Protein AF-A0A059LR29-F1 (afdb_monomer_lite)

Radius of gyration: 31.47 Å; chains: 1; bounding box: 86×61×88 Å

Sequence (745 aa):
MPFNAQVELFDKQLLNEALNLTLSLDEKFDLPPKITMSQRDVPGLTSAAIPILKSRGVKGISVGVNGASAPPRVPHNRPFFWKDPGSKEQLIALWHPGGYSGQPVDRGTECVQAHYFDKAMCFAWRQDNQGAHSVDEVKEIFKLVRDDFPGAMVRAGSMDEWMGPFLEVAGPKTRVLEDEIGDTWIYGVASDPLKMREYRELLRVRRRASDEERASKAYKLFTRQLLKLPEHTWGASMAAVVSDYRNWSNADFHPVVESKRADMRNLTLAWLSQRRYIDRAVEALGQSTLGAALAEALGRLRASQRPPRGMRKQGWERLDLSHNVQARSRHWKVVLDRETGAFRQLRSQNRHWQRPECVSNACRTLLNWVSSLGDGWALQRDGDSWYLVEHTNGRPAKPDRRPTHGEAVALISDEGDGLTAGQSRRLLRFGSENRISDDMRKAGLELWKALNPPEDRGRRSQTVVTVNPVLGTRRRSQTREEPRTQPLRGGSDVLQIEMGSPTGQGANPLVPGLSFGSKLEIGTTGRDGLNCLQGVSEEELQRFLDGDQVVRRTPSELPQHDWAMPSAPFGKVQYRTYAEADFDVFWDKYTWVPGGFKVDFGKPNCAAGGAERGVHYPKLVAAWKKPDERGSFSLKLKLKFAQELVQTKGAPEAVWVEISSPKHDLSLHVDVVLERKTLTRLPEATWLRWMPDDRNVQVRSWRLSKLGSPIDPGLIMLNGSRGLHAVDDGGATVLSERGDQRLVI

Structure (mmCIF, N/CA/C/O backbone):
data_AF-A0A059LR29-F1
#
_entry.id   AF-A0A059LR29-F1
#
loop_
_atom_site.group_PDB
_atom_site.id
_atom_site.type_symbol
_atom_site.label_atom_id
_atom_site.label_alt_id
_atom_site.label_comp_id
_atom_site.label_asym_id
_atom_site.label_entity_id
_atom_site.label_seq_id
_atom_site.pdbx_PDB_ins_code
_atom_site.Cartn_x
_atom_site.Cartn_y
_atom_site.Cartn_z
_atom_site.occupancy
_atom_site.B_iso_or_equiv
_atom_site.auth_seq_id
_atom_site.auth_comp_id
_atom_site.auth_asym_id
_atom_site.auth_atom_id
_atom_site.pdbx_PDB_model_num
ATOM 1 N N . MET A 1 1 ? -10.915 7.552 13.672 1.00 90.69 1 MET A N 1
ATOM 2 C CA . MET A 1 1 ? -10.315 7.811 12.344 1.00 90.69 1 MET A CA 1
ATOM 3 C C . MET A 1 1 ? -11.166 8.839 11.623 1.00 90.69 1 MET A C 1
ATOM 5 O O . MET A 1 1 ? -12.377 8.789 11.794 1.00 90.69 1 MET A O 1
ATOM 9 N N . PRO A 1 2 ? -10.567 9.761 10.851 1.00 91.69 2 PRO A N 1
ATOM 10 C CA . PRO A 1 2 ? -11.301 10.860 10.219 1.00 91.69 2 PRO A CA 1
ATOM 11 C C . PRO A 1 2 ? -12.143 10.454 8.993 1.00 91.69 2 PRO A C 1
ATOM 13 O O . PRO A 1 2 ? -13.018 11.215 8.594 1.00 91.69 2 PRO A O 1
ATOM 16 N N . PHE A 1 3 ? -11.862 9.307 8.367 1.00 92.56 3 PHE A N 1
ATOM 17 C CA . PHE A 1 3 ? -12.582 8.727 7.220 1.00 92.56 3 PHE A CA 1
ATOM 18 C C . PHE A 1 3 ? -12.108 7.276 6.996 1.00 92.56 3 PHE A C 1
ATOM 20 O O . PHE A 1 3 ? -11.141 6.846 7.634 1.00 92.56 3 PHE A O 1
ATOM 27 N N . ASN A 1 4 ? -12.755 6.555 6.074 1.00 92.62 4 ASN A N 1
ATOM 28 C CA . ASN A 1 4 ? -12.353 5.211 5.651 1.00 92.62 4 ASN A CA 1
ATOM 29 C C . ASN A 1 4 ? -11.063 5.267 4.823 1.00 92.62 4 ASN A C 1
ATOM 31 O O . ASN A 1 4 ? -11.010 5.894 3.764 1.00 92.62 4 ASN A O 1
ATOM 35 N N . ALA A 1 5 ? -10.004 4.639 5.323 1.00 93.94 5 ALA A N 1
ATOM 36 C CA . ALA A 1 5 ? -8.674 4.711 4.719 1.00 93.94 5 ALA A CA 1
ATOM 37 C C . ALA A 1 5 ? -8.064 3.330 4.481 1.00 93.94 5 ALA A C 1
ATOM 39 O O . ALA A 1 5 ? -8.278 2.417 5.269 1.00 93.94 5 ALA A O 1
ATOM 40 N N . GLN A 1 6 ? -7.213 3.191 3.474 1.00 94.75 6 GLN A N 1
ATOM 41 C CA . GLN A 1 6 ? -6.323 2.036 3.363 1.00 94.75 6 GLN A CA 1
ATOM 42 C C . GLN A 1 6 ? -5.216 2.194 4.412 1.00 94.75 6 GLN A C 1
ATOM 44 O O . GLN A 1 6 ? -4.191 2.829 4.168 1.00 94.75 6 GLN A O 1
ATOM 49 N N . VAL A 1 7 ? -5.448 1.676 5.624 1.00 95.38 7 VAL A N 1
ATOM 50 C CA . VAL A 1 7 ? -4.601 1.945 6.805 1.00 95.38 7 VAL A CA 1
ATOM 51 C C . VAL A 1 7 ? -3.143 1.526 6.586 1.00 95.38 7 VAL A C 1
ATOM 53 O O . VAL A 1 7 ? -2.236 2.170 7.110 1.00 95.38 7 VAL A O 1
ATOM 56 N N . GLU A 1 8 ? -2.909 0.500 5.765 1.00 93.38 8 GLU A N 1
ATOM 57 C CA . GLU A 1 8 ? -1.564 0.038 5.395 1.00 93.38 8 GLU A CA 1
ATOM 58 C C . GLU A 1 8 ? -0.749 1.071 4.592 1.00 93.38 8 GLU A C 1
ATOM 60 O O . GLU A 1 8 ? 0.464 0.927 4.471 1.00 93.38 8 GLU A O 1
ATOM 65 N N . LEU A 1 9 ? -1.383 2.122 4.054 1.00 94.94 9 LEU A N 1
ATOM 66 C CA . LEU A 1 9 ? -0.703 3.211 3.345 1.00 94.94 9 LEU A CA 1
ATOM 67 C C . LEU A 1 9 ? -0.267 4.375 4.224 1.00 94.94 9 LEU A C 1
ATOM 69 O O . LEU A 1 9 ? 0.418 5.285 3.742 1.00 94.94 9 LEU A O 1
ATOM 73 N N . PHE A 1 10 ? -0.669 4.395 5.489 1.00 96.25 10 PHE A N 1
ATOM 74 C CA . PHE A 1 10 ? -0.083 5.337 6.423 1.00 96.25 10 PHE A CA 1
ATOM 75 C C . PHE A 1 10 ? 1.337 4.890 6.775 1.00 96.25 10 PHE A C 1
ATOM 77 O O . PHE A 1 10 ? 1.625 3.701 6.887 1.00 96.25 10 PHE A O 1
ATOM 84 N N . ASP A 1 11 ? 2.224 5.852 7.020 1.00 95.50 11 ASP A N 1
ATOM 85 C CA . ASP A 1 11 ? 3.330 5.587 7.935 1.00 95.50 11 ASP A CA 1
ATOM 86 C C . ASP A 1 11 ? 2.831 5.757 9.389 1.00 95.50 11 ASP A C 1
ATOM 88 O O . ASP A 1 11 ? 1.760 6.325 9.652 1.00 95.50 11 ASP A O 1
ATOM 92 N N . LYS A 1 12 ? 3.622 5.294 10.361 1.00 94.94 12 LYS A N 1
ATOM 93 C CA . LYS A 1 12 ? 3.275 5.388 11.788 1.00 94.94 12 LYS A CA 1
ATOM 94 C C . LYS A 1 12 ? 2.943 6.816 12.235 1.00 94.94 12 LYS A C 1
ATOM 96 O O . LYS A 1 12 ? 2.058 7.013 13.070 1.00 94.94 12 LYS A O 1
ATOM 101 N N . GLN A 1 13 ? 3.653 7.818 11.721 1.00 94.19 13 GLN A N 1
ATOM 102 C CA . GLN A 1 13 ? 3.442 9.211 12.103 1.00 94.19 13 GLN A CA 1
ATOM 103 C C . GLN A 1 13 ? 2.129 9.752 11.517 1.00 94.19 13 GLN A C 1
ATOM 105 O O . GLN A 1 13 ? 1.394 10.431 12.226 1.00 94.19 13 GLN A O 1
ATOM 110 N N . LEU A 1 14 ? 1.792 9.429 10.264 1.00 97.00 14 LEU A N 1
ATOM 111 C CA . LEU A 1 14 ? 0.574 9.912 9.608 1.00 97.00 14 LEU A CA 1
ATOM 112 C C . LEU A 1 14 ? -0.671 9.309 10.259 1.00 97.00 14 LEU A C 1
ATOM 114 O O . LEU A 1 14 ? -1.648 10.022 10.463 1.00 97.00 14 LEU A O 1
ATOM 118 N N . LEU A 1 15 ? -0.621 8.028 10.645 1.00 97.56 15 LEU A N 1
ATOM 119 C CA . LEU A 1 15 ? -1.713 7.401 11.393 1.00 97.56 15 LEU A CA 1
ATOM 120 C C . LEU A 1 15 ? -1.921 8.090 12.751 1.00 97.56 15 LEU A C 1
ATOM 122 O O . LEU A 1 15 ? -3.050 8.407 13.116 1.00 97.56 15 LEU A O 1
ATOM 126 N N . ASN A 1 16 ? -0.839 8.396 13.476 1.00 96.06 16 ASN A N 1
ATOM 127 C CA . ASN A 1 16 ? -0.923 9.178 14.713 1.00 96.06 16 ASN A CA 1
ATOM 128 C C . ASN A 1 16 ? -1.539 10.566 14.482 1.00 96.06 16 ASN A C 1
ATOM 130 O O . ASN A 1 16 ? -2.398 10.996 15.247 1.00 96.06 16 ASN A O 1
ATOM 134 N N . GLU A 1 17 ? -1.127 11.262 13.424 1.00 95.88 17 GLU A N 1
ATOM 135 C CA . GLU A 1 17 ? -1.675 12.570 13.059 1.00 95.88 17 GLU A CA 1
ATOM 136 C C . GLU A 1 17 ? -3.167 12.490 12.678 1.00 95.88 17 GLU A C 1
ATOM 138 O O . GLU A 1 17 ? -3.942 13.366 13.064 1.00 95.88 17 GLU A O 1
ATOM 143 N N . ALA A 1 18 ? -3.600 11.421 12.000 1.00 96.81 18 ALA A N 1
ATOM 144 C CA . ALA A 1 18 ? -5.010 11.167 11.688 1.00 96.81 18 ALA A CA 1
ATOM 145 C C . ALA A 1 18 ? -5.862 10.986 12.956 1.00 96.81 18 ALA A C 1
ATOM 147 O O . ALA A 1 18 ? -6.980 11.503 13.048 1.00 96.81 18 ALA A O 1
ATOM 148 N N . LEU A 1 19 ? -5.332 10.261 13.946 1.00 97.00 19 LEU A N 1
ATOM 149 C CA . LEU A 1 19 ? -5.991 10.055 15.236 1.00 97.00 19 LEU A CA 1
ATOM 150 C C . LEU A 1 19 ? -6.047 11.358 16.036 1.00 97.00 19 LEU A C 1
ATOM 152 O O . LEU A 1 19 ? -7.118 11.732 16.506 1.00 97.00 19 LEU A O 1
ATOM 156 N N . ASN A 1 20 ? -4.942 12.103 16.101 1.00 94.75 20 ASN A N 1
ATOM 157 C CA . ASN A 1 20 ? -4.894 13.404 16.771 1.00 94.75 20 ASN A CA 1
ATOM 158 C C . ASN A 1 20 ? -5.857 14.420 16.144 1.00 94.75 20 ASN A C 1
ATOM 160 O O . ASN A 1 20 ? -6.456 15.220 16.858 1.00 94.75 20 ASN A O 1
ATOM 164 N N . LEU A 1 21 ? -6.062 14.378 14.823 1.00 94.75 21 LEU A N 1
ATOM 165 C CA . LEU A 1 21 ? -7.086 15.194 14.171 1.00 94.75 21 LEU A CA 1
ATOM 166 C C . LEU A 1 21 ? -8.492 14.881 14.704 1.00 94.75 21 LEU A C 1
ATOM 168 O O . LEU A 1 21 ? -9.274 15.801 14.896 1.00 94.75 21 LEU A O 1
ATOM 172 N N . THR A 1 22 ? -8.810 13.610 14.963 1.00 94.62 22 THR A N 1
ATOM 173 C CA . THR A 1 22 ? -10.101 13.229 15.565 1.00 94.62 22 THR A CA 1
ATOM 174 C C . THR A 1 22 ? -10.186 13.709 17.018 1.00 94.62 22 THR A C 1
ATOM 176 O O . THR A 1 22 ? -11.139 14.387 17.380 1.00 94.62 22 THR A O 1
ATOM 179 N N . LEU A 1 23 ? -9.156 13.439 17.823 1.00 95.50 23 LEU A N 1
ATOM 180 C CA . LEU A 1 23 ? -9.130 13.784 19.251 1.00 95.50 23 LEU A CA 1
ATOM 181 C C . LEU A 1 23 ? -9.152 15.299 19.502 1.00 95.50 23 LEU A C 1
ATOM 183 O O . LEU A 1 23 ? -9.819 15.764 20.415 1.00 95.50 23 LEU A O 1
ATOM 187 N N . SER A 1 24 ? -8.476 16.086 18.663 1.00 94.25 24 SER A N 1
ATOM 188 C CA . SER A 1 24 ? -8.543 17.554 18.736 1.00 94.25 24 SER A CA 1
ATOM 189 C C . SER A 1 24 ? -9.916 18.114 18.365 1.00 94.25 24 SER A C 1
ATOM 191 O O . SER A 1 24 ? -10.269 19.200 18.816 1.00 94.25 24 SER A O 1
ATOM 193 N N . LEU A 1 25 ? -10.701 17.406 17.543 1.00 95.25 25 LEU A N 1
ATOM 194 C CA . LEU A 1 25 ? -12.095 17.778 17.302 1.00 95.25 25 LEU A CA 1
ATOM 195 C C . LEU A 1 25 ? -12.964 17.409 18.501 1.00 95.25 25 LEU A C 1
ATOM 197 O O . LEU A 1 25 ? -13.820 18.210 18.856 1.00 95.25 25 LEU A O 1
ATOM 201 N N . ASP A 1 26 ? -12.723 16.256 19.133 1.00 96.31 26 ASP A N 1
ATOM 202 C CA . ASP A 1 26 ? -13.398 15.906 20.386 1.00 96.31 26 ASP A CA 1
ATOM 203 C C . ASP A 1 26 ? -13.170 17.002 21.438 1.00 96.31 26 ASP A C 1
ATOM 205 O O . ASP A 1 26 ? -14.134 17.568 21.939 1.00 96.31 26 ASP A O 1
ATOM 209 N N . GLU A 1 27 ? -11.913 17.390 21.671 1.00 97.06 27 GLU A N 1
ATOM 210 C CA . GLU A 1 27 ? -11.547 18.484 22.580 1.00 97.06 27 GLU A CA 1
ATOM 211 C C . GLU A 1 27 ? -12.202 19.814 22.184 1.00 97.06 27 GLU A C 1
ATOM 213 O O . GLU A 1 27 ? -12.819 20.473 23.011 1.00 97.06 27 GLU A O 1
ATOM 218 N N . LYS A 1 28 ? -12.129 20.199 20.902 1.00 96.94 28 LYS A N 1
ATOM 219 C CA . LYS A 1 28 ? -12.704 21.463 20.415 1.00 96.94 28 LYS A CA 1
ATOM 220 C C . LYS A 1 28 ? -14.216 21.570 20.645 1.00 96.94 28 LYS A C 1
ATOM 222 O O . LYS A 1 28 ? -14.729 22.684 20.736 1.00 96.94 28 LYS A O 1
ATOM 227 N N . PHE A 1 29 ? -14.925 20.447 20.633 1.00 97.62 29 PHE A N 1
ATOM 228 C CA . PHE A 1 29 ? -16.378 20.397 20.787 1.00 97.62 29 PHE A CA 1
ATOM 229 C C . PHE A 1 29 ? -16.813 19.891 22.170 1.00 97.62 29 PHE A C 1
ATOM 231 O O . PHE A 1 29 ? -17.976 19.522 22.322 1.00 97.62 29 PHE A O 1
ATOM 238 N N . ASP A 1 30 ? -15.902 19.856 23.151 1.00 97.38 30 ASP A N 1
ATOM 239 C CA . ASP A 1 30 ? -16.152 19.373 24.516 1.00 97.38 30 ASP A CA 1
ATOM 240 C C . ASP A 1 30 ? -16.769 17.959 24.556 1.00 97.38 30 ASP A C 1
ATOM 242 O O . ASP A 1 30 ? -17.602 17.623 25.401 1.00 97.38 30 ASP A O 1
ATOM 246 N N . LEU A 1 31 ? -16.371 17.106 23.609 1.00 96.31 31 LEU A N 1
ATOM 247 C CA . LEU A 1 31 ? -16.803 15.716 23.524 1.00 96.31 31 LEU A CA 1
ATOM 248 C C . LEU A 1 31 ? -15.796 14.793 24.222 1.00 96.31 31 LEU A C 1
ATOM 250 O O . LEU A 1 31 ? -14.588 15.029 24.167 1.00 96.31 31 LEU A O 1
ATOM 254 N N . PRO A 1 32 ? -16.257 13.674 24.813 1.00 95.75 32 PRO A N 1
ATOM 255 C CA . PRO A 1 32 ? -15.345 12.673 25.340 1.00 95.75 32 PRO A CA 1
ATOM 256 C C . PRO A 1 32 ? -14.468 12.101 24.211 1.00 95.75 32 PRO A C 1
ATOM 258 O O . PRO A 1 32 ? -14.995 11.832 23.116 1.00 95.75 32 PRO A O 1
ATOM 261 N N . PRO A 1 33 ? -13.164 11.870 24.472 1.00 96.12 33 PRO A N 1
ATOM 262 C CA . PRO A 1 33 ? -12.264 11.225 23.524 1.00 96.12 33 PRO A CA 1
ATOM 263 C C . PRO A 1 33 ? -12.826 9.884 23.059 1.00 96.12 33 PRO A C 1
ATOM 265 O O . PRO A 1 33 ? -13.128 9.019 23.887 1.00 96.12 33 PRO A O 1
ATOM 268 N N . LYS A 1 34 ? -12.964 9.697 21.743 1.00 95.94 34 LYS A N 1
ATOM 269 C CA . LYS A 1 34 ? -13.507 8.439 21.214 1.00 95.94 34 LYS A CA 1
ATOM 270 C C . LYS A 1 34 ? -12.581 7.262 21.496 1.00 95.94 34 LYS A C 1
ATOM 272 O O . LYS A 1 34 ? -11.380 7.324 21.231 1.00 95.94 34 LYS A O 1
ATOM 277 N N . ILE A 1 35 ? -13.161 6.159 21.966 1.00 97.62 35 ILE A N 1
ATOM 278 C CA . ILE A 1 35 ? -12.422 4.922 22.266 1.00 97.62 35 ILE A CA 1
ATOM 279 C C . ILE A 1 35 ? -12.608 3.840 21.199 1.00 97.62 35 ILE A C 1
ATOM 281 O O . ILE A 1 35 ? -11.865 2.858 21.198 1.00 97.62 35 ILE A O 1
ATOM 285 N N . THR A 1 36 ? -13.548 4.011 20.269 1.00 97.69 36 THR A N 1
ATOM 286 C CA . THR A 1 36 ? -13.770 3.073 19.163 1.00 97.69 36 THR A CA 1
ATOM 287 C C . THR A 1 36 ? -13.369 3.687 17.826 1.00 97.69 36 THR A C 1
ATOM 289 O O . THR A 1 36 ? -13.869 4.733 17.415 1.00 97.69 36 THR A O 1
ATOM 292 N N . MET A 1 37 ? -12.486 3.008 17.093 1.00 96.88 37 MET A N 1
ATOM 293 C CA . MET A 1 37 ? -12.234 3.314 15.688 1.00 96.88 37 MET A CA 1
ATOM 294 C C . MET A 1 37 ? -13.286 2.626 14.815 1.00 96.88 37 MET A C 1
ATOM 296 O O . MET A 1 37 ? -13.384 1.404 14.810 1.00 96.88 37 MET A O 1
ATOM 300 N N . SER A 1 38 ? -14.025 3.401 14.025 1.00 94.31 38 SER A N 1
ATOM 301 C CA . SER A 1 38 ? -14.866 2.867 12.952 1.00 94.31 38 SER A CA 1
ATOM 302 C C . SER A 1 38 ? -14.122 2.909 11.620 1.00 94.31 38 SER A C 1
ATOM 304 O O . SER A 1 38 ? -13.487 3.916 11.300 1.00 94.31 38 SER A O 1
ATOM 306 N N . GLN A 1 39 ? -14.216 1.818 10.868 1.00 92.69 39 GLN A N 1
ATOM 307 C CA . GLN A 1 39 ? -13.742 1.682 9.498 1.00 92.69 39 GLN A CA 1
ATOM 308 C C . GLN A 1 39 ? -14.804 0.945 8.684 1.00 92.69 39 GLN A C 1
ATOM 310 O O . GLN A 1 39 ? -15.316 -0.085 9.108 1.00 92.69 39 GLN A O 1
ATOM 315 N N . ARG A 1 40 ? -15.177 1.459 7.525 1.00 90.50 40 ARG A N 1
ATOM 316 C CA . ARG A 1 40 ? -16.177 0.854 6.644 1.00 90.50 40 ARG A CA 1
ATOM 317 C C . ARG A 1 40 ? -15.634 0.754 5.233 1.00 90.50 40 ARG A C 1
ATOM 319 O O . ARG A 1 40 ? -14.662 1.429 4.904 1.00 90.50 40 ARG A O 1
ATOM 326 N N . ASP A 1 41 ? -16.251 -0.113 4.443 1.00 90.56 41 ASP A N 1
ATOM 327 C CA . ASP A 1 41 ? -15.875 -0.435 3.065 1.00 90.56 41 ASP A CA 1
ATOM 328 C C . ASP A 1 41 ? -14.582 -1.248 2.939 1.00 90.56 41 ASP A C 1
ATOM 330 O O . ASP A 1 41 ? -14.556 -2.308 2.322 1.00 90.56 41 ASP A O 1
ATOM 334 N N . VAL A 1 42 ? -13.516 -0.829 3.611 1.00 92.56 42 VAL A N 1
ATOM 335 C CA . VAL A 1 42 ? -12.243 -1.550 3.593 1.00 92.56 42 VAL A CA 1
ATOM 336 C C . VAL A 1 42 ? -12.348 -2.832 4.450 1.00 92.56 42 VAL A C 1
ATOM 338 O O . VAL A 1 42 ? -12.563 -2.723 5.662 1.00 92.56 42 VAL A O 1
ATOM 341 N N . PRO A 1 43 ? -12.168 -4.044 3.881 1.00 92.44 43 PRO A N 1
ATOM 342 C CA . PRO A 1 43 ? -12.437 -5.335 4.542 1.00 92.44 43 PRO A CA 1
ATOM 343 C C . PRO A 1 43 ? -11.557 -5.647 5.753 1.00 92.44 43 PRO A C 1
ATOM 345 O O . PRO A 1 43 ? -11.899 -6.486 6.595 1.00 92.44 43 PRO A O 1
ATOM 348 N N . GLY A 1 44 ? -10.402 -4.996 5.837 1.00 94.06 44 GLY A N 1
ATOM 349 C CA . GLY A 1 44 ? -9.433 -5.241 6.885 1.00 94.06 44 GLY A CA 1
ATOM 350 C C . GLY A 1 44 ? -8.334 -4.192 6.935 1.00 94.06 44 GLY A C 1
ATOM 351 O O . GLY A 1 44 ? -8.345 -3.189 6.226 1.00 94.06 44 GLY A O 1
ATOM 352 N N . LEU A 1 45 ? -7.400 -4.418 7.846 1.00 96.06 45 LEU A N 1
ATOM 353 C CA . LEU A 1 45 ? -6.231 -3.588 8.086 1.00 96.06 45 LEU A CA 1
ATOM 354 C C . LEU A 1 45 ? -5.143 -4.445 8.731 1.00 96.06 45 LEU A C 1
ATOM 356 O O . LEU A 1 45 ? -5.397 -5.574 9.156 1.00 96.06 45 LEU A O 1
ATOM 360 N N . THR A 1 46 ? -3.934 -3.902 8.817 1.00 96.75 46 THR A N 1
ATOM 361 C CA . THR A 1 46 ? -2.806 -4.590 9.449 1.00 96.75 46 THR A CA 1
ATOM 362 C C . THR A 1 46 ? -2.851 -4.542 10.980 1.00 96.75 46 THR A C 1
ATOM 364 O O . THR A 1 46 ? -3.216 -3.514 11.561 1.00 96.75 46 THR A O 1
ATOM 367 N N . SER A 1 47 ? -2.428 -5.625 11.644 1.00 97.25 47 SER A N 1
ATOM 368 C CA . SER A 1 47 ? -2.281 -5.711 13.105 1.00 97.25 47 SER A CA 1
ATOM 369 C C . SER A 1 47 ? -1.292 -4.681 13.643 1.00 97.25 47 SER A C 1
ATOM 371 O O . SER A 1 47 ? -1.452 -4.209 14.766 1.00 97.25 47 SER A O 1
ATOM 373 N N . ALA A 1 48 ? -0.339 -4.233 12.818 1.00 97.12 48 ALA A N 1
ATOM 374 C CA . ALA A 1 48 ? 0.617 -3.185 13.171 1.00 97.12 48 ALA A CA 1
ATOM 375 C C . ALA A 1 48 ? -0.051 -1.846 13.554 1.00 97.12 48 ALA A C 1
ATOM 377 O O . ALA A 1 48 ? 0.568 -0.998 14.201 1.00 97.12 48 ALA A O 1
ATOM 378 N N . ALA A 1 49 ? -1.327 -1.642 13.205 1.00 98.06 49 ALA A N 1
ATOM 379 C CA . ALA A 1 49 ? -2.095 -0.482 13.647 1.00 98.06 49 ALA A CA 1
ATOM 380 C C . ALA A 1 49 ? -2.489 -0.550 15.136 1.00 98.06 49 ALA A C 1
ATOM 382 O O . ALA A 1 49 ? -2.638 0.497 15.766 1.00 98.06 49 ALA A O 1
ATOM 383 N N . ILE A 1 50 ? -2.633 -1.749 15.716 1.00 98.50 50 ILE A N 1
ATOM 384 C CA . ILE A 1 50 ? -3.091 -1.975 17.099 1.00 98.50 50 ILE A CA 1
ATOM 385 C C . ILE A 1 50 ? -2.283 -1.173 18.131 1.00 98.50 50 ILE A C 1
ATOM 387 O O . ILE A 1 50 ? -2.901 -0.398 18.868 1.00 98.50 50 ILE A O 1
ATOM 391 N N . PRO A 1 51 ? -0.939 -1.287 18.210 1.00 97.94 51 PRO A N 1
ATOM 392 C CA . PRO A 1 51 ? -0.174 -0.539 19.208 1.00 97.94 51 PRO A CA 1
ATOM 393 C C . PRO A 1 51 ? -0.286 0.980 19.017 1.00 97.94 51 PRO A C 1
ATOM 395 O O . PRO A 1 51 ? -0.313 1.730 19.994 1.00 97.94 51 PRO A O 1
ATOM 398 N N . ILE A 1 52 ? -0.413 1.455 17.773 1.00 98.06 52 ILE A N 1
ATOM 399 C CA . ILE A 1 52 ? -0.565 2.886 17.471 1.00 98.06 52 ILE A CA 1
ATOM 400 C C . ILE A 1 52 ? -1.928 3.385 17.952 1.00 98.06 52 ILE A C 1
ATOM 402 O O . ILE A 1 52 ? -1.999 4.386 18.664 1.00 98.06 52 ILE A O 1
ATOM 406 N N . LEU A 1 53 ? -2.998 2.663 17.621 1.00 98.19 53 LEU A N 1
ATOM 407 C CA . LEU A 1 53 ? -4.358 2.968 18.058 1.00 98.19 53 LEU A CA 1
ATOM 408 C C . LEU A 1 53 ? -4.455 2.977 19.585 1.00 98.19 53 LEU A C 1
ATOM 410 O O . LEU A 1 53 ? -4.934 3.947 20.177 1.00 98.19 53 LEU A O 1
ATOM 414 N N . LYS A 1 54 ? -3.918 1.939 20.234 1.00 97.81 54 LYS A N 1
ATOM 415 C CA . LYS A 1 54 ? -3.934 1.810 21.691 1.00 97.81 54 LYS A CA 1
ATOM 416 C C . LYS A 1 54 ? -3.179 2.938 22.391 1.00 97.81 54 LYS A C 1
ATOM 418 O O . LYS A 1 54 ? -3.661 3.448 23.403 1.00 97.81 54 LYS A O 1
ATOM 423 N N . SER A 1 55 ? -2.051 3.381 21.826 1.00 97.00 55 SER A N 1
ATOM 424 C CA . SER A 1 55 ? -1.273 4.515 22.354 1.00 97.00 55 SER A CA 1
ATOM 425 C C . SER A 1 55 ? -2.047 5.841 22.349 1.00 97.00 55 SER A C 1
ATOM 427 O O . SER A 1 55 ? -1.698 6.763 23.080 1.00 97.00 55 SER A O 1
ATOM 429 N N . ARG A 1 56 ? -3.122 5.927 21.554 1.00 96.19 56 ARG A N 1
ATOM 430 C CA . ARG A 1 56 ? -4.021 7.084 21.449 1.00 96.19 56 ARG A CA 1
ATOM 431 C C . ARG A 1 56 ? -5.356 6.884 22.165 1.00 96.19 56 ARG A C 1
ATOM 433 O O . ARG A 1 56 ? -6.300 7.617 21.905 1.00 96.19 56 ARG A O 1
ATOM 440 N N . GLY A 1 57 ? -5.444 5.900 23.060 1.00 96.88 57 GLY A N 1
ATOM 441 C CA . GLY A 1 57 ? -6.635 5.673 23.880 1.00 96.88 57 GLY A CA 1
ATOM 442 C C . GLY A 1 57 ? -7.732 4.845 23.210 1.00 96.88 57 GLY A C 1
ATOM 443 O O . GLY A 1 57 ? -8.700 4.507 23.886 1.00 96.88 57 GLY A O 1
ATOM 444 N N . VAL A 1 58 ? -7.567 4.438 21.946 1.00 98.19 58 VAL A N 1
ATOM 445 C CA . VAL A 1 58 ? -8.504 3.523 21.279 1.00 98.19 58 VAL A CA 1
ATOM 446 C C . VAL A 1 58 ? -8.480 2.173 22.000 1.00 98.19 58 VAL A C 1
ATOM 448 O O . VAL A 1 58 ? -7.416 1.636 22.311 1.00 98.19 58 VAL A O 1
ATOM 451 N N . LYS A 1 59 ? -9.663 1.632 22.287 1.00 98.31 59 LYS A N 1
ATOM 452 C CA . LYS A 1 59 ? -9.891 0.353 22.976 1.00 98.31 59 LYS A CA 1
ATOM 453 C C . LYS A 1 59 ? -10.574 -0.680 22.089 1.00 98.31 59 LYS A C 1
ATOM 455 O O . LYS A 1 59 ? -10.422 -1.877 22.335 1.00 98.31 59 LYS A O 1
ATOM 460 N N . GLY A 1 60 ? -11.264 -0.232 21.042 1.00 98.12 60 GLY A N 1
ATOM 461 C CA . GLY A 1 60 ? -11.876 -1.132 20.082 1.00 98.12 60 GLY A CA 1
ATOM 462 C C . GLY A 1 60 ? -11.883 -0.625 18.648 1.00 98.12 60 GLY A C 1
ATOM 463 O O . GLY A 1 60 ? -11.683 0.558 18.372 1.00 98.12 60 GLY A O 1
ATOM 464 N N . ILE A 1 61 ? -12.110 -1.553 17.728 1.00 97.69 61 ILE A N 1
ATOM 465 C CA . ILE A 1 61 ? -12.249 -1.313 16.299 1.00 97.69 61 ILE A CA 1
ATOM 466 C C . ILE A 1 61 ? -13.539 -1.975 15.838 1.00 97.69 61 ILE A C 1
ATOM 468 O O . ILE A 1 61 ? -13.823 -3.123 16.176 1.00 97.69 61 ILE A O 1
ATOM 472 N N . SER A 1 62 ? -14.296 -1.257 15.024 1.00 95.75 62 SER A N 1
ATOM 473 C CA . SER A 1 62 ? -15.421 -1.803 14.293 1.00 95.75 62 SER A CA 1
ATOM 474 C C . SER A 1 62 ? -15.141 -1.718 12.800 1.00 95.75 62 SER A C 1
ATOM 476 O O . SER A 1 62 ? -14.842 -0.630 12.306 1.00 95.75 62 SER A O 1
ATOM 478 N N . VAL A 1 63 ? -15.288 -2.833 12.088 1.00 95.56 63 VAL A N 1
ATOM 479 C CA . VAL A 1 63 ? -15.145 -2.936 10.634 1.00 95.56 63 VAL A CA 1
ATOM 480 C C . VAL A 1 63 ? -16.441 -3.435 10.007 1.00 95.56 63 VAL A C 1
ATOM 482 O O . VAL A 1 63 ? -17.058 -4.372 10.515 1.00 95.56 63 VAL A O 1
ATOM 485 N N . GLY A 1 64 ? -16.851 -2.798 8.915 1.00 93.69 64 GLY A N 1
ATOM 486 C CA . GLY A 1 64 ? -17.890 -3.287 8.007 1.00 93.69 64 GLY A CA 1
ATOM 487 C C . GLY A 1 64 ? -17.256 -3.578 6.656 1.00 93.69 64 GLY A C 1
ATOM 488 O O . GLY A 1 64 ? -16.614 -2.700 6.077 1.00 93.69 64 GLY A O 1
ATOM 489 N N . VAL A 1 65 ? -17.379 -4.822 6.213 1.00 93.06 65 VAL A N 1
ATOM 490 C CA . VAL A 1 65 ? -16.698 -5.360 5.036 1.00 93.06 65 VAL A CA 1
ATOM 491 C C . VAL A 1 65 ? -17.520 -5.055 3.789 1.00 93.06 65 VAL A C 1
ATOM 493 O O . VAL A 1 65 ? -18.679 -5.457 3.743 1.00 93.06 65 VAL A O 1
ATOM 496 N N . ASN A 1 66 ? -16.943 -4.405 2.769 1.00 91.00 66 ASN A N 1
ATOM 497 C CA . ASN A 1 66 ? -17.640 -4.173 1.496 1.00 91.00 66 ASN A CA 1
ATOM 498 C C . ASN A 1 66 ? -18.259 -5.478 0.963 1.00 91.00 66 ASN A C 1
ATOM 500 O O . ASN A 1 66 ? -17.600 -6.523 0.928 1.00 91.00 66 ASN A O 1
ATOM 504 N N . GLY A 1 67 ? -19.521 -5.410 0.530 1.00 87.62 67 GLY A N 1
ATOM 505 C CA . GLY A 1 67 ? -20.300 -6.574 0.103 1.00 87.62 67 GLY A CA 1
ATOM 506 C C . GLY A 1 67 ? -19.708 -7.335 -1.088 1.00 87.62 67 GLY A C 1
ATOM 507 O O . GLY A 1 67 ? -19.996 -8.516 -1.252 1.00 87.62 67 GLY A O 1
ATOM 508 N N . ALA A 1 68 ? -18.842 -6.719 -1.893 1.00 85.44 68 ALA A N 1
ATOM 509 C CA . ALA A 1 68 ? -18.137 -7.400 -2.973 1.00 85.44 68 ALA A CA 1
ATOM 510 C C . ALA A 1 68 ? -16.979 -8.272 -2.487 1.00 85.44 68 ALA A C 1
ATOM 512 O O . ALA A 1 68 ? -16.468 -9.052 -3.278 1.00 85.44 68 ALA A O 1
ATOM 513 N N . SER A 1 69 ? -16.516 -8.126 -1.248 1.00 89.12 69 SER A N 1
ATOM 514 C CA . SER A 1 69 ? -15.319 -8.805 -0.747 1.00 89.12 69 SER A CA 1
ATOM 515 C C . SER A 1 69 ? -15.665 -9.915 0.238 1.00 89.12 69 SER A C 1
ATOM 517 O O . SER A 1 69 ? -16.531 -9.761 1.100 1.00 89.12 69 SER A O 1
ATOM 519 N N . ALA A 1 70 ? -14.963 -11.040 0.133 1.00 90.25 70 ALA A N 1
ATOM 520 C CA . ALA A 1 70 ? -15.041 -12.112 1.107 1.00 90.25 70 ALA A CA 1
ATOM 521 C C . ALA A 1 70 ? -14.559 -11.593 2.473 1.00 90.25 70 ALA A C 1
ATOM 523 O O . ALA A 1 70 ? -13.412 -11.147 2.588 1.00 90.25 70 ALA A O 1
ATOM 524 N N . PRO A 1 71 ? -15.390 -11.660 3.527 1.00 93.19 71 PRO A N 1
ATOM 525 C CA . PRO A 1 71 ? -14.994 -11.197 4.843 1.00 93.19 71 PRO A CA 1
ATOM 526 C C . PRO A 1 71 ? -13.902 -12.103 5.425 1.00 93.19 71 PRO A C 1
ATOM 528 O O . PRO A 1 71 ? -13.949 -13.327 5.229 1.00 93.19 71 PRO A O 1
ATOM 531 N N . PRO A 1 72 ? -12.936 -11.538 6.177 1.00 94.94 72 PRO A N 1
ATOM 532 C CA . PRO A 1 72 ? -11.922 -12.327 6.868 1.00 94.94 72 PRO A CA 1
ATOM 533 C C . PRO A 1 72 ? -12.581 -13.314 7.836 1.00 94.94 72 PRO A C 1
ATOM 535 O O . PRO A 1 72 ? -13.652 -13.043 8.389 1.00 94.94 72 PRO A O 1
ATOM 538 N N . ARG A 1 73 ? -11.947 -14.473 8.053 1.00 94.94 73 ARG A N 1
ATOM 539 C CA . ARG A 1 73 ? -12.489 -15.582 8.866 1.00 94.94 73 ARG A CA 1
ATOM 540 C C . ARG A 1 73 ? -12.396 -15.327 10.382 1.00 94.94 73 ARG A C 1
ATOM 542 O O . ARG A 1 73 ? -11.807 -16.108 11.132 1.00 94.94 73 ARG A O 1
ATOM 549 N N . VAL A 1 74 ? -13.016 -14.248 10.838 1.00 96.62 74 VAL A N 1
ATOM 550 C CA . VAL A 1 74 ? -13.152 -13.860 12.248 1.00 96.62 74 VAL A CA 1
ATOM 551 C C . VAL A 1 74 ? -14.556 -14.196 12.778 1.00 96.62 74 VAL A C 1
ATOM 553 O O . VAL A 1 74 ? -15.449 -14.504 11.990 1.00 96.62 74 VAL A O 1
ATOM 556 N N . PRO A 1 75 ? -14.795 -14.161 14.102 1.00 96.31 75 PRO A N 1
ATOM 557 C CA . PRO A 1 75 ? -16.145 -14.136 14.655 1.00 96.31 75 PRO A CA 1
ATOM 558 C C . PRO A 1 75 ? -16.918 -12.913 14.143 1.00 96.31 75 PRO A C 1
ATOM 560 O O . PRO A 1 75 ? -16.697 -11.792 14.591 1.00 96.31 75 PRO A O 1
ATOM 563 N N . HIS A 1 76 ? -17.812 -13.127 13.183 1.00 95.38 76 HIS A N 1
ATOM 564 C CA . HIS A 1 76 ? -18.697 -12.085 12.665 1.00 95.38 76 HIS A CA 1
ATOM 565 C C . HIS A 1 76 ? -19.787 -11.738 13.679 1.00 95.38 76 HIS A C 1
ATOM 567 O O . HIS A 1 76 ? -20.283 -12.628 14.374 1.00 95.38 76 HIS A O 1
ATOM 573 N N . ASN A 1 77 ? -20.131 -10.450 13.774 1.00 94.88 77 ASN A N 1
ATOM 574 C CA . ASN A 1 77 ? -21.161 -9.899 14.673 1.00 94.88 77 ASN A CA 1
ATOM 575 C C . ASN A 1 77 ? -20.965 -10.291 16.153 1.00 94.88 77 ASN A C 1
ATOM 577 O O . ASN A 1 77 ? -21.898 -10.311 16.957 1.00 94.88 77 ASN A O 1
ATOM 581 N N . ARG A 1 78 ? -19.727 -10.630 16.532 1.00 96.50 78 ARG A N 1
ATOM 582 C CA . ARG A 1 78 ? -19.340 -11.021 17.888 1.00 96.50 78 ARG A CA 1
ATOM 583 C C . ARG A 1 78 ? -18.000 -10.382 18.239 1.00 96.50 78 ARG A C 1
ATOM 585 O O . ARG A 1 78 ? -17.097 -10.390 17.404 1.00 96.50 78 ARG A O 1
ATOM 592 N N . PRO A 1 79 ? -17.832 -9.867 19.463 1.00 97.62 79 PRO A N 1
ATOM 593 C CA . PRO A 1 79 ? -16.564 -9.298 19.887 1.00 97.62 79 PRO A CA 1
ATOM 594 C C . PRO A 1 79 ? -15.486 -10.366 20.061 1.00 97.62 79 PRO A C 1
ATOM 596 O O . PRO A 1 79 ? -15.731 -11.461 20.574 1.00 97.62 79 PRO A O 1
ATOM 599 N N . PHE A 1 80 ? -14.261 -10.011 19.693 1.00 98.44 80 PHE A N 1
ATOM 600 C CA . PHE A 1 80 ? -13.057 -10.787 19.976 1.00 98.44 80 PHE A CA 1
ATOM 601 C C . PHE A 1 80 ? -11.892 -9.848 20.306 1.00 98.44 80 PHE A C 1
ATOM 603 O O . PHE A 1 80 ? -11.895 -8.685 19.912 1.00 98.44 80 PHE A O 1
ATOM 610 N N . PHE A 1 81 ? -10.889 -10.334 21.029 1.00 98.56 81 PHE A N 1
ATOM 611 C CA . PHE A 1 81 ? -9.610 -9.645 21.143 1.00 98.56 81 PHE A CA 1
ATOM 612 C C . PHE A 1 81 ? -8.806 -9.894 19.871 1.00 98.56 81 PHE A C 1
ATOM 614 O O . PHE A 1 81 ? -8.500 -11.044 19.546 1.00 98.56 81 PHE A O 1
ATOM 621 N N . TRP A 1 82 ? -8.440 -8.828 19.169 1.00 98.44 82 TRP A N 1
ATOM 622 C CA . TRP A 1 82 ? -7.433 -8.896 18.119 1.00 98.44 82 TRP A CA 1
ATOM 623 C C . TRP A 1 82 ? -6.119 -8.383 18.679 1.00 98.44 82 TRP A C 1
ATOM 625 O O . TRP A 1 82 ? -6.043 -7.252 19.170 1.00 98.44 82 TRP A O 1
ATOM 635 N N . LYS A 1 83 ? -5.114 -9.251 18.668 1.00 98.12 83 LYS A N 1
ATOM 636 C CA . LYS A 1 83 ? -3.836 -9.025 19.322 1.00 98.12 83 LYS A CA 1
ATOM 637 C C . LYS A 1 83 ? -2.727 -8.995 18.290 1.00 98.12 83 LYS A C 1
ATOM 639 O O . LYS A 1 83 ? -2.586 -9.919 17.499 1.00 98.12 83 LYS A O 1
ATOM 644 N N . ASP A 1 84 ? -1.920 -7.949 18.346 1.00 97.31 84 ASP A N 1
ATOM 645 C CA . ASP A 1 84 ? -0.717 -7.845 17.544 1.00 97.31 84 ASP A CA 1
ATOM 646 C C . ASP A 1 84 ? 0.373 -8.755 18.138 1.00 97.31 84 ASP A C 1
ATOM 648 O O . ASP A 1 84 ? 0.783 -8.560 19.290 1.00 97.31 84 ASP A O 1
ATOM 652 N N . PRO A 1 85 ? 0.862 -9.764 17.399 1.00 92.25 85 PRO A N 1
ATOM 653 C CA . PRO A 1 85 ? 1.840 -10.702 17.928 1.00 92.25 85 PRO A CA 1
ATOM 654 C C . PRO A 1 85 ? 3.197 -10.045 18.204 1.00 92.25 85 PRO A C 1
ATOM 656 O O . PRO A 1 85 ? 3.920 -10.551 19.061 1.00 92.25 85 PRO A O 1
ATOM 659 N N . GLY A 1 86 ? 3.547 -8.939 17.540 1.00 90.19 86 GLY A N 1
ATOM 660 C CA . GLY A 1 86 ? 4.805 -8.223 17.768 1.00 90.19 86 GLY A CA 1
ATOM 661 C C . GLY A 1 86 ? 4.817 -7.492 19.110 1.00 90.19 86 GLY A C 1
ATOM 662 O O . GLY A 1 86 ? 5.580 -7.837 20.011 1.00 90.19 86 GLY A O 1
ATOM 663 N N . SER A 1 87 ? 3.927 -6.512 19.269 1.00 94.88 87 SER A N 1
ATOM 664 C CA . SER A 1 87 ? 3.830 -5.680 20.478 1.00 94.88 87 SER A CA 1
ATOM 665 C C . SER A 1 87 ? 3.138 -6.364 21.660 1.00 94.88 87 SER A C 1
ATOM 667 O O . SER A 1 87 ? 3.240 -5.889 22.788 1.00 94.88 87 SER A O 1
ATOM 669 N N . LYS A 1 88 ? 2.420 -7.470 21.415 1.00 95.44 88 LYS A N 1
ATOM 670 C CA . LYS A 1 88 ? 1.507 -8.143 22.359 1.00 95.44 88 LYS A CA 1
ATOM 671 C C . LYS A 1 88 ? 0.311 -7.291 22.790 1.00 95.44 88 LYS A C 1
ATOM 673 O O . LYS A 1 88 ? -0.478 -7.748 23.621 1.00 95.44 88 LYS A O 1
ATOM 678 N N . GLU A 1 89 ? 0.149 -6.103 22.215 1.00 97.88 89 GLU A N 1
ATOM 679 C CA . GLU A 1 89 ? -1.001 -5.245 22.451 1.00 97.88 89 GLU A CA 1
ATOM 680 C C . GLU A 1 89 ? -2.245 -5.788 21.754 1.00 97.88 89 GLU A C 1
ATOM 682 O O . GLU A 1 89 ? -2.164 -6.474 20.739 1.00 97.88 89 GLU A O 1
ATOM 687 N N . GLN A 1 90 ? -3.418 -5.480 22.302 1.00 97.94 90 GLN A N 1
ATOM 688 C CA . GLN A 1 90 ? -4.694 -5.952 21.770 1.00 97.94 90 GLN A CA 1
ATOM 689 C C . GLN A 1 90 ? -5.809 -4.924 21.940 1.00 97.94 90 GLN A C 1
ATOM 691 O O . GLN A 1 90 ? -5.762 -4.096 22.859 1.00 97.94 90 GLN A O 1
ATOM 696 N N . LEU A 1 91 ? -6.817 -5.033 21.076 1.00 98.44 91 LEU A N 1
ATOM 697 C CA . LEU A 1 91 ? -8.057 -4.253 21.078 1.00 98.44 91 LEU A CA 1
ATOM 698 C C . LEU A 1 91 ? -9.263 -5.188 20.955 1.00 98.44 91 LEU A C 1
ATOM 700 O O . LEU A 1 91 ? -9.133 -6.316 20.476 1.00 98.44 91 LEU A O 1
ATOM 704 N N . ILE A 1 92 ? -10.443 -4.712 21.350 1.00 98.62 92 ILE A N 1
ATOM 705 C CA . ILE A 1 92 ? -11.700 -5.378 20.992 1.00 98.62 92 ILE A CA 1
ATOM 706 C C . ILE A 1 92 ? -12.001 -5.121 19.517 1.00 98.62 92 ILE A C 1
ATOM 708 O O . ILE A 1 92 ? -11.991 -3.984 19.062 1.00 98.62 92 ILE A O 1
ATOM 712 N N . ALA A 1 93 ? -12.289 -6.171 18.768 1.00 98.19 93 ALA A N 1
ATOM 713 C CA . ALA A 1 93 ? -12.592 -6.119 17.350 1.00 98.19 93 ALA A CA 1
ATOM 714 C C . ALA A 1 93 ? -14.032 -6.579 17.091 1.00 98.19 93 ALA A C 1
ATOM 716 O O . ALA A 1 93 ? -14.486 -7.577 17.653 1.00 98.19 93 ALA A O 1
ATOM 717 N N . LEU A 1 94 ? -14.737 -5.839 16.231 1.00 96.88 94 LEU A N 1
ATOM 718 C CA . LEU A 1 94 ? -16.109 -6.107 15.792 1.00 96.88 94 LEU A CA 1
ATOM 719 C C . LEU A 1 94 ? -16.142 -6.100 14.262 1.00 96.88 94 LEU A C 1
ATOM 721 O O . LEU A 1 94 ? -15.949 -5.045 13.662 1.00 96.88 94 LEU A O 1
ATOM 725 N N . TRP A 1 95 ? -16.365 -7.250 13.628 1.00 96.00 95 TRP A N 1
ATOM 726 C CA . TRP A 1 95 ? -16.387 -7.373 12.164 1.00 96.00 95 TRP A CA 1
ATOM 727 C C . TRP A 1 95 ? -17.779 -7.741 11.663 1.00 96.00 95 TRP A C 1
ATOM 729 O O . TRP A 1 95 ? -18.349 -8.740 12.108 1.00 96.00 95 TRP A O 1
ATOM 739 N N . HIS A 1 96 ? -18.272 -6.964 10.702 1.00 93.94 96 HIS A N 1
ATOM 740 C CA . HIS A 1 96 ? -19.575 -7.146 10.068 1.00 93.94 96 HIS A CA 1
ATOM 741 C C . HIS A 1 96 ? -19.364 -7.588 8.618 1.00 93.94 96 HIS A C 1
ATOM 743 O O . HIS A 1 96 ? -18.713 -6.864 7.856 1.00 93.94 96 HIS A O 1
ATOM 749 N N . PRO A 1 97 ? -19.839 -8.782 8.235 1.00 91.88 97 PRO A N 1
ATOM 750 C CA . PRO A 1 97 ? -19.720 -9.285 6.876 1.00 91.88 97 PRO A CA 1
ATOM 751 C C . PRO A 1 97 ? -20.822 -8.713 5.973 1.00 91.88 97 PRO A C 1
ATOM 753 O O . PRO A 1 97 ? -21.895 -8.352 6.443 1.00 91.88 97 PRO A O 1
ATOM 756 N N . GLY A 1 98 ? -20.588 -8.717 4.659 1.00 80.38 98 GLY A N 1
ATOM 757 C CA . GLY A 1 98 ? -21.655 -8.533 3.667 1.00 80.38 98 GLY A CA 1
ATOM 758 C C . GLY A 1 98 ? -22.124 -7.097 3.418 1.00 80.38 98 GLY A C 1
ATOM 759 O O . GLY A 1 98 ? -23.117 -6.911 2.723 1.00 80.38 98 GLY A O 1
ATOM 760 N N . GLY A 1 99 ? -21.416 -6.088 3.921 1.00 83.81 99 GLY A N 1
ATOM 761 C CA . GLY A 1 99 ? -21.671 -4.680 3.632 1.00 83.81 99 GLY A CA 1
ATOM 762 C C . GLY A 1 99 ? -21.278 -3.762 4.784 1.00 83.81 99 GLY A C 1
ATOM 763 O O . GLY A 1 99 ? -20.582 -4.146 5.728 1.00 83.81 99 GLY A O 1
ATOM 764 N N . TYR A 1 100 ? -21.780 -2.529 4.733 1.00 79.44 100 TYR A N 1
ATOM 765 C CA . TYR A 1 100 ? -21.579 -1.552 5.804 1.00 79.44 100 TYR A CA 1
ATOM 766 C C . TYR A 1 100 ? -22.229 -1.954 7.122 1.00 79.44 100 TYR A C 1
ATOM 768 O O . TYR A 1 100 ? -21.816 -1.400 8.134 1.00 79.44 100 TYR A O 1
ATOM 776 N N . SER A 1 101 ? -23.134 -2.945 7.081 1.00 78.69 101 SER A N 1
ATOM 777 C CA . SER A 1 101 ? -24.185 -3.242 8.056 1.00 78.69 101 SER A CA 1
ATOM 778 C C . SER A 1 101 ? -25.284 -2.164 8.060 1.00 78.69 101 SER A C 1
ATOM 780 O O . SER A 1 101 ? -25.074 -1.040 7.595 1.00 78.69 101 SER A O 1
ATOM 782 N N . GLY A 1 102 ? -26.494 -2.513 8.489 1.00 80.69 102 GLY A N 1
ATOM 783 C CA . GLY A 1 102 ? -27.691 -1.679 8.352 1.00 80.69 102 GLY A CA 1
ATOM 784 C C . GLY A 1 102 ? -28.456 -1.811 7.023 1.00 80.69 102 GLY A C 1
ATOM 785 O O . GLY A 1 102 ? -28.215 -2.700 6.216 1.00 80.69 102 GLY A O 1
ATOM 786 N N . GLN A 1 103 ? -29.394 -0.881 6.818 1.00 80.81 103 GLN A N 1
ATOM 787 C CA . GLN A 1 103 ? -30.458 -0.804 5.798 1.00 80.81 103 GLN A CA 1
ATOM 788 C C . GLN A 1 103 ? -31.644 -1.794 5.909 1.00 80.81 103 GLN A C 1
ATOM 790 O O . GLN A 1 103 ? -31.617 -2.862 5.309 1.00 80.81 103 GLN A O 1
ATOM 795 N N . PRO A 1 104 ? -32.756 -1.403 6.572 1.00 89.38 104 PRO A N 1
ATOM 796 C CA . PRO A 1 104 ? -32.875 -0.205 7.406 1.00 89.38 104 PRO A CA 1
ATOM 797 C C . PRO A 1 104 ? -32.025 -0.320 8.685 1.00 89.38 104 PRO A C 1
ATOM 799 O O . PRO A 1 104 ? -31.461 0.676 9.132 1.00 89.38 104 PRO A O 1
ATOM 802 N N . VAL A 1 105 ? -31.853 -1.528 9.234 1.00 94.12 105 VAL A N 1
ATOM 803 C CA . VAL A 1 105 ? -31.080 -1.822 10.454 1.00 94.12 105 VAL A CA 1
ATOM 804 C C . VAL A 1 105 ? -30.679 -3.298 10.494 1.00 94.12 105 VAL A C 1
ATOM 806 O O . VAL A 1 105 ? -31.419 -4.127 9.967 1.00 94.12 105 VAL A O 1
ATOM 809 N N . ASP A 1 106 ? -29.551 -3.617 11.133 1.00 94.62 106 ASP A N 1
ATOM 810 C CA . ASP A 1 106 ? -29.159 -4.996 11.452 1.00 94.62 106 ASP A CA 1
ATOM 811 C C . ASP A 1 106 ? -30.301 -5.727 12.179 1.00 94.62 106 ASP A C 1
ATOM 813 O O . ASP A 1 106 ? -30.894 -5.192 13.124 1.00 94.62 106 ASP A O 1
ATOM 817 N N . ARG A 1 107 ? -30.602 -6.955 11.751 1.00 93.12 107 ARG A N 1
ATOM 818 C CA . ARG A 1 107 ? -31.686 -7.783 12.296 1.00 93.12 107 ARG A CA 1
ATOM 819 C C . ARG A 1 107 ? -31.149 -8.878 13.207 1.00 93.12 107 ARG A C 1
ATOM 821 O O . ARG A 1 107 ? -30.245 -9.615 12.824 1.00 93.12 107 ARG A O 1
ATOM 828 N N . GLY A 1 108 ? -31.736 -9.050 14.391 1.00 92.81 108 GLY A N 1
ATOM 829 C CA . GLY A 1 108 ? -31.483 -10.176 15.299 1.00 92.81 108 GLY A CA 1
ATOM 830 C C . GLY A 1 108 ? -30.000 -10.549 15.438 1.00 92.81 108 GLY A C 1
ATOM 831 O O . GLY A 1 108 ? -29.230 -9.864 16.107 1.00 92.81 108 GLY A O 1
ATOM 832 N N . THR A 1 109 ? -29.579 -11.650 14.807 1.00 91.50 109 THR A N 1
ATOM 833 C CA . THR A 1 109 ? -28.196 -12.170 14.847 1.00 91.50 109 THR A CA 1
ATOM 834 C C . THR A 1 109 ? -27.158 -11.341 14.080 1.00 91.50 109 THR A C 1
ATOM 836 O O . THR A 1 109 ? -25.962 -11.611 14.190 1.00 91.50 109 THR A O 1
ATOM 839 N N . GLU A 1 110 ? -27.588 -10.365 13.284 1.00 93.69 110 GLU A N 1
ATOM 840 C CA . GLU A 1 110 ? -26.712 -9.412 12.591 1.00 93.69 110 GLU A CA 1
ATOM 841 C C . GLU A 1 110 ? -26.183 -8.334 13.542 1.00 93.69 110 GLU A C 1
ATOM 843 O O . GLU A 1 110 ? -25.082 -7.826 13.345 1.00 93.69 110 GLU A O 1
ATOM 848 N N . CYS A 1 111 ? -26.912 -8.046 14.625 1.00 95.81 111 CYS A N 1
ATOM 849 C CA . CYS A 1 111 ? -26.446 -7.144 15.670 1.00 95.81 111 CYS A CA 1
ATOM 850 C C . CYS A 1 111 ? -25.257 -7.744 16.431 1.00 95.81 111 CYS A C 1
ATOM 852 O O . CYS A 1 111 ? -25.240 -8.939 16.749 1.00 95.81 111 CYS A O 1
ATOM 854 N N . VAL A 1 112 ? -24.303 -6.895 16.822 1.00 96.44 112 VAL A N 1
ATOM 855 C CA . VAL A 1 112 ? -23.158 -7.279 17.654 1.00 96.44 112 VAL A CA 1
ATOM 856 C C . VAL A 1 112 ? -23.632 -7.756 19.017 1.00 96.44 112 VAL A C 1
ATOM 858 O O . VAL A 1 112 ? -24.238 -6.992 19.773 1.00 96.44 112 VAL A O 1
ATOM 861 N N . GLN A 1 113 ? -23.316 -9.006 19.349 1.00 95.88 113 GLN A N 1
ATOM 862 C CA . GLN A 1 113 ? -23.768 -9.660 20.577 1.00 95.88 113 GLN A CA 1
ATOM 863 C C . GLN A 1 113 ? -22.675 -10.528 21.209 1.00 95.88 113 GLN A C 1
ATOM 865 O O . GLN A 1 113 ? -21.820 -11.095 20.525 1.00 95.88 113 GLN A O 1
ATOM 870 N N . ALA A 1 114 ? -22.740 -10.691 22.532 1.00 95.75 114 ALA A N 1
ATOM 871 C CA . ALA A 1 114 ? -21.958 -11.672 23.279 1.00 95.75 114 ALA A CA 1
ATOM 872 C C . ALA A 1 114 ? -22.848 -12.347 24.329 1.00 95.75 114 ALA A C 1
ATOM 874 O O . ALA A 1 114 ? -23.545 -11.674 25.073 1.00 95.75 114 ALA A O 1
ATOM 875 N N . HIS A 1 115 ? -22.792 -13.677 24.431 1.00 92.94 115 HIS A N 1
ATOM 876 C CA . HIS A 1 115 ? -23.676 -14.464 25.310 1.00 92.94 115 HIS A CA 1
ATOM 877 C C . HIS A 1 115 ? -23.524 -14.166 26.817 1.00 92.94 115 HIS A C 1
ATOM 879 O O . HIS A 1 115 ? -24.342 -14.605 27.616 1.00 92.94 115 HIS A O 1
ATOM 885 N N . TYR A 1 116 ? -22.462 -13.463 27.213 1.00 94.94 116 TYR A N 1
ATOM 886 C CA . TYR A 1 116 ? -22.169 -13.045 28.589 1.00 94.94 116 TYR A CA 1
ATOM 887 C C . TYR A 1 116 ? -22.308 -11.529 28.785 1.00 94.94 116 TYR A C 1
ATOM 889 O O . TYR A 1 116 ? -21.763 -10.986 29.743 1.00 94.94 116 TYR A O 1
ATOM 897 N N . PHE A 1 117 ? -22.991 -10.844 27.870 1.00 96.69 117 PHE A N 1
ATOM 898 C CA . PHE A 1 117 ? -23.208 -9.407 27.919 1.00 96.69 117 PHE A CA 1
ATOM 899 C C . PHE A 1 117 ? -24.670 -9.094 27.610 1.00 96.69 117 PHE A C 1
ATOM 901 O O . PHE A 1 117 ? -25.252 -9.648 26.683 1.00 96.69 117 PHE A O 1
ATOM 908 N N . ASP A 1 118 ? -25.266 -8.203 28.391 1.00 95.06 118 ASP A N 1
ATOM 909 C CA . ASP A 1 118 ? -26.697 -7.892 28.365 1.00 95.06 118 ASP A CA 1
ATOM 910 C C . ASP A 1 118 ? -27.073 -6.814 27.331 1.00 95.06 118 ASP A C 1
ATOM 912 O O . ASP A 1 118 ? -28.213 -6.351 27.304 1.00 95.06 118 ASP A O 1
ATOM 916 N N . LYS A 1 119 ? -26.131 -6.397 26.471 1.00 96.69 119 LYS A N 1
ATOM 917 C CA . LYS A 1 119 ? -26.357 -5.383 25.430 1.00 96.69 119 LYS A CA 1
ATOM 918 C C . LYS A 1 119 ? -26.032 -5.915 24.039 1.00 96.69 119 LYS A C 1
ATOM 920 O O . LYS A 1 119 ? -24.915 -6.362 23.772 1.00 96.69 119 LYS A O 1
ATOM 925 N N . ALA A 1 120 ? -26.981 -5.744 23.126 1.00 96.88 120 ALA A N 1
ATOM 926 C CA . ALA A 1 120 ? -26.767 -5.862 21.689 1.00 96.88 120 ALA A CA 1
ATOM 927 C C . ALA A 1 120 ? -26.527 -4.474 21.070 1.00 96.88 120 ALA A C 1
ATOM 929 O O . ALA A 1 120 ? -27.077 -3.479 21.546 1.00 96.88 120 ALA A O 1
ATOM 930 N N . MET A 1 121 ? -25.723 -4.399 20.007 1.00 96.88 121 MET A N 1
ATOM 931 C CA . MET A 1 121 ? -25.570 -3.190 19.187 1.00 96.88 121 MET A CA 1
ATOM 932 C C . MET A 1 121 ? -25.943 -3.502 17.740 1.00 96.88 121 MET A C 1
ATOM 934 O O . MET A 1 121 ? -25.268 -4.291 17.087 1.00 96.88 121 MET A O 1
ATOM 938 N N . CYS A 1 122 ? -27.009 -2.871 17.254 1.00 96.31 122 CYS A N 1
ATOM 939 C CA . CYS A 1 122 ? -27.498 -2.993 15.883 1.00 96.31 122 CYS A CA 1
ATOM 940 C C . CYS A 1 122 ? -27.167 -1.710 15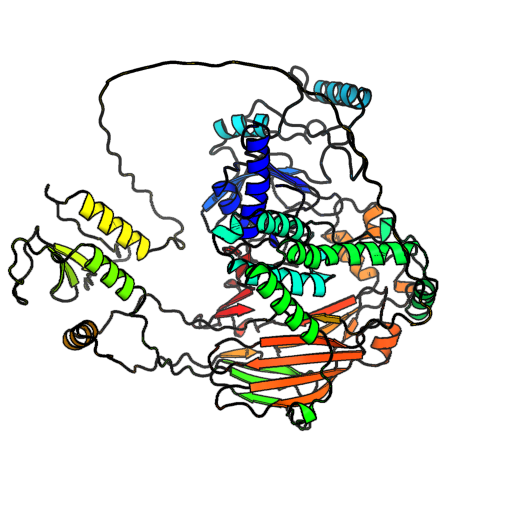.114 1.00 96.31 122 CYS A C 1
ATOM 942 O O . CYS A 1 122 ? -27.499 -0.615 15.577 1.00 96.31 122 CYS A O 1
ATOM 944 N N . PHE A 1 123 ? -26.527 -1.816 13.952 1.00 94.50 123 PHE A N 1
ATOM 945 C CA . PHE A 1 123 ? -26.251 -0.661 13.104 1.00 94.50 123 PHE A CA 1
ATOM 946 C C . PHE A 1 123 ? -27.415 -0.368 12.166 1.00 94.50 123 PHE A C 1
ATOM 948 O O . PHE A 1 123 ? -28.008 -1.262 11.578 1.00 94.50 123 PHE A O 1
ATOM 955 N N . ALA A 1 124 ? -27.713 0.916 11.995 1.00 93.38 124 ALA A N 1
ATOM 956 C CA . ALA A 1 124 ? -28.722 1.417 11.069 1.00 93.38 124 ALA A CA 1
ATOM 957 C C . ALA A 1 124 ? -28.089 2.445 10.128 1.00 93.38 124 ALA A C 1
ATOM 959 O O . ALA A 1 124 ? -28.431 3.631 10.151 1.00 93.38 124 ALA A O 1
ATOM 960 N N . TRP A 1 125 ? -27.097 2.020 9.345 1.00 89.19 125 TRP A N 1
ATOM 961 C CA . TRP A 1 125 ? -26.508 2.869 8.313 1.00 89.19 125 TRP A CA 1
ATOM 962 C C . TRP A 1 125 ? -27.245 2.758 6.994 1.00 89.19 125 TRP A C 1
ATOM 964 O O . TRP A 1 125 ? -27.806 1.718 6.658 1.00 89.19 125 TRP A O 1
ATOM 974 N N . ARG A 1 126 ? -27.225 3.861 6.243 1.00 87.62 126 ARG A N 1
ATOM 975 C CA . ARG A 1 126 ? -27.582 3.851 4.829 1.00 87.62 126 ARG A CA 1
ATOM 976 C C . ARG A 1 126 ? -26.358 3.494 3.990 1.00 87.62 126 ARG A C 1
ATOM 978 O O . ARG A 1 126 ? -25.228 3.640 4.448 1.00 87.62 126 ARG A O 1
ATOM 985 N N . GLN A 1 127 ? -26.604 3.031 2.769 1.00 84.56 127 GLN A N 1
ATOM 986 C CA . GLN A 1 127 ? -25.544 2.733 1.805 1.00 84.56 127 GLN A CA 1
ATOM 987 C C . GLN A 1 127 ? -24.883 4.024 1.306 1.00 84.56 127 GLN A C 1
ATOM 989 O O . GLN A 1 127 ? -25.302 5.140 1.637 1.00 84.56 127 GLN A O 1
ATOM 994 N N . ASP A 1 128 ? -23.866 3.844 0.470 1.00 85.94 128 ASP A N 1
ATOM 995 C CA . ASP A 1 128 ? -23.044 4.895 -0.114 1.00 85.94 128 ASP A CA 1
ATOM 996 C C . ASP A 1 128 ? -23.819 6.138 -0.539 1.00 85.94 128 ASP A C 1
ATOM 998 O O . ASP A 1 128 ? -24.746 6.091 -1.349 1.00 85.94 128 ASP A O 1
ATOM 1002 N N . ASN A 1 129 ? -23.381 7.279 -0.004 1.00 87.31 129 ASN A N 1
ATOM 1003 C CA . ASN A 1 129 ? -23.839 8.615 -0.382 1.00 87.31 129 ASN A CA 1
ATOM 1004 C C . ASN A 1 129 ? -25.356 8.858 -0.241 1.00 87.31 129 ASN A C 1
ATOM 1006 O O . ASN A 1 129 ? -25.861 9.846 -0.770 1.00 87.31 129 ASN A O 1
ATOM 1010 N N . GLN A 1 130 ? -26.092 8.014 0.494 1.00 88.75 130 GLN A N 1
ATOM 1011 C CA . GLN A 1 130 ? -27.547 8.155 0.645 1.00 88.75 130 GLN A CA 1
ATOM 1012 C C . GLN A 1 130 ? -27.985 9.130 1.755 1.00 88.75 130 GLN A C 1
ATOM 1014 O O . GLN A 1 130 ? -29.173 9.424 1.885 1.00 88.75 130 GLN A O 1
ATOM 1019 N N . GLY A 1 131 ? -27.049 9.644 2.556 1.00 89.12 131 GLY A N 1
ATOM 1020 C CA . GLY A 1 131 ? -27.347 10.559 3.660 1.00 89.12 131 GLY A CA 1
ATOM 1021 C C . GLY A 1 131 ? -27.964 9.864 4.878 1.00 89.12 131 GLY A C 1
ATOM 1022 O O . GLY A 1 131 ? -27.782 8.667 5.090 1.00 89.12 131 GLY A O 1
ATOM 1023 N N . ALA A 1 132 ? -28.656 10.632 5.720 1.00 90.31 132 ALA A N 1
ATOM 1024 C CA . ALA A 1 132 ? -29.308 10.114 6.922 1.00 90.31 132 ALA A CA 1
ATOM 1025 C C . ALA A 1 132 ? -30.667 9.458 6.612 1.00 90.31 132 ALA A C 1
ATOM 1027 O O . ALA A 1 132 ? -31.248 9.658 5.541 1.00 90.31 132 ALA A O 1
ATOM 1028 N N . HIS A 1 133 ? -31.175 8.677 7.566 1.00 92.94 133 HIS A N 1
ATOM 1029 C CA . HIS A 1 133 ? -32.554 8.191 7.551 1.00 92.94 133 HIS A CA 1
ATOM 1030 C C . HIS A 1 133 ? -33.540 9.340 7.803 1.00 92.94 133 HIS A C 1
ATOM 1032 O O . HIS A 1 133 ? -33.267 10.255 8.584 1.00 92.94 133 HIS A O 1
ATOM 1038 N N . SER A 1 134 ? -34.697 9.273 7.154 1.00 94.88 134 SER A N 1
ATOM 1039 C CA . SER A 1 134 ? -35.861 10.104 7.455 1.00 94.88 134 SER A CA 1
ATOM 1040 C C . SER A 1 134 ? -36.459 9.750 8.820 1.00 94.88 134 SER A C 1
ATOM 1042 O O . SER A 1 134 ? -36.208 8.684 9.381 1.00 94.88 134 SER A O 1
ATOM 1044 N N . VAL A 1 135 ? -37.291 10.642 9.363 1.00 96.50 135 VAL A N 1
ATOM 1045 C CA . VAL A 1 135 ? -37.951 10.427 10.662 1.00 96.50 135 VAL A CA 1
ATOM 1046 C C . VAL A 1 135 ? -38.797 9.151 10.667 1.00 96.50 135 VAL A C 1
ATOM 1048 O O . VAL A 1 135 ? -38.790 8.423 11.659 1.00 96.50 135 VAL A O 1
ATOM 1051 N N . ASP A 1 136 ? -39.507 8.859 9.578 1.00 97.19 136 ASP A N 1
ATOM 1052 C CA . ASP A 1 136 ? -40.367 7.676 9.508 1.00 97.19 136 ASP A CA 1
ATOM 1053 C C . ASP A 1 136 ? -39.558 6.385 9.353 1.00 97.19 136 ASP A C 1
ATOM 1055 O O . ASP A 1 136 ? -39.862 5.401 10.026 1.00 97.19 136 ASP A O 1
ATOM 1059 N N . GLU A 1 137 ? -38.456 6.407 8.594 1.00 95.69 137 GLU A N 1
ATOM 1060 C CA . GLU A 1 137 ? -37.500 5.291 8.569 1.00 95.69 137 GLU A CA 1
ATOM 1061 C C . GLU A 1 137 ? -36.896 5.044 9.956 1.00 95.69 137 GLU A C 1
ATOM 1063 O O . GLU A 1 137 ? -36.774 3.897 10.371 1.00 95.69 137 GLU A O 1
ATOM 1068 N N . VAL A 1 138 ? -36.575 6.096 10.720 1.00 96.00 138 VAL A N 1
ATOM 1069 C CA . VAL A 1 138 ? -36.088 5.947 12.101 1.00 96.00 138 VAL A CA 1
ATOM 1070 C C . VAL A 1 138 ? -37.151 5.306 12.997 1.00 96.00 138 VAL A C 1
ATOM 1072 O O . VAL A 1 138 ? -36.825 4.407 13.770 1.00 96.00 138 VAL A O 1
ATOM 1075 N N . LYS A 1 139 ? -38.425 5.708 12.903 1.00 96.88 139 LYS A N 1
ATOM 1076 C CA . LYS A 1 139 ? -39.503 5.054 13.668 1.00 96.88 139 LYS A CA 1
ATOM 1077 C C . LYS A 1 139 ? -39.613 3.569 13.318 1.00 96.88 139 LYS A C 1
ATOM 1079 O O . LYS A 1 139 ? -39.749 2.752 14.231 1.00 96.88 139 LYS A O 1
ATOM 1084 N N . GLU A 1 140 ? -39.514 3.231 12.034 1.00 97.00 140 GLU A N 1
ATOM 1085 C CA . GLU A 1 140 ? -39.542 1.840 11.580 1.00 97.00 140 GLU A CA 1
ATOM 1086 C C . GLU A 1 140 ? -38.324 1.063 12.087 1.00 97.00 140 GLU A C 1
ATOM 1088 O O . GLU A 1 140 ? -38.493 -0.024 12.623 1.00 97.00 140 GLU A O 1
ATOM 1093 N N . ILE A 1 141 ? -37.119 1.640 12.048 1.00 96.75 141 ILE A N 1
ATOM 1094 C CA . ILE A 1 141 ? -35.905 1.045 12.633 1.00 96.75 141 ILE A CA 1
ATOM 1095 C C . ILE A 1 141 ? -36.125 0.686 14.107 1.00 96.75 141 ILE A C 1
ATOM 1097 O O . ILE A 1 141 ? -35.821 -0.427 14.530 1.00 96.75 141 ILE A O 1
ATOM 1101 N N . PHE A 1 142 ? -36.680 1.601 14.906 1.00 97.12 142 PHE A N 1
ATOM 1102 C CA . PHE A 1 142 ? -36.941 1.331 16.323 1.00 97.12 142 PHE A CA 1
ATOM 1103 C C . PHE A 1 142 ? -37.972 0.222 16.533 1.00 97.12 142 PHE A C 1
ATOM 1105 O O . PHE A 1 142 ? -37.817 -0.580 17.452 1.00 97.12 142 PHE A O 1
ATOM 1112 N N . LYS A 1 143 ? -39.028 0.183 15.717 1.00 97.06 143 LYS A N 1
ATOM 1113 C CA . LYS A 1 143 ? -40.027 -0.891 15.750 1.00 97.06 143 LYS A CA 1
ATOM 1114 C C . LYS A 1 143 ? -39.379 -2.233 15.409 1.00 97.06 143 LYS A C 1
ATOM 1116 O O . LYS A 1 143 ? -39.437 -3.151 16.216 1.00 97.06 143 LYS A O 1
ATOM 1121 N N . LEU A 1 144 ? -38.659 -2.283 14.295 1.00 97.44 144 LEU A N 1
ATOM 1122 C CA . LEU A 1 144 ? -37.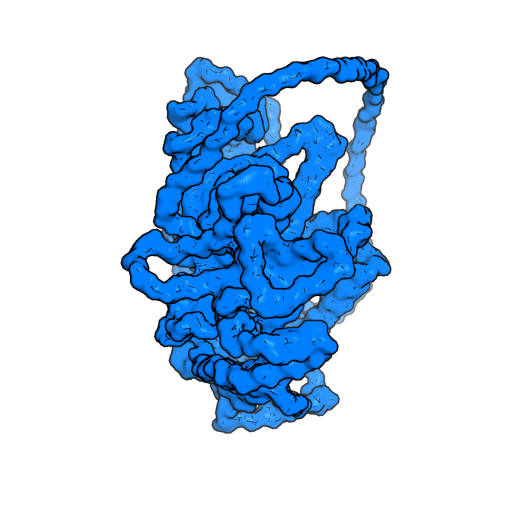907 -3.437 13.827 1.00 97.44 144 LEU A CA 1
ATOM 1123 C C . LEU A 1 144 ? -36.990 -4.004 14.925 1.00 97.44 144 LEU A C 1
ATOM 1125 O O . LEU A 1 144 ? -37.042 -5.202 15.207 1.00 97.44 144 LEU A O 1
ATOM 1129 N N . VAL A 1 145 ? -36.177 -3.176 15.586 1.00 97.06 145 VAL A N 1
ATOM 1130 C CA . VAL A 1 145 ? -35.276 -3.656 16.652 1.00 97.06 145 VAL A CA 1
ATOM 1131 C C . VAL A 1 145 ? -36.047 -4.142 17.887 1.00 97.06 145 VAL A C 1
ATOM 1133 O O . VAL A 1 145 ? -35.631 -5.116 18.511 1.00 97.06 145 VAL A O 1
ATOM 1136 N N . ARG A 1 146 ? -37.177 -3.516 18.248 1.00 97.25 146 ARG A N 1
ATOM 1137 C CA . ARG A 1 146 ? -38.029 -3.999 19.356 1.00 97.25 146 ARG A CA 1
ATOM 1138 C C . ARG A 1 146 ? -38.641 -5.363 19.057 1.00 97.25 146 ARG A C 1
ATOM 1140 O O . ARG A 1 146 ? -38.746 -6.173 19.973 1.00 97.25 146 ARG A O 1
ATOM 1147 N N . ASP A 1 147 ? -39.006 -5.605 17.803 1.00 97.12 147 ASP A N 1
ATOM 1148 C CA . ASP A 1 147 ? -39.572 -6.881 17.369 1.00 97.12 147 ASP A CA 1
ATOM 1149 C C . ASP A 1 147 ? -38.533 -8.014 17.461 1.00 97.12 147 ASP A C 1
ATOM 1151 O O . ASP A 1 147 ? -38.868 -9.120 17.880 1.00 97.12 147 ASP A O 1
ATOM 1155 N N . ASP A 1 148 ? -37.261 -7.736 17.146 1.00 96.69 148 ASP A N 1
ATOM 1156 C CA . ASP A 1 148 ? -36.174 -8.727 17.253 1.00 96.69 148 ASP A CA 1
ATOM 1157 C C . ASP A 1 148 ? -35.727 -8.991 18.701 1.00 96.69 148 ASP A C 1
ATOM 1159 O O . ASP A 1 148 ? -35.222 -10.072 19.008 1.00 96.69 148 ASP A O 1
ATOM 1163 N N . PHE A 1 149 ? -35.894 -8.009 19.592 1.00 96.12 149 PHE A N 1
ATOM 1164 C CA . PHE A 1 149 ? -35.467 -8.079 20.992 1.00 96.12 149 PHE A CA 1
ATOM 1165 C C . PHE A 1 149 ? -36.627 -7.753 21.949 1.00 96.12 149 PHE A C 1
ATOM 1167 O O . PHE A 1 149 ? -36.605 -6.716 22.628 1.00 96.12 149 PHE A O 1
ATOM 1174 N N . PRO A 1 150 ? -37.645 -8.630 22.047 1.00 95.31 150 PRO A N 1
ATOM 1175 C CA . PRO A 1 150 ? -38.781 -8.408 22.932 1.00 95.31 150 PRO A CA 1
ATOM 1176 C C . PRO A 1 150 ? -38.317 -8.315 24.392 1.00 95.31 150 PRO A C 1
ATOM 1178 O O . PRO A 1 150 ? -37.565 -9.153 24.885 1.00 95.31 150 PRO A O 1
ATOM 1181 N N . GLY A 1 151 ? -38.763 -7.270 25.092 1.00 93.12 151 GLY A N 1
ATOM 1182 C CA . GLY A 1 151 ? -38.377 -6.994 26.480 1.00 93.12 151 GLY A CA 1
ATOM 1183 C C . GLY A 1 151 ? -37.067 -6.212 26.649 1.00 93.12 151 GLY A C 1
ATOM 1184 O O . GLY A 1 151 ? -36.760 -5.798 27.766 1.00 93.12 151 GLY A O 1
ATOM 1185 N N . ALA A 1 152 ? -36.317 -5.948 25.573 1.00 96.06 152 ALA A N 1
ATOM 1186 C CA . ALA A 1 152 ? -35.141 -5.085 25.635 1.00 96.06 152 ALA A CA 1
ATOM 1187 C C . ALA A 1 152 ? -35.517 -3.593 25.610 1.00 96.06 152 ALA A C 1
ATOM 1189 O O . ALA A 1 152 ? -36.446 -3.158 24.925 1.00 96.06 152 ALA A O 1
ATOM 1190 N N . MET A 1 153 ? -34.733 -2.772 26.312 1.00 96.75 153 MET A N 1
ATOM 1191 C CA . MET A 1 153 ? -34.818 -1.316 26.197 1.00 96.75 153 MET A CA 1
ATOM 1192 C C . MET A 1 153 ? -34.066 -0.845 24.946 1.00 96.75 153 MET A C 1
ATOM 1194 O O . MET A 1 153 ? -32.842 -0.711 24.955 1.00 96.75 153 MET A O 1
ATOM 1198 N N . VAL A 1 154 ? -34.809 -0.558 23.877 1.00 96.69 154 VAL A N 1
ATOM 1199 C CA . VAL A 1 154 ? -34.249 -0.052 22.615 1.00 96.69 154 VAL A CA 1
ATOM 1200 C C . VAL A 1 154 ? -34.059 1.464 22.679 1.00 96.69 154 VAL A C 1
ATOM 1202 O O . VAL A 1 154 ? -35.022 2.214 22.851 1.00 96.69 154 VAL A O 1
ATOM 1205 N N . ARG A 1 155 ? -32.815 1.918 22.499 1.00 95.69 155 ARG A N 1
ATOM 1206 C CA . ARG A 1 155 ? -32.429 3.336 22.457 1.00 95.69 155 ARG A CA 1
ATOM 1207 C C . ARG A 1 155 ? -31.350 3.577 21.403 1.00 95.69 155 ARG A C 1
ATOM 1209 O O . ARG A 1 155 ? -30.548 2.689 21.133 1.00 95.69 155 ARG A O 1
ATOM 1216 N N . ALA A 1 156 ? -31.303 4.789 20.856 1.00 95.12 156 ALA A N 1
ATOM 1217 C CA . ALA A 1 156 ? -30.146 5.236 20.085 1.00 95.12 156 ALA A CA 1
ATOM 1218 C C . ALA A 1 156 ? -28.946 5.450 21.025 1.00 95.12 156 ALA A C 1
ATOM 1220 O O . ALA A 1 156 ? -29.123 5.826 22.187 1.00 95.12 156 ALA A O 1
ATOM 1221 N N . GLY A 1 157 ? -27.738 5.216 20.519 1.00 94.12 157 GLY A N 1
ATOM 1222 C CA . GLY A 1 157 ? -26.498 5.376 21.274 1.00 94.12 157 GLY A CA 1
ATOM 1223 C C . GLY A 1 157 ? -25.274 5.366 20.365 1.00 94.12 157 GLY A C 1
ATOM 1224 O O . GLY A 1 157 ? -25.384 5.222 19.145 1.00 94.12 157 GLY A O 1
ATOM 1225 N N . SER A 1 158 ? -24.102 5.533 20.967 1.00 94.75 158 SER A N 1
ATOM 1226 C CA . SER A 1 158 ? -22.812 5.474 20.272 1.00 94.75 158 SER A CA 1
ATOM 1227 C C . SER A 1 158 ? -22.141 4.098 20.388 1.00 94.75 158 SER A C 1
ATOM 1229 O O . SER A 1 158 ? -22.457 3.308 21.277 1.00 94.75 158 SER A O 1
ATOM 1231 N N . MET A 1 159 ? -21.150 3.824 19.527 1.00 95.56 159 MET A N 1
ATOM 1232 C CA . MET A 1 159 ? -20.295 2.635 19.678 1.00 95.56 159 MET A CA 1
ATOM 1233 C C . MET A 1 159 ? -19.589 2.608 21.038 1.00 95.56 159 MET A C 1
ATOM 1235 O O . MET A 1 159 ? -19.416 1.540 21.616 1.00 95.56 159 MET A O 1
ATOM 1239 N N . ASP A 1 160 ? -19.206 3.772 21.565 1.00 97.56 160 ASP A N 1
ATOM 1240 C CA . ASP A 1 160 ? -18.476 3.881 22.829 1.00 97.56 160 ASP A CA 1
ATOM 1241 C C . ASP A 1 160 ? -19.364 3.555 24.039 1.00 97.56 160 ASP A C 1
ATOM 1243 O O . ASP A 1 160 ? -18.887 2.958 25.003 1.00 97.56 160 ASP A O 1
ATOM 1247 N N . GLU A 1 161 ? -20.670 3.835 23.965 1.00 96.94 161 GLU A N 1
ATOM 1248 C CA . GLU A 1 161 ? -21.647 3.410 24.980 1.00 96.94 161 GLU A CA 1
ATOM 1249 C C . GLU A 1 161 ? -21.863 1.892 25.027 1.00 96.94 161 GLU A C 1
ATOM 1251 O O . GLU A 1 161 ? -22.323 1.372 26.045 1.00 96.94 161 GLU A O 1
ATOM 1256 N N . TRP A 1 162 ? -21.544 1.176 23.946 1.00 97.44 162 TRP A N 1
ATOM 1257 C CA . TRP A 1 162 ? -21.508 -0.286 23.939 1.00 97.44 162 TRP A CA 1
ATOM 1258 C C . TRP A 1 162 ? -20.121 -0.806 24.346 1.00 97.44 162 TRP A C 1
ATOM 1260 O O . TRP A 1 162 ? -20.014 -1.690 25.195 1.00 97.44 162 TRP A O 1
ATOM 1270 N N . MET A 1 163 ? -19.056 -0.219 23.788 1.00 98.06 163 MET A N 1
ATOM 1271 C CA . MET A 1 163 ? -17.665 -0.635 23.988 1.00 98.06 163 MET A CA 1
ATOM 1272 C C . MET A 1 163 ? -17.215 -0.474 25.440 1.00 98.06 163 MET A C 1
ATOM 1274 O O . MET A 1 163 ? -16.616 -1.395 25.984 1.00 98.06 163 MET A O 1
ATOM 1278 N N . GLY A 1 164 ? -17.515 0.661 26.078 1.00 97.50 164 GLY A N 1
ATOM 1279 C CA . GLY A 1 164 ? -17.128 0.937 27.464 1.00 97.50 164 GLY A CA 1
ATOM 1280 C C . GLY A 1 164 ? -17.596 -0.159 28.429 1.00 97.50 164 GLY A C 1
ATOM 1281 O O . GLY A 1 164 ? -16.753 -0.838 29.009 1.00 97.50 164 GLY A O 1
ATOM 1282 N N . PRO A 1 165 ? -18.912 -0.416 28.551 1.00 97.69 165 PRO A N 1
ATOM 1283 C CA . PRO A 1 165 ? -19.413 -1.484 29.413 1.00 97.69 165 PRO A CA 1
ATOM 1284 C C . PRO A 1 165 ? -18.959 -2.886 28.982 1.00 97.69 165 PRO A C 1
ATOM 1286 O O . PRO A 1 165 ? -18.771 -3.750 29.835 1.00 97.69 165 PRO A O 1
ATOM 1289 N N . PHE A 1 166 ? -18.750 -3.129 27.680 1.00 98.12 166 PHE A N 1
ATOM 1290 C CA . PHE A 1 166 ? -18.227 -4.417 27.224 1.00 98.12 166 PHE A CA 1
ATOM 1291 C C . PHE A 1 166 ? -16.796 -4.671 27.724 1.00 98.12 166 PHE A C 1
ATOM 1293 O O . PHE A 1 166 ? -16.469 -5.804 28.071 1.00 98.12 166 PHE A O 1
ATOM 1300 N N . LEU A 1 167 ? -15.947 -3.639 27.803 1.00 97.25 167 LEU A N 1
ATOM 1301 C CA . LEU A 1 167 ? -14.576 -3.770 28.311 1.00 97.25 167 LEU A CA 1
ATOM 1302 C C . LEU A 1 167 ? -14.527 -4.256 29.768 1.00 97.25 167 LEU A C 1
ATOM 1304 O O . LEU A 1 167 ? -13.599 -4.982 30.110 1.00 97.25 167 LEU A O 1
ATOM 1308 N N . GLU A 1 168 ? -15.530 -3.926 30.588 1.00 96.56 168 GLU A N 1
ATOM 1309 C CA . GLU A 1 168 ? -15.618 -4.351 31.997 1.00 96.56 168 GLU A CA 1
ATOM 1310 C C . GLU A 1 168 ? -15.932 -5.847 32.156 1.00 96.56 168 GLU A C 1
ATOM 1312 O O . GLU A 1 168 ? -15.562 -6.471 33.149 1.00 96.56 168 GLU A O 1
ATOM 1317 N N . VAL A 1 169 ? -16.612 -6.442 31.170 1.00 96.56 169 VAL A N 1
ATOM 1318 C CA . VAL A 1 169 ? -16.960 -7.875 31.167 1.00 96.56 169 VAL A CA 1
ATOM 1319 C C . VAL A 1 169 ? -16.078 -8.701 30.230 1.00 96.56 169 VAL A C 1
ATOM 1321 O O . VAL A 1 169 ? -16.109 -9.936 30.264 1.00 96.56 169 VAL A O 1
ATOM 1324 N N . ALA A 1 170 ? -15.296 -8.041 29.372 1.00 95.06 170 ALA A N 1
ATOM 1325 C CA . ALA A 1 170 ? -14.352 -8.692 28.485 1.00 95.06 170 ALA A CA 1
ATOM 1326 C C . ALA A 1 170 ? -13.263 -9.391 29.310 1.00 95.06 170 ALA A C 1
ATOM 1328 O O . ALA A 1 170 ? -12.665 -8.827 30.220 1.00 95.06 170 ALA A O 1
ATOM 1329 N N . GLY A 1 171 ? -12.980 -10.647 28.981 1.00 91.56 171 GLY A N 1
ATOM 1330 C CA . GLY A 1 171 ? -12.064 -11.456 29.776 1.00 91.56 171 GLY A CA 1
ATOM 1331 C C . GLY A 1 171 ? -11.784 -12.802 29.120 1.00 91.56 171 GLY A C 1
ATOM 1332 O O . GLY A 1 171 ? -11.882 -12.906 27.898 1.00 91.56 171 GLY A O 1
ATOM 1333 N N . PRO A 1 172 ? -11.489 -13.861 29.897 1.00 90.94 172 PRO A N 1
ATOM 1334 C CA . PRO A 1 172 ? -11.151 -15.183 29.357 1.00 90.94 172 PRO A CA 1
ATOM 1335 C C . PRO A 1 172 ? -12.223 -15.811 28.448 1.00 90.94 172 PRO A C 1
ATOM 1337 O O . PRO A 1 172 ? -11.914 -16.707 27.669 1.00 90.94 172 PRO A O 1
ATOM 1340 N N . LYS A 1 173 ? -13.479 -15.347 28.536 1.00 90.31 173 LYS A N 1
ATOM 1341 C CA . LYS A 1 173 ? -14.595 -15.776 27.674 1.00 90.31 173 LYS A CA 1
ATOM 1342 C C . LYS A 1 173 ? -14.558 -15.143 26.273 1.00 90.31 173 LYS A C 1
ATOM 1344 O O . LYS A 1 173 ? -15.189 -15.666 25.357 1.00 90.31 173 LYS A O 1
ATOM 1349 N N . THR A 1 174 ? -13.831 -14.038 26.096 1.00 96.38 174 THR A N 1
ATOM 1350 C CA . THR A 1 174 ? -13.654 -13.363 24.805 1.00 96.38 174 THR A CA 1
ATOM 1351 C C . THR A 1 174 ? -12.535 -14.053 24.024 1.00 96.38 174 THR A C 1
ATOM 1353 O O . THR A 1 174 ? -11.401 -14.140 24.491 1.00 96.38 174 THR A O 1
ATOM 1356 N N . ARG A 1 175 ? -12.829 -14.531 22.809 1.00 96.88 175 ARG A N 1
ATOM 1357 C CA . ARG A 1 175 ? -11.838 -15.200 21.948 1.00 96.88 175 ARG A CA 1
ATOM 1358 C C . ARG A 1 175 ? -10.688 -14.252 21.595 1.00 96.88 175 ARG A C 1
ATOM 1360 O O . ARG A 1 175 ? -10.944 -13.098 21.276 1.00 96.88 175 ARG A O 1
ATOM 1367 N N . VAL A 1 176 ? -9.451 -14.751 21.583 1.00 98.06 176 VAL A N 1
ATOM 1368 C CA . VAL A 1 176 ? -8.258 -14.014 21.123 1.00 98.06 176 VAL A CA 1
ATOM 1369 C C . VAL A 1 176 ? -7.830 -14.536 19.752 1.00 98.06 176 VAL A C 1
ATOM 1371 O O . VAL A 1 176 ? -7.767 -15.751 19.555 1.00 98.06 176 VAL A O 1
ATOM 1374 N N . LEU A 1 177 ? -7.539 -13.631 18.819 1.00 98.25 177 LEU A N 1
ATOM 1375 C CA . LEU A 1 177 ? -6.959 -13.918 17.506 1.00 98.25 177 LEU A CA 1
ATOM 1376 C C . LEU A 1 177 ? -5.662 -13.124 17.330 1.00 98.25 177 LEU A C 1
ATOM 1378 O O . LEU A 1 177 ? -5.617 -11.947 17.688 1.00 98.25 177 LEU A O 1
ATOM 1382 N N . GLU A 1 178 ? -4.638 -13.764 16.764 1.00 97.44 178 GLU A N 1
ATOM 1383 C CA . GLU A 1 178 ? -3.313 -13.163 16.524 1.00 97.44 178 GLU A CA 1
ATOM 1384 C C . GLU A 1 178 ? -2.936 -13.107 15.033 1.00 97.44 178 GLU A C 1
ATOM 1386 O O . GLU A 1 178 ? -1.995 -12.405 14.674 1.00 97.44 178 GLU A O 1
ATOM 1391 N N . ASP A 1 179 ? -3.665 -13.820 14.165 1.00 97.06 179 ASP A N 1
ATOM 1392 C CA . ASP A 1 179 ? -3.400 -13.815 12.724 1.00 97.06 179 ASP A CA 1
ATOM 1393 C C . ASP A 1 179 ? -3.615 -12.412 12.130 1.00 97.06 179 ASP A C 1
ATOM 1395 O O . ASP A 1 179 ? -4.550 -11.685 12.497 1.00 97.06 179 ASP A O 1
ATOM 1399 N N . GLU A 1 180 ? -2.773 -12.055 11.162 1.00 97.00 180 GLU A N 1
ATOM 1400 C CA . GLU A 1 180 ? -2.923 -10.846 10.359 1.00 97.00 180 GLU A CA 1
ATOM 1401 C C . GLU A 1 180 ? -4.209 -10.941 9.528 1.00 97.00 180 GLU A C 1
ATOM 1403 O O . GLU A 1 180 ? -4.497 -11.956 8.887 1.00 97.00 180 GLU A O 1
ATOM 1408 N N . ILE A 1 181 ? -4.983 -9.857 9.523 1.00 96.69 181 ILE A N 1
ATOM 1409 C CA . ILE A 1 181 ? -6.150 -9.711 8.647 1.00 96.69 181 ILE A CA 1
ATOM 1410 C C . ILE A 1 181 ? -5.681 -9.096 7.324 1.00 96.69 181 ILE A C 1
ATOM 1412 O O . ILE A 1 181 ? -5.866 -9.682 6.254 1.00 96.69 181 ILE A O 1
ATOM 1416 N N . GLY A 1 182 ? -5.004 -7.948 7.412 1.00 94.56 182 GLY A N 1
ATOM 1417 C CA . GLY A 1 182 ? -4.538 -7.177 6.267 1.00 94.56 182 GLY A CA 1
ATOM 1418 C C . GLY A 1 182 ? -5.680 -6.570 5.447 1.00 94.56 182 GLY A C 1
ATOM 1419 O O . GLY A 1 182 ? -6.855 -6.862 5.660 1.00 94.56 182 GLY A O 1
ATOM 1420 N N . ASP A 1 183 ? -5.334 -5.714 4.494 1.00 92.44 183 ASP A N 1
ATOM 1421 C CA . ASP A 1 183 ? -6.299 -5.084 3.590 1.00 92.44 183 ASP A CA 1
ATOM 1422 C C . ASP A 1 183 ? -6.352 -5.806 2.235 1.00 92.44 183 ASP A C 1
ATOM 1424 O O . ASP A 1 183 ? -5.379 -5.810 1.474 1.00 92.44 183 ASP A O 1
ATOM 1428 N N . THR A 1 184 ? -7.484 -6.444 1.927 1.00 90.75 184 THR A N 1
ATOM 1429 C CA . THR A 1 184 ? -7.696 -7.113 0.635 1.00 90.75 184 THR A CA 1
ATOM 1430 C C . THR A 1 184 ? -8.203 -6.174 -0.461 1.00 90.75 184 THR A C 1
ATOM 1432 O O . THR A 1 184 ? -8.272 -6.586 -1.615 1.00 90.75 184 THR A O 1
ATOM 1435 N N . TRP A 1 185 ? -8.536 -4.924 -0.131 1.00 89.25 185 TRP A N 1
ATOM 1436 C CA . TRP A 1 185 ? -9.157 -3.923 -1.006 1.00 89.25 185 TRP A CA 1
ATOM 1437 C C . TRP A 1 185 ? -8.162 -2.841 -1.448 1.00 89.25 185 TRP A C 1
ATOM 1439 O O . TRP A 1 185 ? -8.497 -1.681 -1.696 1.00 89.25 185 TRP A O 1
ATOM 1449 N N . ILE A 1 186 ? -6.890 -3.228 -1.563 1.00 88.38 186 ILE A N 1
ATOM 1450 C CA . ILE A 1 186 ? -5.767 -2.315 -1.804 1.00 88.38 186 ILE A CA 1
ATOM 1451 C C . ILE A 1 186 ? -5.370 -2.196 -3.291 1.00 88.38 186 ILE A C 1
ATOM 1453 O O . ILE A 1 186 ? -4.346 -1.608 -3.635 1.00 88.38 186 ILE A O 1
ATOM 1457 N N . TYR A 1 187 ? -6.196 -2.710 -4.211 1.00 85.38 187 TYR A N 1
ATOM 1458 C CA . TYR A 1 187 ? -5.924 -2.709 -5.659 1.00 85.38 187 TYR A CA 1
ATOM 1459 C C . TYR A 1 187 ? -5.750 -1.302 -6.255 1.00 85.38 187 TYR A C 1
ATOM 1461 O O . TYR A 1 187 ? -4.941 -1.115 -7.167 1.00 85.38 187 TYR A O 1
ATOM 1469 N N . GLY A 1 188 ? -6.453 -0.301 -5.709 1.00 85.25 188 GLY A N 1
ATOM 1470 C CA . GLY A 1 188 ? -6.322 1.099 -6.127 1.00 85.25 188 GLY A CA 1
ATOM 1471 C C . GLY A 1 188 ? -4.884 1.619 -6.023 1.00 85.25 188 GLY A C 1
ATOM 1472 O O . GLY A 1 188 ? -4.424 2.342 -6.904 1.00 85.25 188 GLY A O 1
ATOM 1473 N N . VAL A 1 189 ? -4.118 1.159 -5.034 1.00 89.69 189 VAL A N 1
ATOM 1474 C CA . VAL A 1 189 ? -2.734 1.598 -4.796 1.00 89.69 189 VAL A CA 1
ATOM 1475 C C . VAL A 1 189 ? -1.819 1.294 -5.978 1.00 89.69 189 VAL A C 1
ATOM 1477 O O . VAL A 1 189 ? -1.028 2.142 -6.391 1.00 89.69 189 VAL A O 1
ATOM 1480 N N . ALA A 1 190 ? -1.938 0.095 -6.550 1.00 88.44 190 ALA A N 1
ATOM 1481 C CA . ALA A 1 190 ? -1.119 -0.328 -7.685 1.00 88.44 190 ALA A CA 1
ATOM 1482 C C . ALA A 1 190 ? -1.553 0.323 -9.011 1.00 88.44 190 ALA A C 1
ATOM 1484 O O . ALA A 1 190 ? -0.776 0.344 -9.965 1.00 88.44 190 ALA A O 1
ATOM 1485 N N . SER A 1 191 ? -2.776 0.859 -9.078 1.00 88.56 191 SER A N 1
ATOM 1486 C CA . SER A 1 191 ? -3.342 1.442 -10.301 1.00 88.56 191 SER A CA 1
ATOM 1487 C C . SER A 1 191 ? -2.819 2.847 -10.626 1.00 88.56 191 SER A C 1
ATOM 1489 O O . SER A 1 191 ? -2.811 3.237 -11.793 1.00 88.56 191 SER A O 1
ATOM 1491 N N . ASP A 1 192 ? -2.310 3.586 -9.630 1.00 91.44 192 ASP A N 1
ATOM 1492 C CA . ASP A 1 192 ? -1.691 4.901 -9.833 1.00 91.44 192 ASP A CA 1
ATOM 1493 C C . ASP A 1 192 ? -0.293 5.002 -9.194 1.00 91.44 192 ASP A C 1
ATOM 1495 O O . ASP A 1 192 ? -0.097 5.659 -8.161 1.00 91.44 192 ASP A O 1
ATOM 1499 N N . PRO A 1 193 ? 0.730 4.382 -9.811 1.00 89.44 193 PRO A N 1
ATOM 1500 C CA . PRO A 1 193 ? 2.054 4.366 -9.213 1.00 89.44 193 PRO A CA 1
ATOM 1501 C C . PRO A 1 193 ? 2.779 5.723 -9.294 1.00 89.44 193 PRO A C 1
ATOM 1503 O O . PRO A 1 193 ? 3.752 5.932 -8.571 1.00 89.44 193 PRO A O 1
ATOM 1506 N N . LEU A 1 194 ? 2.291 6.681 -10.099 1.00 87.94 194 LEU A N 1
ATOM 1507 C CA . LEU A 1 194 ? 2.784 8.067 -10.096 1.00 87.94 194 LEU A CA 1
ATOM 1508 C C . LEU A 1 194 ? 2.346 8.788 -8.821 1.00 87.94 194 LEU A C 1
ATOM 1510 O O . LEU A 1 194 ? 3.195 9.334 -8.111 1.00 87.94 194 LEU A O 1
ATOM 1514 N N . LYS A 1 195 ? 1.045 8.721 -8.497 1.00 93.75 195 LYS A N 1
ATOM 1515 C CA . LYS A 1 195 ? 0.506 9.225 -7.225 1.00 93.75 195 LYS A CA 1
ATOM 1516 C C . LYS A 1 195 ? 1.261 8.610 -6.051 1.00 93.75 195 LYS A C 1
ATOM 1518 O O . LYS A 1 195 ? 1.691 9.333 -5.156 1.00 93.75 195 LYS A O 1
ATOM 1523 N N . MET A 1 196 ? 1.478 7.292 -6.076 1.00 94.50 196 MET A N 1
ATOM 1524 C CA . MET A 1 196 ? 2.178 6.598 -4.993 1.00 94.50 196 MET A CA 1
ATOM 1525 C C . MET A 1 196 ? 3.640 6.996 -4.847 1.00 94.50 196 MET A C 1
ATOM 1527 O O . MET A 1 196 ? 4.109 7.176 -3.724 1.00 94.50 196 MET A O 1
ATOM 1531 N N . ARG A 1 197 ? 4.366 7.164 -5.955 1.00 91.94 197 ARG A N 1
ATOM 1532 C CA . ARG A 1 197 ? 5.763 7.608 -5.926 1.00 91.94 197 ARG A CA 1
ATOM 1533 C C . ARG A 1 197 ? 5.902 8.968 -5.245 1.00 91.94 197 ARG A C 1
ATOM 1535 O O . ARG A 1 197 ? 6.735 9.124 -4.357 1.00 91.94 197 ARG A O 1
ATOM 1542 N N . GLU A 1 198 ? 5.083 9.930 -5.657 1.00 95.94 198 GLU A N 1
ATOM 1543 C CA . GLU A 1 198 ? 5.099 11.287 -5.109 1.00 95.94 198 GLU A CA 1
ATOM 1544 C C . GLU A 1 198 ? 4.620 11.309 -3.650 1.00 95.94 198 GLU A C 1
ATOM 1546 O O . GLU A 1 198 ? 5.298 11.881 -2.799 1.00 95.94 198 GLU A O 1
ATOM 1551 N N . TYR A 1 199 ? 3.525 10.610 -3.330 1.00 97.50 199 TYR A N 1
ATOM 1552 C CA . TYR A 1 199 ? 3.016 10.476 -1.960 1.00 97.50 199 TYR A CA 1
ATOM 1553 C C . TYR A 1 199 ? 4.075 9.931 -0.995 1.00 97.50 199 TYR A C 1
ATOM 1555 O O . TYR A 1 199 ? 4.314 10.520 0.060 1.00 97.50 199 TYR A O 1
ATOM 1563 N N . ARG A 1 200 ? 4.756 8.840 -1.367 1.00 95.81 200 ARG A N 1
ATOM 1564 C CA . ARG A 1 200 ? 5.809 8.248 -0.532 1.00 95.81 200 ARG A CA 1
ATOM 1565 C C . ARG A 1 200 ? 6.977 9.196 -0.311 1.00 95.81 200 ARG A C 1
ATOM 1567 O O . ARG A 1 200 ? 7.534 9.212 0.780 1.00 95.81 200 ARG A O 1
ATOM 1574 N N . GLU A 1 201 ? 7.343 10.002 -1.301 1.00 95.94 201 GLU A N 1
ATOM 1575 C CA . GLU A 1 201 ? 8.398 10.995 -1.105 1.00 95.94 201 GLU A CA 1
ATOM 1576 C C . GLU A 1 201 ? 7.984 12.087 -0.123 1.00 95.94 201 GLU A C 1
ATOM 1578 O O . GLU A 1 201 ? 8.780 12.456 0.743 1.00 95.94 201 GLU A O 1
ATOM 1583 N N . LEU A 1 202 ? 6.726 12.541 -0.178 1.00 97.56 202 LEU A N 1
ATOM 1584 C CA . LEU A 1 202 ? 6.216 13.466 0.834 1.00 97.56 202 LEU A CA 1
ATOM 1585 C C . LEU A 1 202 ? 6.283 12.841 2.233 1.00 97.56 202 LEU A C 1
ATOM 1587 O O . LEU A 1 202 ? 6.718 13.512 3.169 1.00 97.56 202 LEU A O 1
ATOM 1591 N N . LEU A 1 203 ? 5.937 11.552 2.377 1.00 96.81 203 LEU A N 1
ATOM 1592 C CA . LEU A 1 203 ? 6.091 10.823 3.643 1.00 96.81 203 LEU A CA 1
ATOM 1593 C C . LEU A 1 203 ? 7.541 10.777 4.136 1.00 96.81 203 LEU A C 1
ATOM 1595 O O . LEU A 1 203 ? 7.772 10.848 5.340 1.00 96.81 203 LEU A O 1
ATOM 1599 N N . ARG A 1 204 ? 8.529 10.682 3.242 1.00 95.19 204 ARG A N 1
ATOM 1600 C CA . ARG A 1 204 ? 9.950 10.661 3.623 1.00 95.19 204 ARG A CA 1
ATOM 1601 C C . ARG A 1 204 ? 10.456 12.025 4.043 1.00 95.19 204 ARG A C 1
ATOM 1603 O O . ARG A 1 204 ? 11.074 12.155 5.098 1.00 95.19 204 ARG A O 1
ATOM 1610 N N . VAL A 1 205 ? 10.209 13.038 3.217 1.00 96.38 205 VAL A N 1
ATOM 1611 C CA . VAL A 1 205 ? 10.750 14.384 3.423 1.00 96.38 205 VAL A CA 1
ATOM 1612 C C . VAL A 1 205 ? 10.087 15.057 4.622 1.00 96.38 205 VAL A C 1
ATOM 1614 O O . VAL A 1 205 ? 10.788 15.693 5.406 1.00 96.38 205 VAL A O 1
ATOM 1617 N N . ARG A 1 206 ? 8.784 14.838 4.860 1.00 96.12 206 ARG A N 1
ATOM 1618 C CA . ARG A 1 206 ? 8.082 15.403 6.029 1.00 96.12 206 ARG A CA 1
ATOM 1619 C C . ARG A 1 206 ? 8.655 14.960 7.374 1.00 96.12 206 ARG A C 1
ATOM 1621 O O . ARG A 1 206 ? 8.478 15.666 8.359 1.00 96.12 206 ARG A O 1
ATOM 1628 N N . ARG A 1 207 ? 9.370 13.826 7.437 1.00 93.25 207 ARG A N 1
ATOM 1629 C CA . ARG A 1 207 ? 10.032 13.380 8.677 1.00 93.25 207 ARG A CA 1
ATOM 1630 C C . ARG A 1 207 ? 11.071 14.389 9.171 1.00 93.25 207 ARG A C 1
ATOM 1632 O O . ARG A 1 207 ? 11.357 14.399 10.360 1.00 93.25 207 ARG A O 1
ATOM 1639 N N . ARG A 1 208 ? 11.582 15.249 8.281 1.00 93.06 208 ARG A N 1
ATOM 1640 C CA . ARG A 1 208 ? 12.539 16.323 8.586 1.00 93.06 208 ARG A CA 1
ATOM 1641 C C . ARG A 1 208 ? 11.907 17.550 9.248 1.00 93.06 208 ARG A C 1
ATOM 1643 O O . ARG A 1 208 ? 12.655 18.424 9.662 1.00 93.06 208 ARG A O 1
ATOM 1650 N N . ALA A 1 209 ? 10.575 17.628 9.314 1.00 94.56 209 ALA A N 1
ATOM 1651 C CA . ALA A 1 209 ? 9.879 18.765 9.906 1.00 94.56 209 ALA A CA 1
ATOM 1652 C C . ALA A 1 209 ? 10.255 18.934 11.383 1.00 94.56 209 ALA A C 1
ATOM 1654 O O . ALA A 1 209 ? 10.165 17.950 12.132 1.00 94.56 209 ALA A O 1
ATOM 1655 N N . SER A 1 210 ? 10.616 20.155 11.790 1.00 94.44 210 SER A N 1
ATOM 1656 C CA . SER A 1 210 ? 10.876 20.486 13.199 1.00 94.44 210 SER A CA 1
ATOM 1657 C C . SER A 1 210 ? 9.595 20.440 14.038 1.00 94.44 210 SER A C 1
ATOM 1659 O O . SER A 1 210 ? 8.482 20.407 13.500 1.00 94.44 210 SER A O 1
ATOM 1661 N N . ASP A 1 211 ? 9.725 20.451 15.364 1.00 94.19 211 ASP A N 1
ATOM 1662 C CA . ASP A 1 211 ? 8.562 20.489 16.255 1.00 94.19 211 ASP A CA 1
ATOM 1663 C C . ASP A 1 211 ? 7.769 21.797 16.100 1.00 94.19 211 ASP A C 1
ATOM 1665 O O . ASP A 1 211 ? 6.535 21.771 16.075 1.00 94.19 211 ASP A O 1
ATOM 1669 N N . GLU A 1 212 ? 8.449 22.928 15.882 1.00 94.38 212 GLU A N 1
ATOM 1670 C CA . GLU A 1 212 ? 7.799 24.208 15.578 1.00 94.38 212 GLU A CA 1
ATOM 1671 C C . GLU A 1 212 ? 7.044 24.153 14.244 1.00 94.38 212 GLU A C 1
ATOM 1673 O O . GLU A 1 212 ? 5.890 24.590 14.161 1.00 94.38 212 GLU A O 1
ATOM 1678 N N . GLU A 1 213 ? 7.652 23.574 13.200 1.00 94.94 213 GLU A N 1
ATOM 1679 C CA . GLU A 1 213 ? 6.980 23.380 11.913 1.00 94.94 213 GLU A CA 1
ATOM 1680 C C . GLU A 1 213 ? 5.739 22.500 12.082 1.00 94.94 213 GLU A C 1
ATOM 1682 O O . GLU A 1 213 ? 4.665 22.878 11.612 1.00 94.94 213 GLU A O 1
ATOM 1687 N N . ARG A 1 214 ? 5.841 21.379 12.807 1.00 94.88 214 ARG A N 1
ATOM 1688 C CA . ARG A 1 214 ? 4.722 20.456 13.079 1.00 94.88 214 ARG A CA 1
ATOM 1689 C C . ARG A 1 214 ? 3.586 21.116 13.862 1.00 94.88 214 ARG A C 1
ATOM 1691 O O . ARG A 1 214 ? 2.415 20.812 13.621 1.00 94.88 214 ARG A O 1
ATOM 1698 N N . ALA A 1 215 ? 3.906 22.029 14.776 1.00 93.56 215 ALA A N 1
ATOM 1699 C CA . ALA A 1 215 ? 2.917 22.780 15.545 1.00 93.56 215 ALA A CA 1
ATOM 1700 C C . ALA A 1 215 ? 2.169 23.832 14.700 1.00 93.56 215 ALA A C 1
ATOM 1702 O O . ALA A 1 215 ? 1.040 24.217 15.043 1.00 93.56 215 ALA A O 1
ATOM 1703 N N . SER A 1 216 ? 2.761 24.272 13.584 1.00 96.06 216 SER A N 1
ATOM 1704 C CA . SER A 1 216 ? 2.234 25.346 12.741 1.00 96.06 216 SER A CA 1
ATOM 1705 C C . SER A 1 216 ? 0.878 25.019 12.093 1.00 96.06 216 SER A C 1
ATOM 1707 O O . SER A 1 216 ? 0.536 23.875 11.778 1.00 96.06 216 SER A O 1
ATOM 1709 N N . LYS A 1 217 ? 0.089 26.067 11.818 1.00 96.12 217 LYS A N 1
ATOM 1710 C CA . LYS A 1 217 ? -1.171 25.951 11.061 1.00 96.12 217 LYS A CA 1
ATOM 1711 C C . LYS A 1 217 ? -0.938 25.409 9.645 1.00 96.12 217 LYS A C 1
ATOM 1713 O O . LYS A 1 217 ? -1.753 24.630 9.156 1.00 96.12 217 LYS A O 1
ATOM 1718 N N . ALA A 1 218 ? 0.168 25.803 9.015 1.00 97.62 218 ALA A N 1
ATOM 1719 C CA . ALA A 1 218 ? 0.548 25.372 7.674 1.00 97.62 218 ALA A CA 1
ATOM 1720 C C . ALA A 1 218 ? 0.779 23.854 7.618 1.00 97.62 218 ALA A C 1
ATOM 1722 O O . ALA A 1 218 ? 0.192 23.174 6.779 1.00 97.62 218 ALA A O 1
ATOM 1723 N N . TYR A 1 219 ? 1.524 23.294 8.578 1.00 97.31 219 TYR A N 1
ATOM 1724 C CA . TYR A 1 219 ? 1.735 21.846 8.659 1.00 97.31 219 TYR A CA 1
ATOM 1725 C C . TYR A 1 219 ? 0.434 21.085 8.929 1.00 97.31 219 TYR A C 1
ATOM 1727 O O . TYR A 1 219 ? 0.155 20.082 8.279 1.00 97.31 219 TYR A O 1
ATOM 1735 N N . LYS A 1 220 ? -0.438 21.594 9.810 1.00 95.75 220 LYS A N 1
ATOM 1736 C CA . LYS A 1 220 ? -1.766 20.992 10.034 1.00 95.75 220 LYS A CA 1
ATOM 1737 C C . LYS A 1 220 ? -2.613 20.967 8.753 1.00 95.75 220 LYS A C 1
ATOM 1739 O O . LYS A 1 220 ? -3.320 19.989 8.510 1.00 95.75 220 LYS A O 1
ATOM 1744 N N . LEU A 1 221 ? -2.547 22.009 7.918 1.00 97.19 221 LEU A N 1
ATOM 1745 C CA . LEU A 1 221 ? -3.213 22.036 6.608 1.00 97.19 221 LEU A CA 1
ATOM 1746 C C . LEU A 1 221 ? -2.565 21.063 5.613 1.00 97.19 221 LEU A C 1
ATOM 1748 O O . LEU A 1 221 ? -3.295 20.319 4.957 1.00 97.19 221 LEU A O 1
ATOM 1752 N N . PHE A 1 222 ? -1.231 21.006 5.555 1.00 98.19 222 PHE A N 1
ATOM 1753 C CA . PHE A 1 222 ? -0.475 20.012 4.784 1.00 98.19 222 PHE A CA 1
ATOM 1754 C C . PHE A 1 222 ? -0.904 18.588 5.138 1.00 98.19 222 PHE A C 1
ATOM 1756 O O . PHE A 1 222 ? -1.326 17.840 4.258 1.00 98.19 222 PHE A O 1
ATOM 1763 N N . THR A 1 223 ? -0.899 18.235 6.426 1.00 97.44 223 THR A N 1
ATOM 1764 C CA . THR A 1 223 ? -1.308 16.914 6.910 1.00 97.44 223 THR A CA 1
ATOM 1765 C C . THR A 1 223 ? -2.748 16.601 6.511 1.00 97.44 223 THR A C 1
ATOM 1767 O O . THR A 1 223 ? -3.018 15.498 6.049 1.00 97.44 223 THR A O 1
ATOM 1770 N N . ARG A 1 224 ? -3.683 17.560 6.598 1.00 95.94 224 ARG A N 1
ATOM 1771 C CA . ARG A 1 224 ? -5.080 17.350 6.164 1.00 95.94 224 ARG A CA 1
ATOM 1772 C C . ARG A 1 224 ? -5.205 17.013 4.676 1.00 95.94 224 ARG A C 1
ATOM 1774 O O . ARG A 1 224 ? -6.060 16.202 4.332 1.00 95.94 224 ARG A O 1
ATOM 1781 N N . GLN A 1 225 ? -4.394 17.625 3.810 1.00 97.44 225 GLN A N 1
ATOM 1782 C CA . GLN A 1 225 ? -4.372 17.300 2.378 1.00 97.44 225 GLN A CA 1
ATOM 1783 C C . GLN A 1 225 ? -3.683 15.953 2.131 1.00 97.44 225 GLN A C 1
ATOM 1785 O O . GLN A 1 225 ? -4.213 15.116 1.408 1.00 97.44 225 GLN A O 1
ATOM 1790 N N . LEU A 1 226 ? -2.546 15.709 2.789 1.00 97.56 226 LEU A N 1
ATOM 1791 C CA . LEU A 1 226 ? -1.783 14.467 2.677 1.00 97.56 226 LEU A CA 1
ATOM 1792 C C . LEU A 1 226 ? -2.608 13.243 3.104 1.00 97.56 226 LEU A C 1
ATOM 1794 O O . LEU A 1 226 ? -2.562 12.207 2.446 1.00 97.56 226 LEU A O 1
ATOM 1798 N N . LEU A 1 227 ? -3.416 13.386 4.160 1.00 97.00 227 LEU A N 1
ATOM 1799 C CA . LEU A 1 227 ? -4.336 12.363 4.661 1.00 97.00 227 LEU A CA 1
ATOM 1800 C C . LEU A 1 227 ? -5.359 11.899 3.610 1.00 97.00 227 LEU A C 1
ATOM 1802 O O . LEU A 1 227 ? -5.846 10.780 3.712 1.00 97.00 227 LEU A O 1
ATOM 1806 N N . LYS A 1 228 ? -5.668 12.700 2.584 1.00 95.69 228 LYS A N 1
ATOM 1807 C CA . LYS A 1 228 ? -6.615 12.306 1.528 1.00 95.69 228 LYS A CA 1
ATOM 1808 C C . LYS A 1 228 ? -6.057 11.279 0.548 1.00 95.69 228 LYS A C 1
ATOM 1810 O O . LYS A 1 228 ? -6.830 10.576 -0.082 1.00 95.69 228 LYS A O 1
ATOM 1815 N N . LEU A 1 229 ? -4.738 11.157 0.427 1.00 95.25 229 LEU A N 1
ATOM 1816 C CA . LEU A 1 229 ? -4.110 10.231 -0.518 1.00 95.25 229 LEU A CA 1
ATOM 1817 C C . LEU A 1 229 ? -4.305 8.739 -0.177 1.00 95.25 229 LEU A C 1
ATOM 1819 O O . LEU A 1 229 ? -4.521 7.979 -1.126 1.00 95.25 229 LEU A O 1
ATOM 1823 N N . PRO A 1 230 ? -4.251 8.316 1.107 1.00 94.69 230 PRO A N 1
ATOM 1824 C CA . PRO A 1 230 ? -4.587 6.954 1.539 1.00 94.69 230 PRO A CA 1
ATOM 1825 C C . PRO A 1 230 ? -6.081 6.730 1.838 1.00 94.69 230 PRO A C 1
ATOM 1827 O O . PRO A 1 230 ? -6.445 5.693 2.390 1.00 94.69 230 PRO A O 1
ATOM 1830 N N . GLU A 1 231 ? -6.960 7.683 1.519 1.00 93.31 231 GLU A N 1
ATOM 1831 C CA . GLU A 1 231 ? -8.404 7.427 1.499 1.00 93.31 231 GLU A CA 1
ATOM 1832 C C . GLU A 1 231 ? -8.713 6.317 0.470 1.00 93.31 231 GLU A C 1
ATOM 1834 O O . GLU A 1 231 ? -8.015 6.180 -0.538 1.00 93.31 231 GLU A O 1
ATOM 1839 N N . HIS A 1 232 ? -9.693 5.456 0.764 1.00 91.31 232 HIS A N 1
ATOM 1840 C CA . HIS A 1 232 ? -9.900 4.219 0.001 1.00 91.31 232 HIS A CA 1
ATOM 1841 C C . HIS A 1 232 ? -10.470 4.417 -1.420 1.00 91.31 232 HIS A C 1
ATOM 1843 O O . HIS A 1 232 ? -10.378 3.493 -2.230 1.00 91.31 232 HIS A O 1
ATOM 1849 N N . THR A 1 233 ? -10.985 5.603 -1.768 1.00 89.12 233 THR A N 1
ATOM 1850 C CA . THR A 1 233 ? -11.517 5.930 -3.099 1.00 89.12 233 THR A CA 1
ATOM 1851 C C . THR A 1 233 ? -10.455 6.605 -3.970 1.00 89.12 233 THR A C 1
ATOM 1853 O O . THR A 1 233 ? -10.124 7.781 -3.827 1.00 89.12 233 THR A O 1
ATOM 1856 N N . TRP A 1 234 ? -9.933 5.871 -4.953 1.00 89.31 234 TRP A N 1
ATOM 1857 C CA . TRP A 1 234 ? -8.799 6.311 -5.786 1.00 89.31 234 TRP A CA 1
ATOM 1858 C C . TRP A 1 234 ? -9.168 7.163 -7.001 1.00 89.31 234 TRP A C 1
ATOM 1860 O O . TRP A 1 234 ? -8.293 7.745 -7.641 1.00 89.31 234 TRP A O 1
ATOM 1870 N N . GLY A 1 235 ? -10.458 7.253 -7.301 1.00 88.62 235 GLY A N 1
ATOM 1871 C CA . GLY A 1 235 ? -11.026 7.912 -8.466 1.00 88.62 235 GLY A CA 1
ATOM 1872 C C . GLY A 1 235 ? -12.464 7.441 -8.662 1.00 88.62 235 GLY A C 1
ATOM 1873 O O . GLY A 1 235 ? -12.997 6.703 -7.836 1.00 88.62 235 GLY A O 1
ATOM 1874 N N . ALA A 1 236 ? -13.104 7.866 -9.747 1.00 87.94 236 ALA A N 1
ATOM 1875 C CA . ALA A 1 236 ? -14.445 7.386 -10.058 1.00 87.94 236 ALA A CA 1
ATOM 1876 C C . ALA A 1 236 ? -14.423 5.916 -10.521 1.00 87.94 236 ALA A C 1
ATOM 1878 O O . ALA A 1 236 ? -13.518 5.512 -11.258 1.00 87.94 236 ALA A O 1
ATOM 1879 N N . SER A 1 237 ? -15.438 5.147 -10.109 1.00 82.44 237 SER A N 1
ATOM 1880 C CA . SER A 1 237 ? -15.680 3.782 -10.592 1.00 82.44 237 SER A CA 1
ATOM 1881 C C . SER A 1 237 ? -16.122 3.800 -12.058 1.00 82.44 237 SER A C 1
ATOM 1883 O O . SER A 1 237 ? -16.924 4.639 -12.482 1.00 82.44 237 SER A O 1
ATOM 1885 N N . MET A 1 238 ? -15.617 2.831 -12.828 1.00 79.25 238 MET A N 1
ATOM 1886 C CA . MET A 1 238 ? -16.033 2.616 -14.212 1.00 79.25 238 MET A CA 1
ATOM 1887 C C . MET A 1 238 ? -17.516 2.264 -14.299 1.00 79.25 238 MET A C 1
ATOM 1889 O O . MET A 1 238 ? -18.197 2.826 -15.144 1.00 79.25 238 MET A O 1
ATOM 1893 N N . ALA A 1 239 ? -18.035 1.388 -13.433 1.00 78.50 239 ALA A N 1
ATOM 1894 C CA . ALA A 1 239 ? -19.449 1.013 -13.475 1.00 78.50 239 ALA A CA 1
ATOM 1895 C C . ALA A 1 239 ? -20.382 2.182 -13.137 1.00 78.50 239 ALA A C 1
ATOM 1897 O O . ALA A 1 239 ? -21.477 2.261 -13.689 1.00 78.50 239 ALA A O 1
ATOM 1898 N N . ALA A 1 240 ? -19.942 3.100 -12.274 1.00 78.75 240 ALA A N 1
ATOM 1899 C CA . ALA A 1 240 ? -20.734 4.265 -11.893 1.00 78.75 240 ALA A CA 1
ATOM 1900 C C . ALA A 1 240 ? -20.745 5.372 -12.961 1.00 78.75 240 ALA A C 1
ATOM 1902 O O . ALA A 1 240 ? -21.730 6.099 -13.075 1.00 78.75 240 ALA A O 1
ATOM 1903 N N . VAL A 1 241 ? -19.652 5.535 -13.716 1.00 82.38 241 VAL A N 1
ATOM 1904 C CA . VAL A 1 241 ? -19.481 6.680 -14.631 1.00 82.38 241 VAL A CA 1
ATOM 1905 C C . VAL A 1 241 ? -19.536 6.289 -16.105 1.00 82.38 241 VAL A C 1
ATOM 1907 O O . VAL A 1 241 ? -20.020 7.076 -16.910 1.00 82.38 241 VAL A O 1
ATOM 1910 N N . VAL A 1 242 ? -19.065 5.096 -16.475 1.00 82.56 242 VAL A N 1
ATOM 1911 C CA . VAL A 1 242 ? -18.876 4.656 -17.865 1.00 82.56 242 VAL A CA 1
ATOM 1912 C C . VAL A 1 242 ? -19.640 3.355 -18.138 1.00 82.56 242 VAL A C 1
ATOM 1914 O O . VAL A 1 242 ? -19.145 2.254 -17.904 1.00 82.56 242 VAL A O 1
ATOM 1917 N N . SER A 1 243 ? -20.822 3.466 -18.743 1.00 82.19 243 SER A N 1
ATOM 1918 C CA . SER A 1 243 ? -21.671 2.321 -19.127 1.00 82.19 243 SER A CA 1
ATOM 1919 C C . SER A 1 243 ? -21.388 1.794 -20.543 1.00 82.19 243 SER A C 1
ATOM 1921 O O . SER A 1 243 ? -22.296 1.500 -21.317 1.00 82.19 243 SER A O 1
ATOM 1923 N N . ASP A 1 244 ? -20.114 1.702 -20.918 1.00 86.69 244 ASP A N 1
ATOM 1924 C CA . ASP A 1 244 ? -19.682 1.173 -22.215 1.00 86.69 244 ASP A CA 1
ATOM 1925 C C . ASP A 1 244 ? -19.126 -0.236 -22.022 1.00 86.69 244 ASP A C 1
ATOM 1927 O O . ASP A 1 244 ? -18.124 -0.381 -21.347 1.00 86.69 244 ASP A O 1
ATOM 1931 N N . TYR A 1 245 ? -19.704 -1.282 -22.604 1.00 88.25 245 TYR A N 1
ATOM 1932 C CA . TYR A 1 245 ? -19.177 -2.656 -22.469 1.00 88.25 245 TYR A CA 1
ATOM 1933 C C . TYR A 1 245 ? -18.852 -3.285 -23.823 1.00 88.25 245 TYR A C 1
ATOM 1935 O O . TYR A 1 245 ? -18.916 -4.503 -23.969 1.00 88.25 245 TYR A O 1
ATOM 1943 N N . ARG A 1 246 ? -18.577 -2.449 -24.833 1.00 89.94 246 ARG A N 1
ATOM 1944 C CA . ARG A 1 246 ? -18.406 -2.882 -26.228 1.00 89.94 246 ARG A CA 1
ATOM 1945 C C . ARG A 1 246 ? -17.070 -2.440 -26.809 1.00 89.94 246 ARG A C 1
ATOM 1947 O O . ARG A 1 246 ? -16.385 -3.252 -27.419 1.00 89.94 246 ARG A O 1
ATOM 1954 N N . ASN A 1 247 ? -16.680 -1.185 -26.582 1.00 92.94 247 ASN A N 1
ATOM 1955 C CA . ASN A 1 247 ? -15.473 -0.604 -27.170 1.00 92.94 247 ASN A CA 1
ATOM 1956 C C . ASN A 1 247 ? -14.235 -1.016 -26.355 1.00 92.94 247 ASN A C 1
ATOM 1958 O O . ASN A 1 247 ? -13.733 -0.255 -25.522 1.00 92.94 247 ASN A O 1
ATOM 1962 N N . TRP A 1 248 ? -13.820 -2.274 -26.524 1.00 93.94 248 TRP A N 1
ATOM 1963 C CA . TRP A 1 248 ? -12.728 -2.905 -25.775 1.00 93.94 248 TRP A CA 1
ATOM 1964 C C . TRP A 1 248 ? -11.396 -2.889 -26.516 1.00 93.94 248 TRP A C 1
ATOM 1966 O O . TRP A 1 248 ? -10.366 -2.654 -25.882 1.00 93.94 248 TRP A O 1
ATOM 1976 N N . SER A 1 249 ? -11.407 -3.145 -27.828 1.00 96.00 249 SER A N 1
ATOM 1977 C CA . SER A 1 249 ? -10.187 -3.105 -28.632 1.00 96.00 249 SER A CA 1
ATOM 1978 C C . SER A 1 249 ? -9.635 -1.677 -28.661 1.00 96.00 249 SER A C 1
ATOM 1980 O O . SER A 1 249 ? -10.390 -0.708 -28.564 1.00 96.00 249 SER A O 1
ATOM 1982 N N . ASN A 1 250 ? -8.320 -1.513 -28.821 1.00 95.50 250 ASN A N 1
ATOM 1983 C CA . ASN A 1 250 ? -7.739 -0.172 -28.939 1.00 95.50 250 ASN A CA 1
ATOM 1984 C C . ASN A 1 250 ? -8.305 0.599 -30.143 1.00 95.50 250 ASN A C 1
ATOM 1986 O O . ASN A 1 250 ? -8.516 1.805 -30.040 1.00 95.50 250 ASN A O 1
ATOM 1990 N N . ALA A 1 251 ? -8.604 -0.100 -31.243 1.00 95.44 251 ALA A N 1
ATOM 1991 C CA . ALA A 1 251 ? -9.192 0.493 -32.441 1.00 95.44 251 ALA A CA 1
ATOM 1992 C C . ALA A 1 251 ? -10.592 1.074 -32.180 1.00 95.44 251 ALA A C 1
ATOM 1994 O O . ALA A 1 251 ? -10.901 2.146 -32.691 1.00 95.44 251 ALA A O 1
ATOM 1995 N N . ASP A 1 252 ? -11.401 0.419 -31.343 1.00 95.19 252 ASP A N 1
ATOM 1996 C CA . ASP A 1 252 ? -12.739 0.906 -30.979 1.00 95.19 252 ASP A CA 1
ATOM 1997 C C . ASP A 1 252 ? -12.688 1.930 -29.838 1.00 95.19 252 ASP A C 1
ATOM 1999 O O . ASP A 1 252 ? -13.490 2.861 -29.771 1.00 95.19 252 ASP A O 1
ATOM 2003 N N . PHE A 1 253 ? -11.738 1.773 -28.913 1.00 94.00 253 PHE A N 1
ATOM 2004 C CA . PHE A 1 253 ? -11.635 2.603 -27.718 1.00 94.00 253 PHE A CA 1
ATOM 2005 C C . PHE A 1 253 ? -11.060 3.995 -27.998 1.00 94.00 253 PHE A C 1
ATOM 2007 O O . PHE A 1 253 ? -11.538 4.978 -27.428 1.00 94.00 253 PHE A O 1
ATOM 2014 N N . HIS A 1 254 ? -10.045 4.117 -28.860 1.00 94.94 254 HIS A N 1
ATOM 2015 C CA . HIS A 1 254 ? -9.402 5.412 -29.129 1.00 94.94 254 HIS A CA 1
ATOM 2016 C C . HIS A 1 254 ? -10.378 6.456 -29.698 1.00 94.94 254 HIS A C 1
ATOM 2018 O O . HIS A 1 254 ? -10.426 7.545 -29.122 1.00 94.94 254 HIS A O 1
ATOM 2024 N N . PRO A 1 255 ? -11.249 6.143 -30.682 1.00 95.38 255 PRO A N 1
ATOM 2025 C CA . PRO A 1 255 ? -12.282 7.074 -31.144 1.00 95.38 255 PRO A CA 1
ATOM 2026 C C . PRO A 1 255 ? -13.224 7.552 -30.029 1.00 95.38 255 PRO A C 1
ATOM 2028 O O . PRO A 1 255 ? -13.610 8.721 -29.994 1.00 95.38 255 PRO A O 1
ATOM 2031 N N . VAL A 1 256 ? -13.569 6.679 -29.072 1.00 92.50 256 VAL A N 1
ATOM 2032 C CA . VAL A 1 256 ? -14.408 7.053 -27.919 1.00 92.50 256 VAL A CA 1
ATOM 2033 C C . VAL A 1 256 ? -13.704 8.099 -27.055 1.00 92.50 256 VAL A C 1
ATOM 2035 O O . VAL A 1 256 ? -14.320 9.095 -26.671 1.00 92.50 256 VAL A O 1
ATOM 2038 N N . VAL A 1 257 ? -12.412 7.920 -26.780 1.00 90.31 257 VAL A N 1
ATOM 2039 C CA . VAL A 1 257 ? -11.618 8.882 -25.998 1.00 90.31 257 VAL A CA 1
ATOM 2040 C C . VAL A 1 257 ? -11.420 10.193 -26.766 1.00 90.31 257 VAL A C 1
ATOM 2042 O O . VAL A 1 257 ? -11.592 11.272 -26.196 1.00 90.31 257 VAL A O 1
ATOM 2045 N N . GLU A 1 258 ? -11.116 10.119 -28.062 1.00 93.25 258 GLU A N 1
ATOM 2046 C CA . GLU A 1 258 ? -10.906 11.276 -28.942 1.00 93.25 258 GLU A CA 1
ATOM 2047 C C . GLU A 1 258 ? -12.167 12.125 -29.117 1.00 93.25 258 GLU A C 1
ATOM 2049 O O . GLU A 1 258 ? -12.077 13.354 -29.158 1.00 93.25 258 GLU A O 1
ATOM 2054 N N . SER A 1 259 ? -13.347 11.495 -29.113 1.00 92.94 259 SER A N 1
ATOM 2055 C CA . SER A 1 259 ? -14.640 12.192 -29.126 1.00 92.94 259 SER A CA 1
ATOM 2056 C C . SER A 1 259 ? -14.889 13.044 -27.873 1.00 92.94 259 SER A C 1
ATOM 2058 O O . SER A 1 259 ? -15.821 13.847 -27.847 1.00 92.94 259 SER A O 1
ATOM 2060 N N . LYS A 1 260 ? -14.062 12.883 -26.825 1.00 87.50 260 LYS A N 1
ATOM 2061 C CA . LYS A 1 260 ? -14.189 13.558 -25.524 1.00 87.50 260 LYS A CA 1
ATOM 2062 C C . LYS A 1 260 ? -15.570 13.363 -24.898 1.00 87.50 260 LYS A C 1
ATOM 2064 O O . LYS A 1 260 ? -16.107 14.285 -24.276 1.00 87.50 260 LYS A O 1
ATOM 2069 N N . ARG A 1 261 ? -16.127 12.155 -25.041 1.00 91.62 261 ARG A N 1
ATOM 2070 C CA . ARG A 1 261 ? -17.388 11.757 -24.407 1.00 91.62 261 ARG A CA 1
ATOM 2071 C C . ARG A 1 261 ? -17.356 12.117 -22.915 1.00 91.62 261 ARG A C 1
ATOM 2073 O O . ARG A 1 261 ? -16.339 11.936 -22.237 1.00 91.62 261 ARG A O 1
ATOM 2080 N N . ALA A 1 262 ? -18.446 12.709 -22.428 1.00 91.44 262 ALA A N 1
ATOM 2081 C CA . ALA A 1 262 ? -18.473 13.363 -21.120 1.00 91.44 262 ALA A CA 1
ATOM 2082 C C . ALA A 1 262 ? -18.137 12.404 -19.966 1.00 91.44 262 ALA A C 1
ATOM 2084 O O . ALA A 1 262 ? -17.421 12.785 -19.045 1.00 91.44 262 ALA A O 1
ATOM 2085 N N . ASP A 1 263 ? -18.586 11.155 -20.046 1.00 90.50 263 ASP A N 1
ATOM 2086 C CA . ASP A 1 263 ? -18.282 10.091 -19.088 1.00 90.50 263 ASP A CA 1
ATOM 2087 C C . ASP A 1 263 ? -16.776 9.781 -18.993 1.00 90.50 263 ASP A C 1
ATOM 2089 O O . ASP A 1 263 ? -16.211 9.791 -17.901 1.00 90.50 263 ASP A O 1
ATOM 2093 N N . MET A 1 264 ? -16.091 9.599 -20.126 1.00 89.31 264 MET A N 1
ATOM 2094 C CA . MET A 1 264 ? -14.647 9.337 -20.180 1.00 89.31 264 MET A CA 1
ATOM 2095 C C . MET A 1 264 ? -13.835 10.530 -19.671 1.00 89.31 264 MET A C 1
ATOM 2097 O O . MET A 1 264 ? -12.837 10.372 -18.955 1.00 89.31 264 MET A O 1
ATOM 2101 N N . ARG A 1 265 ? -14.282 11.748 -20.000 1.00 90.75 265 ARG A N 1
ATOM 2102 C CA . ARG A 1 265 ? -13.689 12.979 -19.473 1.00 90.75 265 ARG A CA 1
ATOM 2103 C C . ARG A 1 265 ? -13.863 13.066 -17.956 1.00 90.75 265 ARG A C 1
ATOM 2105 O O . ARG A 1 265 ? -12.886 13.337 -17.262 1.00 90.75 265 ARG A O 1
ATOM 2112 N N . ASN A 1 266 ? -15.068 12.827 -17.443 1.00 91.19 266 ASN A N 1
ATOM 2113 C CA . ASN A 1 266 ? -15.372 12.898 -16.013 1.00 91.19 266 ASN A CA 1
ATOM 2114 C C . ASN A 1 266 ? -14.596 11.847 -15.217 1.00 91.19 266 ASN A C 1
ATOM 2116 O O . ASN A 1 266 ? -14.015 12.177 -14.184 1.00 91.19 266 ASN A O 1
ATOM 2120 N N . LEU A 1 267 ? -14.504 10.620 -15.738 1.00 90.00 267 LEU A N 1
ATOM 2121 C CA . LEU A 1 267 ? -13.648 9.576 -15.185 1.00 90.00 267 LEU A CA 1
ATOM 2122 C C . LEU A 1 267 ? -12.197 10.065 -15.079 1.00 90.00 267 LEU A C 1
ATOM 2124 O O . LEU A 1 267 ? -11.613 10.040 -13.999 1.00 90.00 267 LEU A O 1
ATOM 2128 N N . THR A 1 268 ? -11.626 10.576 -16.172 1.00 90.19 268 THR A N 1
ATOM 2129 C CA . THR A 1 268 ? -10.239 11.070 -16.187 1.00 90.19 268 THR A CA 1
ATOM 2130 C C . THR A 1 268 ? -10.027 12.202 -15.175 1.00 90.19 268 THR A C 1
ATOM 2132 O O . THR A 1 268 ? -9.051 12.199 -14.424 1.00 90.19 268 THR A O 1
ATOM 2135 N N . LEU A 1 269 ? -10.954 13.163 -15.114 1.00 92.44 269 LEU A N 1
ATOM 2136 C CA . LEU A 1 269 ? -10.887 14.290 -14.181 1.00 92.44 269 LEU A CA 1
ATOM 2137 C C . LEU A 1 269 ? -10.975 13.846 -12.717 1.00 92.44 269 LEU A C 1
ATOM 2139 O O . LEU A 1 269 ? -10.274 14.414 -11.881 1.00 92.44 269 LEU A O 1
ATOM 2143 N N . ALA A 1 270 ? -11.775 12.825 -12.399 1.00 92.44 270 ALA A N 1
ATOM 2144 C CA . ALA A 1 270 ? -11.868 12.289 -11.043 1.00 92.44 270 ALA A CA 1
ATOM 2145 C C . ALA A 1 270 ? -10.516 11.737 -10.553 1.00 92.44 270 ALA A C 1
ATOM 2147 O O . ALA A 1 270 ? -10.096 12.033 -9.435 1.00 92.44 270 ALA A O 1
ATOM 2148 N N . TRP A 1 271 ? -9.791 11.010 -11.407 1.00 91.88 271 TRP A N 1
ATOM 2149 C CA . TRP A 1 271 ? -8.454 10.493 -11.088 1.00 91.88 271 TRP A CA 1
ATOM 2150 C C . TRP A 1 271 ? -7.391 11.603 -11.030 1.00 91.88 271 TRP A C 1
ATOM 2152 O O . TRP A 1 271 ? -6.543 11.615 -10.137 1.00 91.88 271 TRP A O 1
ATOM 2162 N N . LEU A 1 272 ? -7.452 12.597 -11.924 1.00 93.12 272 LEU A N 1
ATOM 2163 C CA . LEU A 1 272 ? -6.568 13.770 -11.853 1.00 93.12 272 LEU A CA 1
ATOM 2164 C C . LEU A 1 272 ? -6.798 14.594 -10.575 1.00 93.12 272 LEU A C 1
ATOM 2166 O O . LEU A 1 272 ? -5.836 15.068 -9.969 1.00 93.12 272 LEU A O 1
ATOM 2170 N N . SER A 1 273 ? -8.051 14.723 -10.131 1.00 93.19 273 SER A N 1
ATOM 2171 C CA . SER A 1 273 ? -8.407 15.388 -8.871 1.00 93.19 273 SER A CA 1
ATOM 2172 C C . SER A 1 273 ? -7.741 14.710 -7.669 1.00 93.19 273 SER A C 1
ATOM 2174 O O . SER A 1 273 ? -7.199 15.387 -6.796 1.00 93.19 273 SER A O 1
ATOM 2176 N N . GLN A 1 274 ? -7.675 13.376 -7.666 1.00 93.69 274 GLN A N 1
ATOM 2177 C CA . GLN A 1 274 ? -7.015 12.607 -6.607 1.00 93.69 274 GLN A CA 1
ATOM 2178 C C . GLN A 1 274 ? -5.507 12.881 -6.528 1.00 93.69 274 GLN A C 1
ATOM 2180 O O . GLN A 1 274 ? -4.954 13.009 -5.434 1.00 93.69 274 GLN A O 1
ATOM 2185 N N . ARG A 1 275 ? -4.832 13.076 -7.668 1.00 93.69 275 ARG A N 1
ATOM 2186 C CA . ARG A 1 275 ? -3.412 13.481 -7.695 1.00 93.69 275 ARG A CA 1
ATOM 2187 C C . ARG A 1 275 ? -3.187 14.899 -7.174 1.00 93.69 275 ARG A C 1
ATOM 2189 O O . ARG A 1 275 ? -2.151 15.168 -6.570 1.00 93.69 275 ARG A O 1
ATOM 2196 N N . ARG A 1 276 ? -4.160 15.802 -7.346 1.00 95.81 276 ARG A N 1
ATOM 2197 C CA . ARG A 1 276 ? -4.045 17.213 -6.934 1.00 95.81 276 ARG A CA 1
ATOM 2198 C C . ARG A 1 276 ? -3.850 17.387 -5.423 1.00 95.81 276 ARG A C 1
ATOM 2200 O O . ARG A 1 276 ? -3.324 18.416 -5.005 1.00 95.81 276 ARG A O 1
ATOM 2207 N N . TYR A 1 277 ? -4.217 16.399 -4.602 1.00 97.25 277 TYR A N 1
ATOM 2208 C CA . TYR A 1 277 ? -3.930 16.420 -3.163 1.00 97.25 277 TYR A CA 1
ATOM 2209 C C . TYR A 1 277 ? -2.431 16.486 -2.838 1.00 97.25 277 TYR A C 1
ATOM 2211 O O . TYR A 1 277 ? -2.073 17.079 -1.825 1.00 97.25 277 TYR A O 1
ATOM 2219 N N . ILE A 1 278 ? -1.559 15.954 -3.704 1.00 97.69 278 ILE A N 1
ATOM 2220 C CA . ILE A 1 278 ? -0.098 16.043 -3.548 1.00 97.69 278 ILE A CA 1
ATOM 2221 C C . ILE A 1 278 ? 0.343 17.504 -3.610 1.00 97.69 278 ILE A C 1
ATOM 2223 O O . ILE A 1 278 ? 0.982 18.001 -2.684 1.00 97.69 278 ILE A O 1
ATOM 2227 N N . ASP A 1 279 ? -0.042 18.207 -4.677 1.00 97.25 279 ASP A N 1
ATOM 2228 C CA . ASP A 1 279 ? 0.330 19.610 -4.846 1.00 97.25 279 ASP A CA 1
ATOM 2229 C C . ASP A 1 279 ? -0.303 20.481 -3.759 1.00 97.25 279 ASP A C 1
ATOM 2231 O O . ASP A 1 279 ? 0.388 21.291 -3.154 1.00 97.25 279 ASP A O 1
ATOM 2235 N N . ARG A 1 280 ? -1.592 20.272 -3.446 1.00 98.00 280 ARG A N 1
ATOM 2236 C CA . ARG A 1 280 ? -2.294 21.018 -2.387 1.00 98.00 280 ARG A CA 1
ATOM 2237 C C . ARG A 1 280 ? -1.634 20.853 -1.024 1.00 98.00 280 ARG A C 1
ATOM 2239 O O . ARG A 1 280 ? -1.639 21.794 -0.236 1.00 98.00 280 ARG A O 1
ATOM 2246 N N . ALA A 1 281 ? -1.098 19.667 -0.728 1.00 98.12 281 ALA A N 1
ATOM 2247 C CA . ALA A 1 281 ? -0.350 19.451 0.500 1.00 98.12 281 ALA A CA 1
ATOM 2248 C C . ALA A 1 281 ? 0.886 20.358 0.526 1.00 98.12 281 ALA A C 1
ATOM 2250 O O . ALA A 1 281 ? 1.042 21.132 1.466 1.00 98.12 281 ALA A O 1
ATOM 2251 N N . VAL A 1 282 ? 1.721 20.323 -0.516 1.00 98.00 282 VAL A N 1
ATOM 2252 C CA . VAL A 1 282 ? 2.940 21.148 -0.583 1.00 98.00 282 VAL A CA 1
ATOM 2253 C C . VAL A 1 282 ? 2.615 22.646 -0.600 1.00 98.00 282 VAL A C 1
ATOM 2255 O O . VAL A 1 282 ? 3.225 23.404 0.147 1.00 98.00 282 VAL A O 1
ATOM 2258 N N . GLU A 1 283 ? 1.607 23.068 -1.367 1.00 97.88 283 GLU A N 1
ATOM 2259 C CA . GLU A 1 283 ? 1.117 24.454 -1.416 1.00 97.88 283 GLU A CA 1
ATOM 2260 C C . GLU A 1 283 ? 0.694 24.965 -0.026 1.00 97.88 283 GLU A C 1
ATOM 2262 O O . GLU A 1 283 ? 0.962 26.116 0.316 1.00 97.88 283 GLU A O 1
ATOM 2267 N N . ALA A 1 284 ? 0.096 24.111 0.816 1.00 98.00 284 ALA A N 1
ATOM 2268 C CA . ALA A 1 284 ? -0.343 24.484 2.162 1.00 98.00 284 ALA A CA 1
ATOM 2269 C C . ALA A 1 284 ? 0.805 24.867 3.115 1.00 98.00 284 ALA A C 1
ATOM 2271 O O . ALA A 1 284 ? 0.556 25.523 4.129 1.00 98.00 284 ALA A O 1
ATOM 2272 N N . LEU A 1 285 ? 2.045 24.479 2.803 1.00 97.62 285 LEU A N 1
ATOM 2273 C CA . LEU A 1 285 ? 3.233 24.849 3.576 1.00 97.62 285 LEU A CA 1
ATOM 2274 C C . LEU A 1 285 ? 3.778 26.239 3.218 1.00 97.62 285 LEU A C 1
ATOM 2276 O O . LEU A 1 285 ? 4.575 26.789 3.979 1.00 97.62 285 LEU A O 1
ATOM 2280 N N . GLY A 1 286 ? 3.342 26.825 2.098 1.00 94.12 286 GLY A N 1
ATOM 2281 C CA . GLY A 1 286 ? 3.838 28.113 1.624 1.00 94.12 286 GLY A CA 1
ATOM 2282 C C . GLY A 1 286 ? 5.359 28.116 1.434 1.00 94.12 286 GLY A C 1
ATOM 2283 O O . GLY A 1 286 ? 5.928 27.175 0.889 1.00 94.12 286 GLY A O 1
ATOM 2284 N N . GLN A 1 287 ? 6.018 29.181 1.897 1.00 92.25 287 GLN A N 1
ATOM 2285 C CA . GLN A 1 287 ? 7.472 29.382 1.779 1.00 92.25 287 GLN A CA 1
ATOM 2286 C C . GLN A 1 287 ? 8.266 28.829 2.980 1.00 92.25 287 GLN A C 1
ATOM 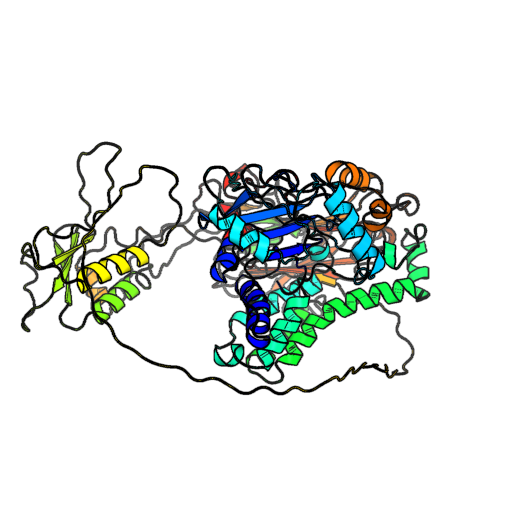2288 O O . GLN A 1 287 ? 9.359 29.308 3.269 1.00 92.25 287 GLN A O 1
ATOM 2293 N N . SER A 1 288 ? 7.717 27.866 3.729 1.00 94.44 288 SER A N 1
ATOM 2294 C CA . SER A 1 288 ? 8.452 27.255 4.843 1.00 94.44 288 SER A CA 1
ATOM 2295 C C . SER A 1 288 ? 9.652 26.435 4.357 1.00 94.44 288 SER A C 1
ATOM 2297 O O . SER A 1 288 ? 9.695 25.987 3.207 1.00 94.44 288 SER A O 1
ATOM 2299 N N . THR A 1 289 ? 10.608 26.183 5.254 1.00 95.25 289 THR A N 1
ATOM 2300 C CA . THR A 1 289 ? 11.775 25.330 4.982 1.00 95.25 289 THR A CA 1
ATOM 2301 C C . THR A 1 289 ? 11.345 23.946 4.502 1.00 95.25 289 THR A C 1
ATOM 2303 O O . THR A 1 289 ? 11.827 23.463 3.473 1.00 95.25 289 THR A O 1
ATOM 2306 N N . LEU A 1 290 ? 10.379 23.327 5.189 1.00 96.31 290 LEU A N 1
ATOM 2307 C CA . LEU A 1 290 ? 9.807 22.060 4.752 1.00 96.31 290 LEU A CA 1
ATOM 2308 C C . LEU A 1 290 ? 9.102 22.160 3.389 1.00 96.31 290 LEU A C 1
ATOM 2310 O O . LEU A 1 290 ? 9.251 21.258 2.563 1.00 96.31 290 LEU A O 1
ATOM 2314 N N . GLY A 1 291 ? 8.350 23.238 3.138 1.00 96.75 291 GLY A N 1
ATOM 2315 C CA . GLY A 1 291 ? 7.667 23.476 1.863 1.00 96.75 291 GLY A CA 1
ATOM 2316 C C . GLY A 1 291 ? 8.645 23.517 0.688 1.00 96.75 291 GLY A C 1
ATOM 2317 O O . GLY A 1 291 ? 8.457 22.802 -0.299 1.00 96.75 291 GLY A O 1
ATOM 2318 N N . ALA A 1 292 ? 9.744 24.262 0.836 1.00 96.38 292 ALA A N 1
ATOM 2319 C CA . ALA A 1 292 ? 10.819 24.322 -0.151 1.00 96.38 292 ALA A CA 1
ATOM 2320 C C . ALA A 1 292 ? 11.471 22.946 -0.380 1.00 96.38 292 ALA A C 1
ATOM 2322 O O . ALA A 1 292 ? 11.644 22.528 -1.527 1.00 96.38 292 ALA A O 1
ATOM 2323 N N . ALA A 1 293 ? 11.768 22.203 0.692 1.00 96.88 293 ALA A N 1
ATOM 2324 C CA . ALA A 1 293 ? 12.368 20.872 0.596 1.00 96.88 293 ALA A CA 1
ATOM 2325 C C . ALA A 1 293 ? 11.459 19.857 -0.126 1.00 96.88 293 ALA A C 1
ATOM 2327 O O . ALA A 1 293 ? 11.938 19.053 -0.930 1.00 96.88 293 ALA A O 1
ATOM 2328 N N . LEU A 1 294 ? 10.147 19.891 0.136 1.00 97.38 294 LEU A N 1
ATOM 2329 C CA . LEU A 1 294 ? 9.167 19.031 -0.536 1.00 97.38 294 LEU A CA 1
ATOM 2330 C C . LEU A 1 294 ? 9.003 19.409 -2.011 1.00 97.38 294 LEU A C 1
ATOM 2332 O O . LEU A 1 294 ? 8.995 18.521 -2.864 1.00 97.38 294 LEU A O 1
ATOM 2336 N N . ALA A 1 295 ? 8.914 20.705 -2.326 1.00 97.00 295 ALA A N 1
ATOM 2337 C CA . ALA A 1 295 ? 8.818 21.185 -3.703 1.00 97.00 295 ALA A CA 1
ATOM 2338 C C . ALA A 1 295 ? 10.052 20.787 -4.528 1.00 97.00 295 ALA A C 1
ATOM 2340 O O . ALA A 1 295 ? 9.922 20.304 -5.655 1.00 97.00 295 ALA A O 1
ATOM 2341 N N . GLU A 1 296 ? 11.248 20.913 -3.950 1.00 96.69 296 GLU A N 1
ATOM 2342 C CA . GLU A 1 296 ? 12.498 20.496 -4.581 1.00 96.69 296 GLU A CA 1
ATOM 2343 C C . GLU A 1 296 ? 12.544 18.972 -4.804 1.00 96.69 296 GLU A C 1
ATOM 2345 O O . GLU A 1 296 ? 12.882 18.505 -5.897 1.00 96.69 296 GLU A O 1
ATOM 2350 N N . ALA A 1 297 ? 12.159 18.177 -3.797 1.00 95.81 297 ALA A N 1
ATOM 2351 C CA . ALA A 1 297 ? 12.102 16.720 -3.907 1.00 95.81 297 ALA A CA 1
ATOM 2352 C C . ALA A 1 297 ? 11.117 16.259 -4.994 1.00 95.81 297 ALA A C 1
ATOM 2354 O O . ALA A 1 297 ? 11.482 15.445 -5.848 1.00 95.81 297 ALA A O 1
ATOM 2355 N N . LEU A 1 298 ? 9.910 16.833 -5.031 1.00 95.56 298 LEU A N 1
ATOM 2356 C CA . LEU A 1 298 ? 8.936 16.571 -6.092 1.00 95.56 298 LEU A CA 1
ATOM 2357 C C . LEU A 1 298 ? 9.451 17.003 -7.465 1.00 95.56 298 LEU A C 1
ATOM 2359 O O . LEU A 1 298 ? 9.288 16.263 -8.434 1.00 95.56 298 LEU A O 1
ATOM 2363 N N . GLY A 1 299 ? 10.098 18.167 -7.563 1.00 95.06 299 GLY A N 1
ATOM 2364 C CA . GLY A 1 299 ? 10.693 18.657 -8.806 1.00 95.06 299 GLY A CA 1
ATOM 2365 C C . GLY A 1 299 ? 11.714 17.672 -9.380 1.00 95.06 299 GLY A C 1
ATOM 2366 O O . GLY A 1 299 ? 11.632 17.310 -10.557 1.00 95.06 299 GLY A O 1
ATOM 2367 N N . ARG A 1 300 ? 12.619 17.156 -8.535 1.00 92.38 300 ARG A N 1
ATOM 2368 C CA . ARG A 1 300 ? 13.582 16.109 -8.921 1.00 92.38 300 ARG A CA 1
ATOM 2369 C C . ARG A 1 300 ? 12.889 14.823 -9.369 1.00 92.38 300 ARG A C 1
ATOM 2371 O O . ARG A 1 300 ? 13.238 14.277 -10.418 1.00 92.38 300 ARG A O 1
ATOM 2378 N N . LEU A 1 301 ? 11.889 14.354 -8.620 1.00 91.75 301 LEU A N 1
ATOM 2379 C CA . LEU A 1 301 ? 11.141 13.149 -8.986 1.00 91.75 301 LEU A CA 1
ATOM 2380 C C . LEU A 1 301 ? 10.429 13.309 -10.327 1.00 91.75 301 LEU A C 1
ATOM 2382 O O . LEU A 1 301 ? 10.605 12.466 -11.203 1.00 91.75 301 LEU A O 1
ATOM 2386 N N . ARG A 1 302 ? 9.695 14.404 -10.534 1.00 91.88 302 ARG A N 1
ATOM 2387 C CA . ARG A 1 302 ? 8.985 14.701 -11.788 1.00 91.88 302 ARG A CA 1
ATOM 2388 C C . ARG A 1 302 ? 9.935 14.847 -12.975 1.00 91.88 302 ARG A C 1
ATOM 2390 O O . ARG A 1 302 ? 9.617 14.398 -14.074 1.00 91.88 302 ARG A O 1
ATOM 2397 N N . ALA A 1 303 ? 11.131 15.396 -12.770 1.00 88.19 303 ALA A N 1
ATOM 2398 C CA . ALA A 1 303 ? 12.159 15.433 -13.809 1.00 88.19 303 ALA A CA 1
ATOM 2399 C C . ALA A 1 303 ? 12.631 14.020 -14.205 1.00 88.19 303 ALA A C 1
ATOM 2401 O O . ALA A 1 303 ? 12.773 13.730 -15.394 1.00 88.19 303 ALA A O 1
ATOM 2402 N N . SER A 1 304 ? 12.795 13.122 -13.227 1.00 84.19 304 SER A N 1
ATOM 2403 C CA . SER A 1 304 ? 13.162 11.717 -13.467 1.00 84.19 304 SER A CA 1
ATOM 2404 C C . SER A 1 304 ? 12.038 10.876 -14.088 1.00 84.19 304 SER A C 1
ATOM 2406 O O . SER A 1 304 ? 12.280 9.750 -14.514 1.00 84.19 304 SER A O 1
ATOM 2408 N N . GLN A 1 305 ? 10.808 11.403 -14.172 1.00 82.38 305 GLN A N 1
ATOM 2409 C CA . GLN A 1 305 ? 9.685 10.684 -14.780 1.00 82.38 305 GLN A CA 1
ATOM 2410 C C . GLN A 1 305 ? 9.755 10.621 -16.316 1.00 82.38 305 GLN A C 1
ATOM 2412 O O . GLN A 1 305 ? 8.940 9.960 -16.959 1.00 82.38 305 GLN A O 1
ATOM 2417 N N . ARG A 1 306 ? 10.713 11.316 -16.934 1.00 83.06 306 ARG A N 1
ATOM 2418 C CA . ARG A 1 306 ? 10.825 11.419 -18.390 1.00 83.06 306 ARG A CA 1
ATOM 2419 C C . ARG A 1 306 ? 11.898 10.469 -18.928 1.00 83.06 306 ARG A C 1
ATOM 2421 O O . ARG A 1 306 ? 12.946 10.326 -18.301 1.00 83.06 306 ARG A O 1
ATOM 2428 N N . PRO A 1 307 ? 11.698 9.884 -20.126 1.00 85.06 307 PRO A N 1
ATOM 2429 C CA . PRO A 1 307 ? 12.758 9.157 -20.813 1.00 85.06 307 PRO A CA 1
ATOM 2430 C C . PRO A 1 307 ? 14.022 10.021 -20.956 1.00 85.06 307 PRO A C 1
ATOM 2432 O O . PRO A 1 307 ? 13.912 11.206 -21.302 1.00 85.06 307 PRO A O 1
ATOM 2435 N N . PRO A 1 308 ? 15.222 9.458 -20.732 1.00 83.19 308 PRO A N 1
ATOM 2436 C CA . PRO A 1 308 ? 16.461 10.213 -20.841 1.00 83.19 308 PRO A CA 1
ATOM 2437 C C . PRO A 1 308 ? 16.692 10.684 -22.286 1.00 83.19 308 PRO A C 1
ATOM 2439 O O . PRO A 1 308 ? 16.458 9.957 -23.252 1.00 83.19 308 PRO A O 1
ATOM 2442 N N . ARG A 1 309 ? 17.178 11.921 -22.443 1.00 82.88 309 ARG A N 1
ATOM 2443 C CA . ARG A 1 309 ? 17.510 12.539 -23.740 1.00 82.88 309 ARG A CA 1
ATOM 2444 C C . ARG A 1 309 ? 18.981 12.926 -23.778 1.00 82.88 309 ARG A C 1
ATOM 2446 O O . ARG A 1 309 ? 19.538 13.317 -22.765 1.00 82.88 309 ARG A O 1
ATOM 2453 N N . GLY A 1 310 ? 19.612 12.869 -24.952 1.00 82.44 310 GLY A N 1
ATOM 2454 C CA . GLY A 1 310 ? 20.988 13.355 -25.111 1.00 82.44 310 GLY A CA 1
ATOM 2455 C C . GLY A 1 310 ? 22.039 12.558 -24.328 1.00 82.44 310 GLY A C 1
ATOM 2456 O O . GLY A 1 310 ? 23.013 13.147 -23.875 1.00 82.44 310 GLY A O 1
ATOM 2457 N N . MET A 1 311 ? 21.861 11.235 -24.201 1.00 84.75 311 MET A N 1
ATOM 2458 C CA . MET A 1 311 ? 22.728 10.313 -23.441 1.00 84.75 311 MET A CA 1
ATOM 2459 C C . MET A 1 311 ? 24.232 10.596 -23.613 1.00 84.75 311 MET A C 1
ATOM 2461 O O . MET A 1 311 ? 24.937 10.782 -22.627 1.00 84.75 311 MET A O 1
ATOM 2465 N N . ARG A 1 312 ? 24.718 10.736 -24.857 1.00 79.62 312 ARG A N 1
ATOM 2466 C CA . ARG A 1 312 ? 26.137 11.031 -25.141 1.00 79.62 312 ARG A CA 1
ATOM 2467 C C . ARG A 1 312 ? 26.603 12.367 -24.548 1.00 79.62 312 ARG A C 1
ATOM 2469 O O . ARG A 1 312 ? 27.684 12.430 -23.980 1.00 79.62 312 ARG A O 1
ATOM 2476 N N . LYS A 1 313 ? 25.787 13.425 -24.645 1.00 81.94 313 LYS A N 1
ATOM 2477 C CA . LYS A 1 313 ? 26.097 14.743 -24.054 1.00 81.94 313 LYS A CA 1
ATOM 2478 C C . LYS A 1 313 ? 26.106 14.700 -22.521 1.00 81.94 313 LYS A C 1
ATOM 2480 O O . LYS A 1 313 ? 26.737 15.537 -21.897 1.00 81.94 313 LYS A O 1
ATOM 2485 N N . GLN A 1 314 ? 25.425 13.720 -21.930 1.00 84.00 314 GLN A N 1
ATOM 2486 C CA . GLN A 1 314 ? 25.387 13.474 -20.487 1.00 84.00 314 GLN A CA 1
ATOM 2487 C C . GLN A 1 314 ? 26.485 12.502 -20.006 1.00 84.00 314 GLN A C 1
ATOM 2489 O O . GLN A 1 314 ? 26.450 12.066 -18.856 1.00 84.00 314 GLN A O 1
ATOM 2494 N N . GLY A 1 315 ? 27.442 12.140 -20.871 1.00 88.69 315 GLY A N 1
ATOM 2495 C CA . GLY A 1 315 ? 28.563 11.265 -20.517 1.00 88.69 315 GLY A CA 1
ATOM 2496 C C . GLY A 1 315 ? 28.221 9.774 -20.453 1.00 88.69 315 GLY A C 1
ATOM 2497 O O . GLY A 1 315 ? 28.966 9.014 -19.848 1.00 88.69 315 GLY A O 1
ATOM 2498 N N . TRP A 1 316 ? 27.105 9.339 -21.048 1.00 92.94 316 TRP A N 1
ATOM 2499 C CA . TRP A 1 316 ? 26.773 7.916 -21.147 1.00 92.94 316 TRP A CA 1
ATOM 2500 C C . TRP A 1 316 ? 27.463 7.266 -22.346 1.00 92.94 316 TRP A C 1
ATOM 2502 O O . TRP A 1 316 ? 27.291 7.696 -23.491 1.00 92.94 316 TRP A O 1
ATOM 2512 N N . GLU A 1 317 ? 28.170 6.173 -22.086 1.00 93.62 317 GLU A N 1
ATOM 2513 C CA . GLU A 1 317 ? 28.825 5.334 -23.083 1.00 93.62 317 GLU A CA 1
ATOM 2514 C C . GLU A 1 317 ? 27.929 4.153 -23.440 1.00 93.62 317 GLU A C 1
ATOM 2516 O O . GLU A 1 317 ? 27.418 3.457 -22.561 1.00 93.62 317 GLU A O 1
ATOM 2521 N N . ARG A 1 318 ? 27.720 3.918 -24.738 1.00 95.00 318 ARG A N 1
ATOM 2522 C CA . ARG A 1 318 ? 26.912 2.790 -25.209 1.00 95.00 318 ARG A CA 1
ATOM 2523 C C . ARG A 1 318 ? 27.692 1.488 -25.045 1.00 95.00 318 ARG A C 1
ATOM 2525 O O . ARG A 1 318 ? 28.865 1.426 -25.394 1.00 95.00 318 ARG A O 1
ATOM 2532 N N . LEU A 1 319 ? 27.019 0.461 -24.540 1.00 94.69 319 LEU A N 1
ATOM 2533 C CA . LEU A 1 319 ? 27.574 -0.876 -24.368 1.00 94.69 319 LEU A CA 1
ATOM 2534 C C . LEU A 1 319 ? 27.270 -1.763 -25.578 1.00 94.69 319 LEU A C 1
ATOM 2536 O O . LEU A 1 319 ? 26.228 -1.611 -26.221 1.00 94.69 319 LEU A O 1
ATOM 2540 N N . ASP A 1 320 ? 28.173 -2.704 -25.845 1.00 92.81 320 ASP A N 1
ATOM 2541 C CA . ASP A 1 320 ? 27.932 -3.810 -26.768 1.00 92.81 320 ASP A CA 1
ATOM 2542 C C . ASP A 1 320 ? 27.051 -4.875 -26.092 1.00 92.81 320 ASP A C 1
ATOM 2544 O O . ASP A 1 320 ? 27.294 -5.261 -24.948 1.00 92.81 320 ASP A O 1
ATOM 2548 N N . LEU A 1 321 ? 26.013 -5.321 -26.802 1.00 94.94 321 LEU A N 1
ATOM 2549 C CA . LEU A 1 321 ? 25.038 -6.316 -26.346 1.00 94.94 321 LEU A CA 1
ATOM 2550 C C . LEU A 1 321 ? 25.267 -7.705 -26.961 1.00 94.94 321 LEU A C 1
ATOM 2552 O O . LEU A 1 321 ? 24.449 -8.605 -26.768 1.00 94.94 321 LEU A O 1
ATOM 2556 N N . SER A 1 322 ? 26.381 -7.916 -27.671 1.00 92.69 322 SER A N 1
ATOM 2557 C CA . SER A 1 322 ? 26.819 -9.256 -28.088 1.00 92.69 322 SER A CA 1
ATOM 2558 C C . SER A 1 322 ? 27.031 -10.192 -26.882 1.00 92.69 322 SER A C 1
ATOM 2560 O O . SER A 1 322 ? 26.802 -11.403 -26.967 1.00 92.69 322 SER A O 1
ATOM 2562 N N . HIS A 1 323 ? 27.359 -9.617 -25.721 1.00 92.81 323 HIS A N 1
ATOM 2563 C CA . HIS A 1 323 ? 27.565 -10.302 -24.448 1.00 92.81 323 HIS A CA 1
ATOM 2564 C C . HIS A 1 323 ? 26.672 -9.719 -23.342 1.00 92.81 323 HIS A C 1
ATOM 2566 O O . HIS A 1 323 ? 26.099 -8.638 -23.472 1.00 92.81 323 HIS A O 1
ATOM 2572 N N . ASN A 1 324 ? 26.562 -10.443 -22.225 1.00 94.75 324 ASN A N 1
ATOM 2573 C CA . ASN A 1 324 ? 25.864 -9.951 -21.036 1.00 94.75 324 ASN A CA 1
ATOM 2574 C C . ASN A 1 324 ? 26.533 -8.686 -20.484 1.00 94.75 324 ASN A C 1
ATOM 2576 O O . ASN A 1 324 ? 27.762 -8.611 -20.395 1.00 94.75 324 ASN A O 1
ATOM 2580 N N . VAL A 1 325 ? 25.715 -7.727 -20.046 1.00 94.19 325 VAL A N 1
ATOM 2581 C CA . VAL A 1 325 ? 26.200 -6.490 -19.423 1.00 94.19 325 VAL A CA 1
ATOM 2582 C C . VAL A 1 325 ? 26.639 -6.794 -17.998 1.00 94.19 325 VAL A C 1
ATOM 2584 O O . VAL A 1 325 ? 25.889 -7.376 -17.218 1.00 94.19 325 VAL A O 1
ATOM 2587 N N . GLN A 1 326 ? 27.855 -6.390 -17.648 1.00 94.56 326 GLN A N 1
ATOM 2588 C CA . GLN A 1 326 ? 28.425 -6.621 -16.325 1.00 94.56 326 GLN A CA 1
ATOM 2589 C C . GLN A 1 326 ? 28.843 -5.300 -15.697 1.00 94.56 326 GLN A C 1
ATOM 2591 O O . GLN A 1 326 ? 29.425 -4.444 -16.363 1.00 94.56 326 GLN A O 1
ATOM 2596 N N . ALA A 1 327 ? 28.579 -5.155 -14.403 1.00 92.69 327 ALA A N 1
ATOM 2597 C CA . ALA A 1 327 ? 29.102 -4.057 -13.607 1.00 92.69 327 ALA A CA 1
ATOM 2598 C C . ALA A 1 327 ? 29.445 -4.533 -12.195 1.00 92.69 327 ALA A C 1
ATOM 2600 O O . ALA A 1 327 ? 28.937 -5.546 -11.703 1.00 92.69 327 ALA A O 1
ATOM 2601 N N . ARG A 1 328 ? 30.352 -3.805 -11.549 1.00 91.25 328 ARG A N 1
ATOM 2602 C CA . ARG A 1 328 ? 30.826 -4.120 -10.206 1.00 91.25 328 ARG A CA 1
ATOM 2603 C C . ARG A 1 328 ? 31.031 -2.834 -9.421 1.00 91.25 328 ARG A C 1
ATOM 2605 O O . ARG A 1 328 ? 31.686 -1.919 -9.904 1.00 91.25 328 ARG A O 1
ATOM 2612 N N . SER A 1 329 ? 30.500 -2.799 -8.209 1.00 88.81 329 SER A N 1
ATOM 2613 C CA . SER A 1 329 ? 30.778 -1.783 -7.197 1.00 88.81 329 SER A CA 1
ATOM 2614 C C . SER A 1 329 ? 31.544 -2.416 -6.035 1.00 88.81 329 SER A C 1
ATOM 2616 O O . SER A 1 329 ? 31.937 -3.586 -6.083 1.00 88.81 329 SER A O 1
ATOM 2618 N N . ARG A 1 330 ? 31.760 -1.650 -4.963 1.00 84.56 330 ARG A N 1
ATOM 2619 C CA . ARG A 1 330 ? 32.316 -2.181 -3.712 1.00 84.56 330 ARG A CA 1
ATOM 2620 C C . ARG A 1 330 ? 31.432 -3.274 -3.100 1.00 84.56 330 ARG A C 1
ATOM 2622 O O . ARG A 1 330 ? 31.953 -4.189 -2.471 1.00 84.56 330 ARG A O 1
ATOM 2629 N N . HIS A 1 331 ? 30.118 -3.167 -3.278 1.00 84.25 331 HIS A N 1
ATOM 2630 C CA . HIS A 1 331 ? 29.133 -3.983 -2.566 1.00 84.25 331 HIS A CA 1
ATOM 2631 C C . HIS A 1 331 ? 28.427 -4.997 -3.462 1.00 84.25 331 HIS A C 1
ATOM 2633 O O . HIS A 1 331 ? 27.971 -6.026 -2.970 1.00 84.25 331 HIS A O 1
ATOM 2639 N N . TRP A 1 332 ? 28.395 -4.753 -4.772 1.00 90.06 332 TRP A N 1
ATOM 2640 C CA . TRP A 1 332 ? 27.601 -5.537 -5.708 1.00 90.06 332 TRP A CA 1
ATOM 2641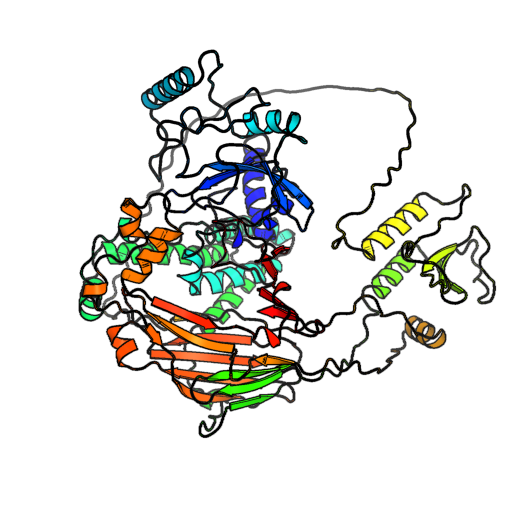 C C . TRP A 1 332 ? 28.410 -5.965 -6.924 1.00 90.06 332 TRP A C 1
ATOM 2643 O O . TRP A 1 332 ? 29.195 -5.199 -7.480 1.00 90.06 332 TRP A O 1
ATOM 2653 N N . LYS A 1 333 ? 28.176 -7.194 -7.378 1.00 92.88 333 LYS A N 1
ATOM 2654 C CA . LYS A 1 333 ? 28.472 -7.623 -8.746 1.00 92.88 333 LYS A CA 1
ATOM 2655 C C . LYS A 1 333 ? 27.148 -7.933 -9.422 1.00 92.88 333 LYS A C 1
ATOM 2657 O O . LYS A 1 333 ? 26.364 -8.729 -8.906 1.00 92.88 333 LYS A O 1
ATOM 2662 N N . VAL A 1 334 ? 26.926 -7.315 -10.576 1.00 95.12 334 VAL A N 1
ATOM 2663 C CA . VAL A 1 334 ? 25.720 -7.511 -11.377 1.00 95.12 334 VAL A CA 1
ATOM 2664 C C . VAL A 1 334 ? 26.085 -8.068 -12.744 1.00 95.12 334 VAL A C 1
ATOM 2666 O O . VAL A 1 334 ? 27.035 -7.611 -13.383 1.00 95.12 334 VAL A O 1
ATOM 2669 N N . VAL A 1 335 ? 25.315 -9.056 -13.188 1.00 97.19 335 VAL A N 1
ATOM 2670 C CA . VAL A 1 335 ? 25.310 -9.548 -14.566 1.00 97.19 335 VAL A CA 1
ATOM 2671 C C . VAL A 1 335 ? 23.878 -9.466 -15.063 1.00 97.19 335 VAL A C 1
ATOM 2673 O O . VAL A 1 335 ? 22.989 -10.141 -14.537 1.00 97.19 335 VAL A O 1
ATOM 2676 N N . LEU A 1 336 ? 23.660 -8.623 -16.064 1.00 97.44 336 LEU A N 1
ATOM 2677 C CA . LEU A 1 336 ? 22.370 -8.447 -16.705 1.00 97.44 336 LEU A CA 1
ATOM 2678 C C . LEU A 1 336 ? 22.281 -9.342 -17.935 1.00 97.44 336 LEU A C 1
ATOM 2680 O O . LEU A 1 336 ? 23.221 -9.430 -18.728 1.00 97.44 336 LEU A O 1
ATOM 2684 N N . ASP A 1 337 ? 21.134 -9.986 -18.093 1.00 96.31 337 ASP A N 1
ATOM 2685 C CA . ASP A 1 337 ? 20.826 -10.785 -19.267 1.00 96.31 337 ASP A CA 1
ATOM 2686 C C . ASP A 1 337 ? 20.759 -9.895 -20.519 1.00 96.31 337 ASP A C 1
ATOM 2688 O O . ASP A 1 337 ? 20.047 -8.886 -20.533 1.00 96.31 337 ASP A O 1
ATOM 2692 N N . ARG A 1 338 ? 21.506 -10.254 -21.569 1.00 94.88 338 ARG A N 1
ATOM 2693 C CA . ARG A 1 338 ? 21.575 -9.464 -22.809 1.00 94.88 338 ARG A CA 1
ATOM 2694 C C . ARG A 1 338 ? 20.247 -9.376 -23.564 1.00 94.88 338 ARG A C 1
ATOM 2696 O O . ARG A 1 338 ? 20.090 -8.475 -24.380 1.00 94.88 338 ARG A O 1
ATOM 2703 N N . GLU A 1 339 ? 19.307 -10.290 -23.320 1.00 94.69 339 GLU A N 1
ATOM 2704 C CA . GLU A 1 339 ? 18.013 -10.303 -24.002 1.00 94.69 339 GLU A CA 1
ATOM 2705 C C . GLU A 1 339 ? 16.942 -9.591 -23.190 1.00 94.69 339 GLU A C 1
ATOM 2707 O O . GLU A 1 339 ? 16.128 -8.876 -23.767 1.00 94.69 339 GLU A O 1
ATOM 2712 N N . THR A 1 340 ? 16.927 -9.753 -21.864 1.00 95.44 340 THR A N 1
ATOM 2713 C CA . THR A 1 340 ? 15.833 -9.226 -21.030 1.00 95.44 340 THR A CA 1
ATOM 2714 C C . THR A 1 340 ? 16.229 -8.067 -20.124 1.00 95.44 340 THR A C 1
ATOM 2716 O O . THR A 1 340 ? 15.356 -7.506 -19.469 1.00 95.44 340 THR A O 1
ATOM 2719 N N . GLY A 1 341 ? 17.520 -7.745 -19.994 1.00 95.94 341 GLY A N 1
ATOM 2720 C CA . GLY A 1 341 ? 18.029 -6.736 -19.054 1.00 95.94 341 GLY A CA 1
ATOM 2721 C C . GLY A 1 341 ? 17.838 -7.081 -17.571 1.00 95.94 341 GLY A C 1
ATOM 2722 O O . GLY A 1 341 ? 18.090 -6.240 -16.714 1.00 95.94 341 GLY A O 1
ATOM 2723 N N . ALA A 1 342 ? 17.388 -8.299 -17.257 1.00 97.00 342 ALA A N 1
ATOM 2724 C CA . ALA A 1 342 ? 17.144 -8.744 -15.888 1.00 97.00 342 ALA A CA 1
ATOM 2725 C C . ALA A 1 342 ? 18.464 -9.129 -15.210 1.00 97.00 342 ALA A C 1
ATOM 2727 O O . ALA A 1 342 ? 19.393 -9.582 -15.880 1.00 97.00 342 ALA A O 1
ATOM 2728 N N . PHE A 1 343 ? 18.540 -9.017 -13.886 1.00 97.06 343 PHE A N 1
ATOM 2729 C CA . PHE A 1 343 ? 19.675 -9.516 -13.116 1.00 97.06 343 PHE A CA 1
ATOM 2730 C C . PHE A 1 343 ? 19.702 -11.044 -13.188 1.00 97.06 343 PHE A C 1
ATOM 2732 O O . PHE A 1 343 ? 19.011 -11.730 -12.437 1.00 97.06 343 PHE A O 1
ATOM 2739 N N . ARG A 1 344 ? 20.515 -11.577 -14.100 1.00 96.06 344 ARG A N 1
ATOM 2740 C CA . ARG A 1 344 ? 20.830 -13.007 -14.193 1.00 96.06 344 ARG A CA 1
ATOM 2741 C C . ARG A 1 344 ? 21.766 -13.433 -13.061 1.00 96.06 344 ARG A C 1
ATOM 2743 O O . ARG A 1 344 ? 21.762 -14.589 -12.658 1.00 96.06 344 ARG A O 1
ATOM 2750 N N . GLN A 1 345 ? 22.562 -12.489 -12.565 1.00 95.19 345 GLN A N 1
ATOM 2751 C CA . GLN A 1 345 ? 23.309 -12.605 -11.323 1.00 95.19 345 GLN A CA 1
ATOM 2752 C C . GLN A 1 345 ? 23.262 -11.269 -10.583 1.00 95.19 345 GLN A C 1
ATOM 2754 O O . GLN A 1 345 ? 23.649 -10.238 -11.137 1.00 95.19 345 GLN A O 1
ATOM 2759 N N . LEU A 1 346 ? 22.825 -11.300 -9.327 1.00 94.38 346 LEU A N 1
ATOM 2760 C CA . LEU A 1 346 ? 22.942 -10.190 -8.385 1.00 94.38 346 LEU A CA 1
ATOM 2761 C C . LEU A 1 346 ? 23.649 -10.721 -7.148 1.00 94.38 346 LEU A C 1
ATOM 2763 O O . LEU A 1 346 ? 23.048 -11.436 -6.349 1.00 94.38 346 LEU A O 1
ATOM 2767 N N . ARG A 1 347 ? 24.933 -10.399 -7.021 1.00 92.00 347 ARG A N 1
ATOM 2768 C CA . ARG A 1 347 ? 25.793 -10.958 -5.985 1.00 92.00 347 ARG A CA 1
ATOM 2769 C C . ARG A 1 347 ? 26.251 -9.885 -5.014 1.00 92.00 347 ARG A C 1
ATOM 2771 O O . ARG A 1 347 ? 26.896 -8.921 -5.442 1.00 92.00 347 ARG A O 1
ATOM 2778 N N . SER A 1 348 ? 26.014 -10.090 -3.722 1.00 88.31 348 SER A N 1
ATOM 2779 C CA . SER A 1 348 ? 26.686 -9.305 -2.685 1.00 88.31 348 SER A CA 1
ATOM 2780 C C . SER A 1 348 ? 28.181 -9.651 -2.676 1.00 88.31 348 SER A C 1
ATOM 2782 O O . SER A 1 348 ? 28.575 -10.815 -2.727 1.00 88.31 348 SER A O 1
ATOM 2784 N N . GLN A 1 349 ? 29.047 -8.643 -2.714 1.00 80.19 349 GLN A N 1
ATOM 2785 C CA . GLN A 1 349 ? 30.499 -8.839 -2.725 1.00 80.19 349 GLN A CA 1
ATOM 2786 C C . GLN A 1 349 ? 31.044 -9.067 -1.314 1.00 80.19 349 GLN A C 1
ATOM 2788 O O . GLN A 1 349 ? 30.454 -8.588 -0.342 1.00 80.19 349 GLN A O 1
ATOM 2793 N N . ASN A 1 350 ? 32.196 -9.756 -1.231 1.00 64.38 350 ASN A N 1
ATOM 2794 C CA . ASN A 1 350 ? 32.926 -9.938 0.024 1.00 64.38 350 ASN A CA 1
ATOM 2795 C C . ASN A 1 350 ? 33.086 -8.583 0.684 1.00 64.38 350 ASN A C 1
ATOM 2797 O O . ASN A 1 350 ? 33.665 -7.648 0.117 1.00 64.38 350 ASN A O 1
ATOM 2801 N N . ARG A 1 351 ? 32.567 -8.487 1.898 1.00 58.97 351 ARG A N 1
ATOM 2802 C CA . ARG A 1 351 ? 32.801 -7.305 2.697 1.00 58.97 351 ARG A CA 1
ATOM 2803 C C . ARG A 1 351 ? 34.103 -7.516 3.423 1.00 58.97 351 ARG A C 1
ATOM 2805 O O . ARG A 1 351 ? 34.150 -8.235 4.411 1.00 58.97 351 ARG A O 1
ATOM 2812 N N . HIS A 1 352 ? 35.126 -6.788 3.002 1.00 44.38 352 HIS A N 1
ATOM 2813 C CA . HIS A 1 352 ? 36.016 -6.244 4.009 1.00 44.38 352 HIS A CA 1
ATOM 2814 C C . HIS A 1 352 ? 35.188 -5.225 4.776 1.00 44.38 352 HIS A C 1
ATOM 2816 O O . HIS A 1 352 ? 35.046 -4.064 4.374 1.00 44.38 352 HIS A O 1
ATOM 2822 N N . TRP A 1 353 ? 34.587 -5.688 5.863 1.00 39.47 353 TRP A N 1
ATOM 2823 C CA . TRP A 1 353 ? 34.288 -4.795 6.954 1.00 39.47 353 TRP A CA 1
ATOM 2824 C C . TRP A 1 353 ? 35.633 -4.227 7.421 1.00 39.47 353 TRP A C 1
ATOM 2826 O O . TRP A 1 353 ? 36.297 -4.765 8.293 1.00 39.47 353 TRP A O 1
ATOM 2836 N N . GLN A 1 354 ? 36.039 -3.099 6.841 1.00 31.88 354 GLN A N 1
ATOM 2837 C CA . GLN A 1 354 ? 36.618 -2.065 7.680 1.00 31.88 354 GLN A CA 1
ATOM 2838 C C . GLN A 1 354 ? 35.448 -1.556 8.503 1.00 31.88 354 GLN A C 1
ATOM 2840 O O . GLN A 1 354 ? 34.770 -0.604 8.126 1.00 31.88 354 GLN A O 1
ATOM 2845 N N . ARG A 1 355 ? 35.130 -2.279 9.570 1.00 33.66 355 ARG A N 1
ATOM 2846 C CA . ARG A 1 355 ? 34.417 -1.666 10.663 1.00 33.66 355 ARG A CA 1
ATOM 2847 C C . ARG A 1 355 ? 35.396 -0.627 11.245 1.00 33.66 355 ARG A C 1
ATOM 2849 O O . ARG A 1 355 ? 36.474 -1.019 11.682 1.00 33.66 355 ARG A O 1
ATOM 2856 N N . PRO A 1 356 ? 35.072 0.675 11.304 1.00 31.50 356 PRO A N 1
ATOM 2857 C CA . PRO A 1 356 ? 35.165 1.303 12.610 1.00 31.50 356 PRO A CA 1
ATOM 2858 C C . PRO A 1 356 ? 34.206 0.484 13.473 1.00 31.50 356 PRO A C 1
ATOM 2860 O O . PRO A 1 356 ? 32.990 0.544 13.275 1.00 31.50 356 PRO A O 1
ATOM 2863 N N . GLU A 1 357 ? 34.739 -0.443 14.267 1.00 33.22 357 GLU A N 1
ATOM 2864 C CA . GLU A 1 357 ? 33.892 -1.327 15.055 1.00 33.22 357 GLU A CA 1
ATOM 2865 C C . GLU A 1 357 ? 32.984 -0.498 15.938 1.00 33.22 357 GLU A C 1
ATOM 2867 O O . GLU A 1 357 ? 33.384 0.512 16.513 1.00 33.22 357 GLU A O 1
ATOM 2872 N N . CYS A 1 358 ? 31.725 -0.928 15.932 1.00 35.00 358 CYS A N 1
ATOM 2873 C CA . CYS A 1 358 ? 30.646 -0.616 16.840 1.00 35.00 358 CYS A CA 1
ATOM 2874 C C . CYS A 1 358 ? 31.097 -0.643 18.307 1.00 35.00 358 CYS A C 1
ATOM 2876 O O . CYS A 1 358 ? 30.696 -1.510 19.074 1.00 35.00 358 CYS A O 1
ATOM 2878 N N . VAL A 1 359 ? 31.871 0.361 18.693 1.00 37.03 359 VAL A N 1
ATOM 2879 C CA . VAL A 1 359 ? 32.059 0.811 20.065 1.00 37.03 359 VAL A CA 1
ATOM 2880 C C . VAL A 1 359 ? 31.231 2.092 20.280 1.00 37.03 359 VAL A C 1
ATOM 2882 O O . VAL A 1 359 ? 30.819 2.399 21.387 1.00 37.03 359 VAL A O 1
ATOM 2885 N N . SER A 1 360 ? 30.833 2.836 19.243 1.00 45.03 360 SER A N 1
ATOM 2886 C CA . SER A 1 360 ? 30.406 4.232 19.447 1.00 45.03 360 SER A CA 1
ATOM 2887 C C . SER A 1 360 ? 28.902 4.543 19.517 1.00 45.03 360 SER A C 1
ATOM 2889 O O . SER A 1 360 ? 28.558 5.714 19.422 1.00 45.03 360 SER A O 1
ATOM 2891 N N . ASN A 1 361 ? 28.008 3.581 19.779 1.00 36.56 361 ASN A N 1
ATOM 2892 C CA . ASN A 1 361 ? 26.676 3.919 20.324 1.00 36.56 361 ASN A CA 1
ATOM 2893 C C . ASN A 1 361 ? 26.438 3.239 21.666 1.00 36.56 361 ASN A C 1
ATOM 2895 O O . ASN A 1 361 ? 26.178 3.941 22.620 1.00 36.56 361 ASN A O 1
ATOM 2899 N N . ALA A 1 362 ? 26.626 1.924 21.802 1.00 39.88 362 ALA A N 1
ATOM 2900 C CA . ALA A 1 362 ? 26.494 1.274 23.109 1.00 39.88 362 ALA A CA 1
ATOM 2901 C C . ALA A 1 362 ? 27.577 1.736 24.100 1.00 39.88 362 ALA A C 1
ATOM 2903 O O . ALA A 1 362 ? 27.232 2.110 25.214 1.00 39.88 362 ALA A O 1
ATOM 2904 N N . CYS A 1 363 ? 28.855 1.814 23.696 1.00 42.75 363 CYS A N 1
ATOM 2905 C CA . CYS A 1 363 ? 29.900 2.321 24.590 1.00 42.75 363 CYS A CA 1
ATOM 2906 C C . CYS A 1 363 ? 29.902 3.848 24.675 1.00 42.75 363 CYS A C 1
ATOM 2908 O O . CYS A 1 363 ? 30.251 4.357 25.724 1.00 42.75 363 CYS A O 1
ATOM 2910 N N . ARG A 1 364 ? 29.434 4.600 23.661 1.00 44.22 364 ARG A N 1
ATOM 2911 C CA . ARG A 1 364 ? 29.144 6.041 23.844 1.00 44.22 364 ARG A CA 1
ATOM 2912 C C . ARG A 1 364 ? 27.976 6.279 24.788 1.00 44.22 364 ARG A C 1
ATOM 2914 O O . ARG A 1 364 ? 28.034 7.217 25.557 1.00 44.22 364 ARG A O 1
ATOM 2921 N N . THR A 1 365 ? 26.925 5.469 24.741 1.00 46.00 365 THR A N 1
ATOM 2922 C CA . THR A 1 365 ? 25.797 5.550 25.671 1.00 46.00 365 THR A CA 1
ATOM 2923 C C . THR A 1 365 ? 26.240 5.129 27.062 1.00 46.00 365 THR A C 1
ATOM 2925 O O . THR A 1 365 ? 25.886 5.817 28.003 1.00 46.00 365 THR A O 1
ATOM 2928 N N . LEU A 1 366 ? 27.063 4.084 27.197 1.00 47.28 366 LEU A N 1
ATOM 2929 C CA . LEU A 1 366 ? 27.660 3.681 28.470 1.00 47.28 366 LEU A CA 1
ATOM 2930 C C . LEU A 1 366 ? 28.596 4.770 29.014 1.00 47.28 366 LEU A C 1
ATOM 2932 O O . LEU A 1 366 ? 28.484 5.112 30.178 1.00 47.28 366 LEU A O 1
ATOM 2936 N N . LEU A 1 367 ? 29.459 5.361 28.181 1.00 50.22 367 LEU A N 1
ATOM 2937 C CA . LEU A 1 367 ? 30.374 6.442 28.565 1.00 50.22 367 LEU A CA 1
ATOM 2938 C C . LEU A 1 367 ? 29.621 7.733 28.888 1.00 50.22 367 LEU A C 1
ATOM 2940 O O . LEU A 1 367 ? 29.834 8.288 29.950 1.00 50.22 367 LEU A O 1
ATOM 2944 N N . ASN A 1 368 ? 28.681 8.171 28.047 1.00 51.06 368 ASN A N 1
ATOM 2945 C CA . ASN A 1 368 ? 27.821 9.322 28.335 1.00 51.06 368 ASN A CA 1
ATOM 2946 C C . ASN A 1 368 ? 26.992 9.089 29.601 1.00 51.06 368 ASN A C 1
ATOM 2948 O O . ASN A 1 368 ? 26.746 10.030 30.345 1.00 51.06 368 ASN A O 1
ATOM 2952 N N . TRP A 1 369 ? 26.561 7.849 29.847 1.00 54.22 369 TRP A N 1
ATOM 2953 C CA . TRP A 1 369 ? 25.838 7.480 31.055 1.00 54.22 369 TRP A CA 1
ATOM 2954 C C . TRP A 1 369 ? 26.750 7.524 32.283 1.00 54.22 369 TRP A C 1
ATOM 2956 O O . TRP A 1 369 ? 26.405 8.226 33.225 1.00 54.22 369 TRP A O 1
ATOM 2966 N N . VAL A 1 370 ? 27.932 6.899 32.261 1.00 51.38 370 VAL A N 1
ATOM 2967 C CA . VAL A 1 370 ? 28.914 6.981 33.359 1.00 51.38 370 VAL A CA 1
ATOM 2968 C C . VAL A 1 370 ? 29.332 8.432 33.610 1.00 51.38 370 VAL A C 1
ATOM 2970 O O . VAL A 1 370 ? 29.294 8.881 34.749 1.00 51.38 370 VAL A O 1
ATOM 2973 N N . SER A 1 371 ? 29.606 9.213 32.563 1.00 52.06 371 SER A N 1
ATOM 2974 C CA . SER A 1 371 ? 29.890 10.649 32.673 1.00 52.06 371 SER A CA 1
ATOM 2975 C C . SER A 1 371 ? 28.696 11.458 33.197 1.00 52.06 371 SER A C 1
ATOM 2977 O O . SER A 1 371 ? 28.897 12.475 33.852 1.00 52.06 371 SER A O 1
ATOM 2979 N N . SER A 1 372 ? 27.452 11.019 32.963 1.00 50.84 372 SER A N 1
ATOM 2980 C CA . SER A 1 372 ? 26.253 11.665 33.524 1.00 50.84 372 SER A CA 1
ATOM 2981 C C . SER A 1 372 ? 26.020 11.365 35.009 1.00 50.84 372 SER A C 1
ATOM 2983 O O . SER A 1 372 ? 25.236 12.068 35.642 1.00 50.84 372 SER A O 1
ATOM 2985 N N . LEU A 1 373 ? 26.699 10.358 35.575 1.00 49.09 373 LEU A N 1
ATOM 2986 C CA . LEU A 1 373 ? 26.658 10.053 37.010 1.00 49.09 373 LEU A CA 1
ATOM 2987 C C . LEU A 1 373 ? 27.558 10.998 37.840 1.00 49.09 373 LEU A C 1
ATOM 2989 O O . LEU A 1 373 ? 27.466 10.996 39.066 1.00 49.09 373 LEU A O 1
ATOM 2993 N N . GLY A 1 374 ? 28.375 11.838 37.187 1.00 50.69 374 GLY A N 1
ATOM 2994 C CA . GLY A 1 374 ? 29.291 12.806 37.809 1.00 50.69 374 GLY A CA 1
ATOM 2995 C C . GLY A 1 374 ? 30.696 12.249 38.086 1.00 50.69 374 GLY A C 1
ATOM 2996 O O . GLY A 1 374 ? 30.923 11.044 38.010 1.00 50.69 374 GLY A O 1
ATOM 2997 N N . ASP A 1 375 ? 31.639 13.128 38.449 1.00 53.09 375 ASP A N 1
ATOM 2998 C CA . ASP A 1 375 ? 33.087 12.835 38.597 1.00 53.09 375 ASP A CA 1
ATOM 2999 C C . ASP A 1 375 ? 33.444 11.815 39.702 1.00 53.09 375 ASP A C 1
ATOM 3001 O O . ASP A 1 375 ? 34.608 11.468 39.900 1.00 53.09 375 ASP A O 1
ATOM 3005 N N . GLY A 1 376 ? 32.448 11.337 40.448 1.00 51.53 376 GLY A N 1
ATOM 3006 C CA . GLY A 1 376 ? 32.599 10.359 41.520 1.00 51.53 376 GLY A CA 1
ATOM 3007 C C . GLY A 1 376 ? 32.494 8.900 41.079 1.00 51.53 376 GLY A C 1
ATOM 3008 O O . GLY A 1 376 ? 32.465 8.050 41.954 1.00 51.53 376 GLY A O 1
ATOM 3009 N N . TRP A 1 377 ? 32.410 8.567 39.787 1.00 60.12 377 TRP A N 1
ATOM 3010 C CA . TRP A 1 377 ? 32.150 7.189 39.335 1.00 60.12 377 TRP A CA 1
ATOM 3011 C C . TRP A 1 377 ? 33.168 6.693 38.304 1.00 60.12 377 TRP A C 1
ATOM 3013 O O . TRP A 1 377 ? 33.524 7.419 37.378 1.00 60.12 377 TRP A O 1
ATOM 3023 N N . ALA A 1 378 ? 33.601 5.434 38.433 1.00 55.53 378 ALA A N 1
ATOM 3024 C CA . ALA A 1 378 ? 34.538 4.799 37.505 1.00 55.53 378 ALA A CA 1
ATOM 3025 C C . ALA A 1 378 ? 34.169 3.342 37.184 1.00 55.53 378 ALA A C 1
ATOM 3027 O O . ALA A 1 378 ? 33.468 2.668 37.938 1.00 55.53 378 ALA A O 1
ATOM 3028 N N . LEU A 1 379 ? 34.657 2.855 36.042 1.00 53.62 379 LEU A N 1
ATOM 3029 C CA . LEU A 1 379 ? 34.591 1.451 35.633 1.00 53.62 379 LEU A CA 1
ATOM 3030 C C . LEU A 1 379 ? 35.905 0.750 36.002 1.00 53.62 379 LEU A C 1
ATOM 3032 O O . LEU A 1 379 ? 36.971 1.223 35.619 1.00 53.62 379 LEU A O 1
ATOM 3036 N N . GLN A 1 380 ? 35.835 -0.388 36.693 1.00 53.91 380 GLN A N 1
ATOM 3037 C CA . GLN A 1 380 ? 36.992 -1.205 37.077 1.00 53.91 380 GLN A CA 1
ATOM 3038 C C . GLN A 1 380 ? 36.780 -2.666 36.652 1.00 53.91 380 GLN A C 1
ATOM 3040 O O . GLN A 1 380 ? 35.669 -3.187 36.755 1.00 53.91 380 GLN A O 1
ATOM 3045 N N . ARG A 1 381 ? 37.826 -3.344 36.165 1.00 47.00 381 ARG A N 1
ATOM 3046 C CA . ARG A 1 381 ? 37.776 -4.764 35.771 1.00 47.00 381 ARG A CA 1
ATOM 3047 C C . ARG A 1 381 ? 38.401 -5.646 36.857 1.00 47.00 381 ARG A C 1
ATOM 3049 O O . ARG A 1 381 ? 39.456 -5.308 37.376 1.00 47.00 381 ARG A O 1
ATOM 3056 N N . ASP A 1 382 ? 37.770 -6.778 37.168 1.00 47.81 382 ASP A N 1
ATOM 3057 C CA . ASP A 1 382 ? 38.364 -7.875 37.956 1.00 47.81 382 ASP A CA 1
ATOM 3058 C C . ASP A 1 382 ? 38.050 -9.203 37.246 1.00 47.81 382 ASP A C 1
ATOM 3060 O O . ASP A 1 382 ? 36.884 -9.587 37.101 1.00 47.81 382 ASP A O 1
ATOM 3064 N N . GLY A 1 383 ? 39.087 -9.870 36.729 1.00 54.00 383 GLY A N 1
ATOM 3065 C CA . GLY A 1 383 ? 38.960 -11.049 35.864 1.00 54.00 383 GLY A CA 1
ATOM 3066 C C . GLY A 1 383 ? 38.202 -10.758 34.559 1.00 54.00 383 GLY A C 1
ATOM 3067 O O . GLY A 1 383 ? 38.482 -9.782 33.859 1.00 54.00 383 GLY A O 1
ATOM 3068 N N . ASP A 1 384 ? 37.212 -11.590 34.231 1.00 44.00 384 ASP A N 1
ATOM 3069 C CA . ASP A 1 384 ? 36.331 -11.402 33.064 1.00 44.00 384 ASP A CA 1
ATOM 3070 C C . ASP A 1 384 ? 35.102 -10.528 33.354 1.00 44.00 384 ASP A C 1
ATOM 3072 O O . ASP A 1 384 ? 34.187 -10.436 32.533 1.00 44.00 384 ASP A O 1
ATOM 3076 N N . SER A 1 385 ? 35.074 -9.866 34.516 1.00 43.22 385 SER A N 1
ATOM 3077 C CA . SER A 1 385 ? 33.933 -9.065 34.958 1.00 43.22 385 SER A CA 1
ATOM 3078 C C . SER A 1 385 ? 34.247 -7.572 35.069 1.00 43.22 385 SER A C 1
ATOM 3080 O O . SER A 1 385 ? 35.336 -7.177 35.486 1.00 43.22 385 SER A O 1
ATOM 3082 N N . TRP A 1 386 ? 33.263 -6.736 34.722 1.00 50.22 386 TRP A N 1
ATOM 3083 C CA . TRP A 1 386 ? 33.332 -5.271 34.826 1.00 50.22 386 TRP A CA 1
ATOM 3084 C C . TRP A 1 386 ? 32.447 -4.751 35.956 1.00 50.22 386 TRP A C 1
ATOM 3086 O O . TRP A 1 386 ? 31.296 -5.170 36.086 1.00 50.22 386 TRP A O 1
ATOM 3096 N N . TYR A 1 387 ? 32.959 -3.789 36.717 1.00 52.62 387 TYR A N 1
ATOM 3097 C CA . TYR A 1 387 ? 32.323 -3.199 37.890 1.00 52.62 387 TYR A CA 1
ATOM 3098 C C . TYR A 1 387 ? 32.207 -1.684 37.736 1.00 52.62 387 TYR A C 1
ATOM 3100 O O . TYR A 1 387 ? 33.158 -1.033 37.316 1.00 52.62 387 TYR A O 1
ATOM 3108 N N . LEU A 1 388 ? 31.057 -1.117 38.100 1.00 53.38 388 LEU A N 1
ATOM 3109 C CA . LEU A 1 388 ? 30.903 0.321 38.325 1.00 53.38 388 LEU A CA 1
ATOM 3110 C C . LEU A 1 388 ? 31.118 0.611 39.815 1.00 53.38 388 LEU A C 1
ATOM 3112 O O . LEU A 1 388 ? 30.430 0.009 40.642 1.00 53.38 388 LEU A O 1
ATOM 3116 N N . VAL A 1 389 ? 32.049 1.506 40.140 1.00 55.47 389 VAL A N 1
ATOM 3117 C CA . VAL A 1 389 ? 32.480 1.843 41.507 1.00 55.47 389 VAL A CA 1
ATOM 3118 C C . VAL A 1 389 ? 32.324 3.338 41.792 1.00 55.47 389 VAL A C 1
ATOM 3120 O O . VAL A 1 389 ? 32.603 4.172 40.929 1.00 55.47 389 VAL A O 1
ATOM 3123 N N . GLU A 1 390 ? 31.882 3.665 43.008 1.00 50.69 390 GLU A N 1
ATOM 3124 C CA . GLU A 1 390 ? 31.731 5.038 43.513 1.00 50.69 390 GLU A CA 1
ATOM 3125 C C . GLU A 1 390 ? 32.987 5.468 44.295 1.00 50.69 390 GLU A C 1
ATOM 3127 O O . GLU A 1 390 ? 33.396 4.829 45.265 1.00 50.69 390 GLU A O 1
ATOM 3132 N N . HIS A 1 391 ? 33.609 6.575 43.902 1.00 60.47 391 HIS A N 1
ATOM 3133 C CA . HIS A 1 391 ? 34.710 7.222 44.604 1.00 60.47 391 HIS A CA 1
ATOM 3134 C C . HIS A 1 391 ? 34.185 8.113 45.730 1.00 60.47 391 HIS A C 1
ATOM 3136 O O . HIS A 1 391 ? 33.935 9.306 45.552 1.00 60.47 391 HIS A O 1
ATOM 3142 N N . THR A 1 392 ? 34.107 7.580 46.945 1.00 45.59 392 THR A N 1
ATOM 3143 C CA . THR A 1 392 ? 33.927 8.427 48.128 1.00 45.59 392 THR A CA 1
ATOM 3144 C C . THR A 1 392 ? 35.262 9.082 48.514 1.00 45.59 392 THR A C 1
ATOM 3146 O O . THR A 1 392 ? 36.233 8.388 48.812 1.00 45.59 392 THR A O 1
ATOM 3149 N N . ASN A 1 393 ? 35.295 10.419 48.569 1.00 43.97 393 ASN A N 1
ATOM 3150 C CA . ASN A 1 393 ? 36.360 11.255 49.160 1.00 43.97 393 ASN A CA 1
ATOM 3151 C C . ASN A 1 393 ? 37.657 11.481 48.353 1.00 43.97 393 ASN A C 1
ATOM 3153 O O . ASN A 1 393 ? 38.752 11.433 48.917 1.00 43.97 393 ASN A O 1
ATOM 3157 N N . GLY A 1 394 ? 37.552 11.819 47.062 1.00 41.53 394 GLY A N 1
ATOM 3158 C CA . GLY A 1 394 ? 38.589 12.599 46.358 1.00 41.53 394 GLY A CA 1
ATOM 3159 C C . GLY A 1 394 ? 39.986 11.966 46.265 1.00 41.53 394 GLY A C 1
ATOM 3160 O O . GLY A 1 394 ? 40.968 12.680 46.065 1.00 41.53 394 GLY A O 1
ATOM 3161 N N . ARG A 1 395 ? 40.102 10.641 46.414 1.00 40.88 395 ARG A N 1
ATOM 3162 C CA . ARG A 1 395 ? 41.336 9.889 46.155 1.00 40.88 395 ARG A CA 1
ATOM 3163 C C . ARG A 1 395 ? 41.082 8.858 45.050 1.00 40.88 395 ARG A C 1
ATOM 3165 O O . ARG A 1 395 ? 40.102 8.120 45.155 1.00 40.88 395 ARG A O 1
ATOM 3172 N N . PRO A 1 396 ? 41.945 8.770 44.020 1.00 38.53 396 PRO A N 1
ATOM 3173 C CA . PRO A 1 396 ? 41.815 7.747 42.988 1.00 38.53 396 PRO A CA 1
ATOM 3174 C C . PRO A 1 396 ? 41.947 6.350 43.612 1.00 38.53 396 PRO A C 1
ATOM 3176 O O . PRO A 1 396 ? 42.803 6.119 44.474 1.00 38.53 396 PRO A O 1
ATOM 3179 N N . ALA A 1 397 ? 41.078 5.423 43.201 1.00 45.88 397 ALA A N 1
ATOM 3180 C CA . ALA A 1 397 ? 41.162 4.026 43.617 1.00 45.88 397 ALA A CA 1
ATOM 3181 C C . ALA A 1 397 ? 42.461 3.417 43.071 1.00 45.88 397 ALA A C 1
ATOM 3183 O O . ALA A 1 397 ? 42.844 3.668 41.929 1.00 45.88 397 ALA A O 1
ATOM 3184 N N . LYS A 1 398 ? 43.164 2.634 43.896 1.00 44.75 398 LYS A N 1
ATOM 3185 C CA . LYS A 1 398 ? 44.343 1.895 43.433 1.00 44.75 398 LYS A CA 1
ATOM 3186 C C . LYS A 1 398 ? 43.882 0.786 42.471 1.00 44.75 398 LYS A C 1
ATOM 3188 O O . 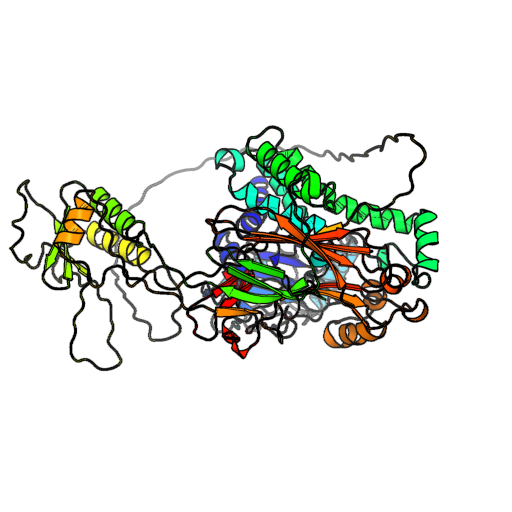LYS A 1 398 ? 43.008 0.021 42.880 1.00 44.75 398 LYS A O 1
ATOM 3193 N N . PRO A 1 399 ? 44.470 0.665 41.266 1.00 41.09 399 PRO A N 1
ATOM 3194 C CA . PRO A 1 399 ? 43.989 -0.244 40.218 1.00 41.09 399 PRO A CA 1
ATOM 3195 C C . PRO A 1 399 ? 43.969 -1.726 40.637 1.00 41.09 399 PRO A C 1
ATOM 3197 O O . PRO A 1 399 ? 43.086 -2.462 40.212 1.00 41.09 399 PRO A O 1
ATOM 3200 N N . ASP A 1 400 ? 44.834 -2.134 41.570 1.00 41.59 400 ASP A N 1
ATOM 3201 C CA . ASP A 1 400 ? 45.023 -3.547 41.939 1.00 41.59 400 ASP A CA 1
ATOM 3202 C C . ASP A 1 400 ? 44.207 -4.036 43.149 1.00 41.59 400 ASP A C 1
ATOM 3204 O O . ASP A 1 400 ? 44.476 -5.113 43.691 1.00 41.59 400 ASP A O 1
ATOM 3208 N N . ARG A 1 401 ? 43.236 -3.259 43.652 1.00 44.88 401 ARG A N 1
ATOM 3209 C CA . ARG A 1 401 ? 42.433 -3.690 44.808 1.00 44.88 401 ARG A CA 1
ATOM 3210 C C . ARG A 1 401 ? 41.063 -4.197 44.370 1.00 44.88 401 ARG A C 1
ATOM 3212 O O . ARG A 1 401 ? 40.277 -3.449 43.799 1.00 44.88 401 ARG A O 1
ATOM 3219 N N . ARG A 1 402 ? 40.764 -5.450 44.727 1.00 44.03 402 ARG A N 1
ATOM 3220 C CA . ARG A 1 402 ? 39.434 -6.057 44.582 1.00 44.03 402 ARG A CA 1
ATOM 3221 C C . ARG A 1 402 ? 38.373 -5.201 45.298 1.00 44.03 402 ARG A C 1
ATOM 3223 O O . ARG A 1 402 ? 38.580 -4.908 46.483 1.00 44.03 402 ARG A O 1
ATOM 3230 N N . PRO A 1 403 ? 37.262 -4.817 44.641 1.00 46.94 403 PRO A N 1
ATOM 3231 C CA . PRO A 1 403 ? 36.192 -4.071 45.297 1.00 46.94 403 PRO A CA 1
ATOM 3232 C C . PRO A 1 403 ? 35.561 -4.912 46.413 1.00 46.94 403 PRO A C 1
ATOM 3234 O O . PRO A 1 403 ? 35.331 -6.114 46.254 1.00 46.94 403 PRO A O 1
ATOM 3237 N N . THR A 1 404 ? 35.311 -4.303 47.573 1.00 45.69 404 THR A N 1
ATOM 3238 C CA . THR A 1 404 ? 34.702 -5.014 48.707 1.00 45.69 404 THR A CA 1
ATOM 3239 C C . THR A 1 404 ? 33.180 -5.114 48.528 1.00 45.69 404 THR A C 1
ATOM 3241 O O . THR A 1 404 ? 32.567 -4.307 47.824 1.00 45.69 404 THR A O 1
ATOM 3244 N N . HIS A 1 405 ? 32.544 -6.137 49.115 1.00 38.19 405 HIS A N 1
ATOM 3245 C CA . HIS A 1 405 ? 31.087 -6.311 49.045 1.00 38.19 405 HIS A CA 1
ATOM 3246 C C . HIS A 1 405 ? 30.378 -5.103 49.675 1.00 38.19 405 HIS A C 1
ATOM 3248 O O . HIS A 1 405 ? 30.337 -4.966 50.894 1.00 38.19 405 HIS A O 1
ATOM 3254 N N . GLY A 1 406 ? 29.842 -4.228 48.821 1.00 41.50 406 GLY A N 1
ATOM 3255 C CA . GLY A 1 406 ? 29.140 -3.002 49.209 1.00 41.50 406 GLY A CA 1
ATOM 3256 C C . GLY A 1 406 ? 29.461 -1.778 48.344 1.00 41.50 406 GLY A C 1
ATOM 3257 O O . GLY A 1 406 ? 28.673 -0.842 48.350 1.00 41.50 406 GLY A O 1
ATOM 3258 N N . GLU A 1 407 ? 30.563 -1.788 47.582 1.00 46.53 407 GLU A N 1
ATOM 3259 C CA . GLU A 1 407 ? 31.088 -0.592 46.884 1.00 46.53 407 GLU A CA 1
ATOM 3260 C C . GLU A 1 407 ? 30.920 -0.617 45.349 1.00 46.53 407 GLU A C 1
ATOM 3262 O O . GLU A 1 407 ? 31.268 0.353 44.677 1.00 46.53 407 GLU A O 1
ATOM 3267 N N . ALA A 1 408 ? 30.405 -1.711 44.769 1.00 47.94 408 ALA A N 1
ATOM 3268 C CA . ALA A 1 408 ? 30.419 -1.924 43.319 1.00 47.94 408 ALA A CA 1
ATOM 3269 C C . ALA A 1 408 ? 29.174 -2.639 42.764 1.00 47.94 408 ALA A C 1
ATOM 3271 O O . ALA A 1 408 ? 28.619 -3.533 43.407 1.00 47.94 408 ALA A O 1
ATOM 3272 N N . VAL A 1 409 ? 28.787 -2.308 41.525 1.00 45.72 409 VAL A N 1
ATOM 3273 C CA . VAL A 1 409 ? 27.765 -3.032 40.741 1.00 45.72 409 VAL A CA 1
ATOM 3274 C C . VAL A 1 409 ? 28.431 -3.761 39.576 1.00 45.72 409 VAL A C 1
ATOM 3276 O O . VAL A 1 409 ? 29.050 -3.126 38.725 1.00 45.72 409 VAL A O 1
ATOM 3279 N N . ALA A 1 410 ? 28.288 -5.088 39.514 1.00 43.84 410 ALA A N 1
ATOM 3280 C CA . ALA A 1 410 ? 28.781 -5.893 38.397 1.00 43.84 410 ALA A CA 1
ATOM 3281 C C . ALA A 1 410 ? 27.894 -5.693 37.158 1.00 43.84 410 ALA A C 1
ATOM 3283 O O . ALA A 1 410 ? 26.683 -5.909 37.209 1.00 43.84 410 ALA A O 1
ATOM 3284 N N . LEU A 1 411 ? 28.496 -5.284 36.045 1.00 41.28 411 LEU A N 1
ATOM 3285 C CA . LEU A 1 411 ? 27.805 -4.969 34.794 1.00 41.28 411 LEU A CA 1
ATOM 3286 C C . LEU A 1 411 ? 27.816 -6.144 33.807 1.00 41.28 411 LEU A C 1
ATOM 3288 O O . LEU A 1 411 ? 26.884 -6.285 33.014 1.00 41.28 411 LEU A O 1
ATOM 3292 N N . ILE A 1 412 ? 28.858 -6.983 33.847 1.00 44.25 412 ILE A N 1
ATOM 3293 C CA . ILE A 1 412 ? 29.069 -8.131 32.952 1.00 44.25 412 ILE A CA 1
ATOM 3294 C C . ILE A 1 412 ? 29.876 -9.185 33.724 1.00 44.25 412 ILE A C 1
ATOM 3296 O O . ILE A 1 412 ? 30.895 -8.818 34.298 1.00 44.25 412 ILE A O 1
ATOM 3300 N N . SER A 1 413 ? 29.450 -10.454 33.739 1.00 34.84 413 SER A N 1
ATOM 3301 C CA . SER A 1 413 ? 30.258 -11.593 34.209 1.00 34.84 413 SER A CA 1
ATOM 3302 C C . SER A 1 413 ? 30.049 -12.802 33.296 1.00 34.84 413 SER A C 1
ATOM 3304 O O . SER A 1 413 ? 28.900 -13.138 32.995 1.00 34.84 413 SER A O 1
ATOM 3306 N N . ASP A 1 414 ? 31.130 -13.466 32.892 1.00 36.38 414 ASP A N 1
ATOM 3307 C CA . ASP A 1 414 ? 31.106 -14.740 32.163 1.00 36.38 414 ASP A CA 1
ATOM 3308 C C . ASP A 1 414 ? 31.578 -15.834 33.138 1.00 36.38 414 ASP A C 1
ATOM 3310 O O . ASP A 1 414 ? 32.771 -16.016 33.351 1.00 36.38 414 ASP A O 1
ATOM 3314 N N . GLU A 1 415 ? 30.654 -16.509 33.830 1.00 33.38 415 GLU A N 1
ATOM 3315 C CA . GLU A 1 415 ? 31.016 -17.695 34.623 1.00 33.38 415 GLU A CA 1
ATOM 3316 C C . GLU A 1 415 ? 30.883 -18.937 33.736 1.00 33.38 415 GLU A C 1
ATOM 3318 O O . GLU A 1 415 ? 29.787 -19.462 33.516 1.00 33.38 415 GLU A O 1
ATOM 3323 N N . GLY A 1 416 ? 32.020 -19.387 33.206 1.00 29.73 416 GLY A N 1
ATOM 3324 C CA . GLY A 1 416 ? 32.197 -20.720 32.647 1.00 29.73 416 GLY A CA 1
ATOM 3325 C C . GLY A 1 416 ? 32.537 -21.712 33.756 1.00 29.73 416 GLY A C 1
ATOM 3326 O O . GLY A 1 416 ? 33.589 -21.603 34.369 1.00 29.73 416 GLY A O 1
ATOM 3327 N N . ASP A 1 417 ? 31.605 -22.617 34.056 1.00 28.20 417 ASP A N 1
ATOM 3328 C CA . ASP A 1 417 ? 31.815 -24.074 34.077 1.00 28.20 417 ASP A CA 1
ATOM 3329 C C . ASP A 1 417 ? 30.674 -24.788 34.829 1.00 28.20 417 ASP A C 1
ATOM 3331 O O . ASP A 1 417 ? 30.451 -24.607 36.023 1.00 28.20 417 ASP A O 1
ATOM 3335 N N . GLY A 1 418 ? 29.956 -25.652 34.098 1.00 33.16 418 GLY A N 1
ATOM 3336 C CA . GLY A 1 418 ? 29.253 -26.808 34.663 1.00 33.16 418 GLY A CA 1
ATOM 3337 C C . GLY A 1 418 ? 27.817 -26.646 35.179 1.00 33.16 418 GLY A C 1
ATOM 3338 O O . GLY A 1 418 ? 27.568 -27.043 36.309 1.00 33.16 418 GLY A O 1
ATOM 3339 N N . LEU A 1 419 ? 26.834 -26.216 34.369 1.00 24.16 419 LEU A N 1
ATOM 3340 C CA . LEU A 1 419 ? 25.402 -26.418 34.689 1.00 24.16 419 LEU A CA 1
ATOM 3341 C C . LEU A 1 419 ? 24.541 -26.736 33.445 1.00 24.16 419 LEU A C 1
ATOM 3343 O O . LEU A 1 419 ? 24.690 -26.144 32.379 1.00 24.16 419 LEU A O 1
ATOM 3347 N N . THR A 1 420 ? 23.633 -27.707 33.593 1.00 27.70 420 THR A N 1
ATOM 3348 C CA . THR A 1 420 ? 22.726 -28.259 32.567 1.00 27.70 420 THR A CA 1
ATOM 3349 C C . THR A 1 420 ? 21.611 -27.285 32.137 1.00 27.70 420 THR A C 1
ATOM 3351 O O . THR A 1 420 ? 21.442 -26.212 32.711 1.00 27.70 420 THR A O 1
ATOM 3354 N N . ALA A 1 421 ? 20.854 -27.668 31.094 1.00 28.39 421 ALA A N 1
ATOM 3355 C CA . ALA A 1 421 ? 19.963 -26.891 30.208 1.00 28.39 421 ALA A CA 1
ATOM 3356 C C . ALA A 1 421 ? 18.812 -26.031 30.816 1.00 28.39 421 ALA A C 1
ATOM 3358 O O . ALA A 1 421 ? 17.712 -25.974 30.262 1.00 28.39 421 ALA A O 1
ATOM 3359 N N . GLY A 1 422 ? 19.034 -25.301 31.912 1.00 30.09 422 GLY A N 1
ATOM 3360 C CA . GLY A 1 422 ? 18.022 -24.461 32.561 1.00 30.09 422 GLY A CA 1
ATOM 3361 C C . GLY A 1 422 ? 18.500 -23.144 33.184 1.00 30.09 422 GLY A C 1
ATOM 3362 O O . GLY A 1 422 ? 17.671 -22.463 33.787 1.00 30.09 422 GLY A O 1
ATOM 3363 N N . GLN A 1 423 ? 19.780 -22.753 33.086 1.00 30.86 423 GLN A N 1
ATOM 3364 C CA . GLN A 1 423 ? 20.316 -21.661 33.924 1.00 30.86 423 GLN A CA 1
ATOM 3365 C C . GLN A 1 423 ? 21.270 -20.651 33.255 1.00 30.86 423 GLN A C 1
ATOM 3367 O O . GLN A 1 423 ? 22.094 -20.054 33.935 1.00 30.86 423 GLN A O 1
ATOM 3372 N N . SER A 1 424 ? 21.091 -20.295 31.980 1.00 27.03 424 SER A N 1
ATOM 3373 C CA . SER A 1 424 ? 21.646 -19.023 31.468 1.00 27.03 424 SER A CA 1
ATOM 3374 C C . SER A 1 424 ? 20.789 -17.839 31.951 1.00 27.03 424 SER A C 1
ATOM 3376 O O . SER A 1 424 ? 20.030 -17.234 31.190 1.00 27.03 424 SER A O 1
ATOM 3378 N N . ARG A 1 425 ? 20.841 -17.533 33.252 1.00 33.88 425 ARG A N 1
ATOM 3379 C CA . ARG A 1 425 ? 20.277 -16.301 33.823 1.00 33.88 425 ARG A CA 1
ATOM 3380 C C . ARG A 1 425 ? 21.363 -15.225 33.783 1.00 33.88 425 ARG A C 1
ATOM 3382 O O . ARG A 1 425 ? 22.271 -15.260 34.600 1.00 33.88 425 ARG A O 1
ATOM 3389 N N . ARG A 1 426 ? 21.254 -14.244 32.880 1.00 32.44 426 ARG A N 1
ATOM 3390 C CA . ARG A 1 426 ? 21.978 -12.967 33.033 1.00 32.44 426 ARG A CA 1
ATOM 3391 C C . ARG A 1 426 ? 21.429 -12.281 34.288 1.00 32.44 426 ARG A C 1
ATOM 3393 O O . ARG A 1 426 ? 20.317 -11.758 34.260 1.00 32.44 426 ARG A O 1
ATOM 3400 N N . LEU A 1 427 ? 22.154 -12.376 35.398 1.00 31.12 427 LEU A N 1
ATOM 3401 C CA . LEU A 1 427 ? 21.798 -11.801 36.694 1.00 31.12 427 LEU A CA 1
ATOM 3402 C C . LEU A 1 427 ? 22.632 -10.536 36.920 1.00 31.12 427 LEU A C 1
ATOM 3404 O O . LEU A 1 427 ? 23.838 -10.628 37.101 1.00 31.12 427 LEU A O 1
ATOM 3408 N N . LEU A 1 428 ? 21.984 -9.370 36.986 1.00 33.75 428 LEU A N 1
ATOM 3409 C CA . LEU A 1 428 ? 22.510 -8.258 37.779 1.00 33.75 428 LEU A CA 1
ATOM 3410 C C . LEU A 1 428 ? 22.358 -8.681 39.249 1.00 33.75 428 LEU A C 1
ATOM 3412 O O . LEU A 1 428 ? 21.245 -8.684 39.779 1.00 33.75 428 LEU A O 1
ATOM 3416 N N . ARG A 1 429 ? 23.438 -9.143 39.893 1.00 35.06 429 ARG A N 1
ATOM 3417 C CA . ARG A 1 429 ? 23.417 -9.440 41.334 1.00 35.06 429 ARG A CA 1
ATOM 3418 C C . ARG A 1 429 ? 23.512 -8.122 42.100 1.00 35.06 429 ARG A C 1
ATOM 3420 O O . ARG A 1 429 ? 24.565 -7.499 42.137 1.00 35.06 429 ARG A O 1
ATOM 3427 N N . PHE A 1 430 ? 22.417 -7.720 42.732 1.00 36.50 430 PHE A N 1
ATOM 3428 C CA . PHE A 1 430 ? 22.435 -6.682 43.758 1.00 36.50 430 PHE A CA 1
ATOM 3429 C C . PHE A 1 430 ? 22.733 -7.352 45.103 1.00 36.50 430 PHE A C 1
ATOM 3431 O O . PHE A 1 430 ? 22.039 -8.298 45.480 1.00 36.50 430 PHE A O 1
ATOM 3438 N N . GLY A 1 431 ? 23.787 -6.905 45.792 1.00 32.25 431 GLY A N 1
ATOM 3439 C CA . GLY A 1 431 ? 24.176 -7.433 47.100 1.00 32.25 431 GLY A CA 1
ATOM 3440 C C . GLY A 1 431 ? 23.025 -7.346 48.104 1.00 32.25 431 GLY A C 1
ATOM 3441 O O . GLY A 1 431 ? 22.333 -6.331 48.200 1.00 32.25 431 GLY A O 1
ATOM 3442 N N . SER A 1 432 ? 22.788 -8.435 48.827 1.00 32.19 432 SER A N 1
ATOM 3443 C CA . SER A 1 432 ? 21.765 -8.524 49.860 1.00 32.19 432 SER A CA 1
ATOM 3444 C C . SER A 1 432 ? 22.279 -7.905 51.156 1.00 32.19 432 SER A C 1
ATOM 3446 O O . SER A 1 432 ? 22.790 -8.629 51.995 1.00 32.19 432 SER A O 1
ATOM 3448 N N . GLU A 1 433 ? 22.175 -6.587 51.306 1.00 33.62 433 GLU A N 1
ATOM 3449 C CA . GLU A 1 433 ? 22.062 -5.901 52.602 1.00 33.62 433 GLU A CA 1
ATOM 3450 C C . GLU A 1 433 ? 21.820 -4.397 52.376 1.00 33.62 433 GLU A C 1
ATOM 3452 O O . GLU A 1 433 ? 22.472 -3.773 51.548 1.00 33.62 433 GLU A O 1
ATOM 3457 N N . ASN A 1 434 ? 20.820 -3.862 53.084 1.00 37.09 434 ASN A N 1
ATOM 3458 C CA . ASN A 1 434 ? 20.272 -2.495 53.237 1.00 37.09 434 ASN A CA 1
ATOM 3459 C C . ASN A 1 434 ? 21.082 -1.214 52.862 1.00 37.09 434 ASN A C 1
ATOM 3461 O O . ASN A 1 434 ? 20.917 -0.189 53.521 1.00 37.09 434 ASN A O 1
ATOM 3465 N N . ARG A 1 435 ? 21.896 -1.175 51.802 1.00 37.19 435 ARG A N 1
ATOM 3466 C CA . ARG A 1 435 ? 22.631 0.036 51.369 1.00 37.19 435 ARG A CA 1
ATOM 3467 C C . ARG A 1 435 ? 22.718 0.224 49.851 1.00 37.19 435 ARG A C 1
ATOM 3469 O O . ARG A 1 435 ? 23.732 0.670 49.337 1.00 37.19 435 ARG A O 1
ATOM 3476 N N . ILE A 1 436 ? 21.654 -0.088 49.119 1.00 40.38 436 ILE A N 1
ATOM 3477 C CA . ILE A 1 436 ? 21.557 0.289 47.700 1.00 40.38 436 ILE A CA 1
ATOM 3478 C C . ILE A 1 436 ? 20.559 1.437 47.618 1.00 40.38 436 ILE A C 1
ATOM 3480 O O . ILE A 1 436 ? 19.400 1.243 47.986 1.00 40.38 436 ILE A O 1
ATOM 3484 N N . SER A 1 437 ? 21.003 2.619 47.184 1.00 45.09 437 SER A N 1
ATOM 3485 C CA . SER A 1 437 ? 20.106 3.763 46.998 1.00 45.09 437 SER A CA 1
ATOM 3486 C C . SER A 1 437 ? 19.064 3.449 45.917 1.00 45.09 437 SER A C 1
ATOM 3488 O O . SER A 1 437 ? 19.323 2.686 44.978 1.00 45.09 437 SER A O 1
ATOM 3490 N N . ASP A 1 438 ? 17.867 4.027 46.030 1.00 44.78 438 ASP A N 1
ATOM 3491 C CA . ASP A 1 438 ? 16.818 3.856 45.014 1.00 44.78 438 ASP A CA 1
ATOM 3492 C C . ASP A 1 438 ? 17.288 4.322 43.625 1.00 44.78 438 ASP A C 1
ATOM 3494 O O . ASP A 1 438 ? 16.893 3.749 42.604 1.00 44.78 438 ASP A O 1
ATOM 3498 N N . ASP A 1 439 ? 18.221 5.276 43.590 1.00 44.00 439 ASP A N 1
ATOM 3499 C CA . ASP A 1 439 ? 18.868 5.759 42.374 1.00 44.00 439 ASP A CA 1
ATOM 3500 C C . ASP A 1 439 ? 19.725 4.677 41.702 1.00 44.00 439 ASP A C 1
ATOM 3502 O O . ASP A 1 439 ? 19.614 4.488 40.490 1.00 44.00 439 ASP A O 1
ATOM 3506 N N . MET A 1 440 ? 20.485 3.872 42.459 1.00 42.53 440 MET A N 1
ATOM 3507 C CA . MET A 1 440 ? 21.266 2.750 41.909 1.00 42.53 440 MET A CA 1
ATOM 3508 C C . MET A 1 440 ? 20.373 1.649 41.317 1.00 42.53 440 MET A C 1
ATOM 3510 O O . MET A 1 440 ? 20.689 1.082 40.267 1.00 42.53 440 MET A O 1
ATOM 3514 N N . ARG A 1 441 ? 19.224 1.356 41.946 1.00 45.59 441 ARG A N 1
ATOM 3515 C CA . ARG A 1 441 ? 18.255 0.377 41.409 1.00 45.59 441 ARG A CA 1
ATOM 3516 C C . ARG A 1 441 ? 17.598 0.878 40.129 1.00 45.59 441 ARG A C 1
ATOM 3518 O O . ARG A 1 441 ? 17.441 0.115 39.175 1.00 45.59 441 ARG A O 1
ATOM 3525 N N . LYS A 1 442 ? 17.227 2.157 40.100 1.00 45.94 442 LYS A N 1
ATOM 3526 C CA . LYS A 1 442 ? 16.602 2.793 38.939 1.00 45.94 442 LYS A CA 1
ATOM 3527 C C . LYS A 1 442 ? 17.583 2.897 37.770 1.00 45.94 442 LYS A C 1
ATOM 3529 O O . LYS A 1 442 ? 17.217 2.558 36.647 1.00 45.94 442 LYS A O 1
ATOM 3534 N N . ALA A 1 443 ? 18.834 3.264 38.038 1.00 44.62 443 ALA A N 1
ATOM 3535 C CA . ALA A 1 443 ? 19.886 3.377 37.033 1.00 44.62 443 ALA A CA 1
ATOM 3536 C C . ALA A 1 443 ? 20.251 2.015 36.410 1.00 44.62 443 ALA A C 1
ATOM 3538 O O . ALA A 1 443 ? 20.332 1.903 35.187 1.00 44.62 443 ALA A O 1
ATOM 3539 N N . GLY A 1 444 ? 20.366 0.954 37.219 1.00 43.19 444 GLY A N 1
ATOM 3540 C CA . GLY A 1 444 ? 20.587 -0.408 36.715 1.00 43.19 444 GLY A CA 1
ATOM 3541 C C . GLY A 1 444 ? 19.421 -0.948 35.873 1.00 43.19 444 GLY A C 1
ATOM 3542 O O . GLY A 1 444 ? 19.640 -1.641 34.879 1.00 43.19 444 GLY A O 1
ATOM 3543 N N . LEU A 1 445 ? 18.178 -0.598 36.223 1.00 44.22 445 LEU A N 1
ATOM 3544 C CA . LEU A 1 445 ? 16.985 -0.995 35.470 1.00 44.22 445 LEU A CA 1
ATOM 3545 C C . LEU A 1 445 ? 16.880 -0.275 34.115 1.00 44.22 445 LEU A C 1
ATOM 3547 O O . LEU A 1 445 ? 16.528 -0.903 33.117 1.00 44.22 445 LEU A O 1
ATOM 3551 N N . GLU A 1 446 ? 17.194 1.020 34.063 1.00 45.25 446 GLU A N 1
ATOM 3552 C CA . GLU A 1 446 ? 17.223 1.782 32.808 1.00 45.25 446 GLU A CA 1
ATOM 3553 C C . GLU A 1 446 ? 18.358 1.314 31.887 1.00 45.25 446 GLU A C 1
ATOM 3555 O O . GLU A 1 446 ? 18.136 1.130 30.690 1.00 45.25 446 GLU A O 1
ATOM 3560 N N . LEU A 1 447 ? 19.533 0.993 32.442 1.00 42.47 447 LEU A N 1
ATOM 3561 C CA . LEU A 1 447 ? 20.627 0.380 31.687 1.00 42.47 447 LEU A CA 1
ATOM 3562 C C . LEU A 1 447 ? 20.224 -0.992 31.123 1.00 42.47 447 LEU A C 1
ATOM 3564 O O . LEU A 1 447 ? 20.470 -1.280 29.954 1.00 42.47 447 LEU A O 1
ATOM 3568 N N . TRP A 1 448 ? 19.544 -1.829 31.913 1.00 42.25 448 TRP A N 1
ATOM 3569 C CA . TRP A 1 448 ? 19.050 -3.124 31.440 1.00 42.25 448 TRP A CA 1
ATOM 3570 C C . TRP A 1 448 ? 18.045 -2.983 30.289 1.00 42.25 448 TRP A C 1
ATOM 3572 O O . TRP A 1 448 ? 18.158 -3.720 29.309 1.00 42.25 448 TRP A O 1
ATOM 3582 N N . LYS A 1 449 ? 17.113 -2.022 30.366 1.00 43.00 449 LYS A N 1
ATOM 3583 C CA . LYS A 1 449 ? 16.159 -1.710 29.283 1.00 43.00 449 LYS A CA 1
ATOM 3584 C C . LYS A 1 449 ? 16.858 -1.177 28.032 1.00 43.00 449 LYS A C 1
ATOM 3586 O O . LYS A 1 449 ? 16.475 -1.544 26.925 1.00 43.00 449 LYS A O 1
ATOM 3591 N N . ALA A 1 450 ? 17.883 -0.341 28.201 1.00 43.00 450 ALA A N 1
ATOM 3592 C CA . ALA A 1 450 ? 18.673 0.201 27.098 1.00 43.00 450 ALA A CA 1
ATOM 3593 C C . ALA A 1 450 ? 19.507 -0.883 26.393 1.00 43.00 450 ALA A C 1
ATOM 3595 O O . ALA A 1 450 ? 19.634 -0.867 25.170 1.00 43.00 450 ALA A O 1
ATOM 3596 N N . LEU A 1 451 ? 20.037 -1.848 27.153 1.00 37.97 451 LEU A N 1
ATOM 3597 C CA . LEU A 1 451 ? 20.813 -2.979 26.634 1.00 37.97 451 LEU A CA 1
ATOM 3598 C C . LEU A 1 451 ? 19.940 -4.139 26.120 1.00 37.97 451 LEU A C 1
ATOM 3600 O O . LEU A 1 451 ? 20.428 -4.974 25.361 1.00 37.97 451 LEU A O 1
ATOM 3604 N N . ASN A 1 452 ? 18.670 -4.214 26.529 1.00 37.72 452 ASN A N 1
ATOM 3605 C CA . ASN A 1 452 ? 17.727 -5.272 26.155 1.00 37.72 452 ASN A CA 1
ATOM 3606 C C . ASN A 1 452 ? 16.362 -4.670 25.763 1.00 37.72 452 ASN A C 1
ATOM 3608 O O . ASN A 1 452 ? 15.392 -4.797 26.520 1.00 37.72 452 ASN A O 1
ATOM 3612 N N . PRO A 1 453 ? 16.249 -4.022 24.589 1.00 37.53 453 PRO A N 1
ATOM 3613 C CA . PRO A 1 453 ? 14.949 -3.632 24.058 1.00 37.53 453 PRO A CA 1
ATOM 3614 C C . PRO A 1 453 ? 14.101 -4.892 23.800 1.00 37.53 453 PRO A C 1
ATOM 3616 O O . PRO A 1 453 ? 14.647 -5.931 23.417 1.00 37.53 453 PRO A O 1
ATOM 3619 N N . PRO A 1 454 ? 12.779 -4.853 24.037 1.00 33.44 454 PRO A N 1
ATOM 3620 C CA . PRO A 1 454 ? 11.965 -6.058 24.015 1.00 33.44 454 PRO A CA 1
ATOM 3621 C C . PRO A 1 454 ? 11.758 -6.564 22.580 1.00 33.44 454 PRO A C 1
ATOM 3623 O O . PRO A 1 454 ? 10.850 -6.125 21.881 1.00 33.44 454 PRO A O 1
ATOM 3626 N N . GLU A 1 455 ? 12.574 -7.538 22.175 1.00 34.38 455 GLU A N 1
ATOM 3627 C CA . GLU A 1 455 ? 12.269 -8.493 21.110 1.00 34.38 455 GLU A CA 1
ATOM 3628 C C . GLU A 1 455 ? 12.057 -9.895 21.713 1.00 34.38 455 GLU A C 1
ATOM 3630 O O . GLU A 1 455 ? 12.882 -10.426 22.456 1.00 34.38 455 GLU A O 1
ATOM 3635 N N . ASP A 1 456 ? 10.887 -10.451 21.399 1.00 34.56 456 ASP A N 1
ATOM 3636 C CA . ASP A 1 456 ? 10.541 -11.870 21.280 1.00 34.56 456 ASP A CA 1
ATOM 3637 C C . ASP A 1 456 ? 11.026 -12.871 22.359 1.00 34.56 456 ASP A C 1
ATOM 3639 O O . ASP A 1 456 ? 12.096 -13.472 22.268 1.00 34.56 456 ASP A O 1
ATOM 3643 N N . ARG A 1 457 ? 10.161 -13.184 23.342 1.00 32.38 457 ARG A N 1
ATOM 3644 C CA . ARG A 1 457 ? 10.190 -14.483 24.050 1.00 32.38 457 ARG A CA 1
ATOM 3645 C C . ARG A 1 457 ? 8.785 -15.035 24.284 1.00 32.38 457 ARG A C 1
ATOM 3647 O O . ARG A 1 457 ? 8.041 -14.572 25.146 1.00 32.38 457 ARG A O 1
ATOM 3654 N N . GLY A 1 458 ? 8.436 -16.079 23.535 1.00 28.30 458 GLY A N 1
ATOM 3655 C CA . GLY A 1 458 ? 7.310 -16.958 23.832 1.00 28.30 458 GLY A CA 1
ATOM 3656 C C . GLY A 1 458 ? 7.630 -17.951 24.960 1.00 28.30 458 GLY A C 1
ATOM 3657 O O . GLY A 1 458 ? 8.646 -18.633 24.922 1.00 28.30 458 GLY A O 1
ATOM 3658 N N . ARG A 1 459 ? 6.709 -18.031 25.933 1.00 30.42 459 ARG A N 1
ATOM 3659 C CA . ARG A 1 459 ? 6.448 -19.106 26.922 1.00 30.42 459 ARG A CA 1
ATOM 3660 C C . ARG A 1 459 ? 7.641 -19.717 27.691 1.00 30.42 459 ARG A C 1
ATOM 3662 O O . ARG A 1 459 ? 8.203 -20.719 27.265 1.00 30.42 459 ARG A O 1
ATOM 3669 N N . ARG A 1 460 ? 7.834 -19.266 28.943 1.00 24.34 460 ARG A N 1
ATOM 3670 C CA . ARG A 1 460 ? 7.960 -20.113 30.160 1.00 24.34 460 ARG A CA 1
ATOM 3671 C C . ARG A 1 460 ? 7.809 -19.257 31.437 1.00 24.34 460 ARG A C 1
ATOM 3673 O O . ARG A 1 460 ? 8.448 -18.222 31.547 1.00 24.34 460 ARG A O 1
ATOM 3680 N N . SER A 1 461 ? 6.916 -19.721 32.323 1.00 22.73 461 SER A N 1
ATOM 3681 C CA . SER A 1 461 ? 6.633 -19.354 33.732 1.00 22.73 461 SER A CA 1
ATOM 3682 C C . SER A 1 461 ? 6.647 -17.875 34.160 1.00 22.73 461 SER A C 1
ATOM 3684 O O . SER A 1 461 ? 7.691 -17.233 34.214 1.00 22.73 461 SER A O 1
ATOM 3686 N N . GLN A 1 462 ? 5.476 -17.396 34.598 1.00 23.14 462 GLN A N 1
ATOM 3687 C CA . GLN A 1 462 ? 5.327 -16.236 35.481 1.00 23.14 462 GLN A CA 1
ATOM 3688 C C . GLN A 1 462 ? 6.197 -16.386 36.740 1.00 23.14 462 GLN A C 1
ATOM 3690 O O . GLN A 1 462 ? 6.165 -17.438 37.377 1.00 23.14 462 GLN A O 1
ATOM 3695 N N . THR A 1 463 ? 6.864 -15.305 37.148 1.00 22.19 463 THR A N 1
ATOM 3696 C CA . THR A 1 463 ? 7.290 -15.108 38.538 1.00 22.19 463 THR A CA 1
ATOM 3697 C C . THR A 1 463 ? 6.700 -13.789 39.019 1.00 22.19 463 THR A C 1
ATOM 3699 O O . THR A 1 463 ? 7.027 -12.721 38.507 1.00 22.19 463 THR A O 1
ATOM 3702 N N . VAL A 1 464 ? 5.778 -13.898 39.970 1.00 21.11 464 VAL A N 1
ATOM 3703 C CA . VAL A 1 464 ? 5.152 -12.802 40.710 1.00 21.11 464 VAL A CA 1
ATOM 3704 C C . VAL A 1 464 ? 6.174 -12.222 41.692 1.00 21.11 464 VAL A C 1
ATOM 3706 O O . VAL A 1 464 ? 6.836 -12.981 42.396 1.00 21.11 464 VAL A O 1
ATOM 3709 N N . VAL A 1 465 ? 6.271 -10.894 41.784 1.00 22.83 465 VAL A N 1
ATOM 3710 C CA . VAL A 1 465 ? 6.845 -10.212 42.954 1.00 22.83 465 VAL A CA 1
ATOM 3711 C C . VAL A 1 465 ? 5.726 -9.377 43.567 1.00 22.83 465 VAL A C 1
ATOM 3713 O O . VAL A 1 465 ? 5.371 -8.323 43.045 1.00 22.83 465 VAL A O 1
ATOM 3716 N N . THR A 1 466 ? 5.130 -9.884 44.645 1.00 19.70 466 THR A N 1
ATOM 3717 C CA . THR A 1 466 ? 4.168 -9.148 45.472 1.00 19.70 466 THR A CA 1
ATOM 3718 C C . THR A 1 466 ? 4.925 -8.479 46.611 1.00 19.70 466 THR A C 1
ATOM 3720 O O . THR A 1 466 ? 5.654 -9.160 47.329 1.00 19.70 466 THR A O 1
ATOM 3723 N N . VAL A 1 467 ? 4.697 -7.185 46.836 1.00 22.50 467 VAL A N 1
ATOM 3724 C CA . VAL A 1 467 ? 4.964 -6.531 48.126 1.00 22.50 467 VAL A CA 1
ATOM 3725 C C . VAL A 1 467 ? 3.800 -5.579 48.416 1.00 22.50 467 VAL A C 1
ATOM 3727 O O . VAL A 1 467 ? 3.528 -4.675 47.635 1.00 22.50 467 VAL A O 1
ATOM 3730 N N . ASN A 1 468 ? 3.099 -5.814 49.526 1.00 19.48 468 ASN A N 1
ATOM 3731 C CA . ASN A 1 468 ? 2.145 -4.898 50.167 1.00 19.48 468 ASN A CA 1
ATOM 3732 C C . ASN A 1 468 ? 2.743 -4.544 51.542 1.00 19.48 468 ASN A C 1
ATOM 3734 O O . ASN A 1 468 ? 3.279 -5.461 52.173 1.00 19.48 468 ASN A O 1
ATOM 3738 N N . PRO A 1 469 ? 2.681 -3.280 52.021 1.00 23.17 469 PRO A N 1
ATOM 3739 C CA . PRO A 1 469 ? 1.653 -2.933 53.023 1.00 23.17 469 PRO A CA 1
ATOM 3740 C C . PRO A 1 469 ? 1.173 -1.445 53.080 1.00 23.17 469 PRO A C 1
ATOM 3742 O O . PRO A 1 469 ? 1.960 -0.513 53.021 1.00 23.17 469 PRO A O 1
ATOM 3745 N N . VAL A 1 470 ? -0.153 -1.264 53.219 1.00 20.86 470 VAL A N 1
ATOM 3746 C CA . VAL A 1 470 ? -0.956 -0.579 54.282 1.00 20.86 470 VAL A CA 1
ATOM 3747 C C . VAL A 1 470 ? -0.542 0.792 54.924 1.00 20.86 470 VAL A C 1
ATOM 3749 O O . VAL A 1 470 ? 0.473 0.873 55.602 1.00 20.86 470 VAL A O 1
ATOM 3752 N N . LEU A 1 471 ? -1.510 1.751 54.884 1.00 22.17 471 LEU A N 1
ATOM 3753 C CA . LEU A 1 471 ? -1.825 2.968 55.719 1.00 22.17 471 LEU A CA 1
ATOM 3754 C C . LEU A 1 471 ? -0.851 4.185 55.718 1.00 22.17 471 LEU A C 1
ATOM 3756 O O . LEU A 1 471 ? 0.351 4.010 55.779 1.00 22.17 471 LEU A O 1
ATOM 3760 N N . GLY A 1 472 ? -1.269 5.468 55.727 1.00 21.52 472 GLY A N 1
ATOM 3761 C CA . GLY A 1 472 ? -2.593 6.096 55.849 1.00 21.52 472 GLY A CA 1
ATOM 3762 C C . GLY A 1 472 ? -2.602 7.643 55.668 1.00 21.52 472 GLY A C 1
ATOM 3763 O O . GLY A 1 472 ? -1.571 8.301 55.682 1.00 21.52 472 GLY A O 1
ATOM 3764 N N . THR A 1 473 ? -3.818 8.166 55.445 1.00 22.47 473 THR A N 1
ATOM 3765 C CA . THR A 1 473 ? -4.410 9.516 55.672 1.00 22.47 473 THR A CA 1
ATOM 3766 C C . THR A 1 473 ? -3.567 10.818 55.722 1.00 22.47 473 THR A C 1
ATOM 3768 O O . THR A 1 473 ? -2.791 11.036 56.642 1.00 22.47 473 THR A O 1
ATOM 3771 N N . ARG A 1 474 ? -3.963 11.832 54.917 1.00 23.28 474 ARG A N 1
ATOM 3772 C CA . ARG A 1 474 ? -4.610 13.096 55.383 1.00 23.28 474 ARG A CA 1
ATOM 3773 C C . ARG A 1 474 ? -5.062 14.035 54.239 1.00 23.28 474 ARG A C 1
ATOM 3775 O O . ARG A 1 474 ? -4.511 14.047 53.150 1.00 23.28 474 ARG A O 1
ATOM 3782 N N . ARG A 1 475 ? -6.123 14.791 54.560 1.00 22.89 475 ARG A N 1
ATOM 3783 C CA . ARG A 1 475 ? -6.970 15.728 53.782 1.00 22.89 475 ARG A CA 1
ATOM 3784 C C . ARG A 1 475 ? -6.314 17.084 53.459 1.00 22.89 475 ARG A C 1
ATOM 3786 O O . ARG A 1 475 ? -5.586 17.573 54.317 1.00 22.89 475 ARG A O 1
ATOM 3793 N N . ARG A 1 476 ? -6.806 17.782 52.413 1.00 23.19 476 ARG A N 1
ATOM 3794 C CA . ARG A 1 476 ? -7.626 19.043 52.445 1.00 23.19 476 ARG A CA 1
ATOM 3795 C C . ARG A 1 476 ? -7.758 19.652 51.025 1.00 23.19 476 ARG A C 1
ATOM 3797 O O . ARG A 1 476 ? -6.765 19.700 50.322 1.00 23.19 476 ARG A O 1
ATOM 3804 N N . SER A 1 477 ? -8.988 19.826 50.504 1.00 23.19 477 SER A N 1
ATOM 3805 C CA . SER A 1 477 ? -9.778 21.089 50.357 1.00 23.19 477 SER A CA 1
ATOM 3806 C C . SER A 1 477 ? -9.246 22.021 49.244 1.00 23.19 477 SER A C 1
ATOM 3808 O O . SER A 1 477 ? -8.044 22.183 49.163 1.00 23.19 477 SER A O 1
ATOM 3810 N N . GLN A 1 478 ? -10.011 22.714 48.392 1.00 24.56 478 GLN A N 1
ATOM 3811 C CA . GLN A 1 478 ? -11.378 23.240 48.481 1.00 24.56 478 GLN A CA 1
ATOM 3812 C C . GLN A 1 478 ? -11.768 23.873 47.109 1.00 24.56 478 GLN A C 1
ATOM 3814 O O . GLN A 1 478 ? -10.890 24.397 46.437 1.00 24.56 478 GLN A O 1
ATOM 3819 N N . THR A 1 479 ? -13.072 23.843 46.774 1.00 23.83 479 THR A N 1
ATOM 3820 C CA . THR A 1 479 ? -13.909 24.845 46.035 1.00 23.83 479 THR A CA 1
ATOM 3821 C C . THR A 1 479 ? -13.511 25.349 44.629 1.00 23.83 479 THR A C 1
ATOM 3823 O O . THR A 1 479 ? -12.422 25.865 44.451 1.00 23.83 479 THR A O 1
ATOM 3826 N N . ARG A 1 480 ? -14.310 25.157 43.558 1.00 23.06 480 ARG A N 1
ATOM 3827 C CA . ARG A 1 480 ? -15.678 25.650 43.200 1.00 23.06 480 ARG A CA 1
ATOM 3828 C C . ARG A 1 480 ? -15.641 27.063 42.588 1.00 23.06 480 ARG A C 1
ATOM 3830 O O . ARG A 1 480 ? -15.361 27.987 43.330 1.00 23.06 480 ARG A O 1
ATOM 3837 N N . GLU A 1 481 ? -15.983 27.192 41.296 1.00 24.67 481 GLU A N 1
ATOM 3838 C CA . GLU A 1 481 ? -16.898 28.211 40.723 1.00 24.67 481 GLU A CA 1
ATOM 3839 C C . GLU A 1 481 ? -17.017 28.099 39.180 1.00 24.67 481 GLU A C 1
ATOM 3841 O O . GLU A 1 481 ? -16.081 28.344 38.430 1.00 24.67 481 GLU A O 1
ATOM 3846 N N . GLU A 1 482 ? -18.212 27.713 38.731 1.00 23.00 482 GLU A N 1
ATOM 3847 C CA . GLU A 1 482 ? -18.898 28.173 37.506 1.00 23.00 482 GLU A CA 1
ATOM 3848 C C . GLU A 1 482 ? -19.834 29.346 37.920 1.00 23.00 482 GLU A C 1
ATOM 3850 O O . GLU A 1 482 ? -19.978 29.530 39.135 1.00 23.00 482 GLU A O 1
ATOM 3855 N N . PRO A 1 483 ? -20.567 30.090 37.044 1.00 32.97 483 PRO A N 1
ATOM 3856 C CA . PRO A 1 483 ? -20.892 29.841 35.623 1.00 32.97 483 PRO A CA 1
ATOM 3857 C C . PRO A 1 483 ? -20.855 31.105 34.717 1.00 32.97 483 PRO A C 1
ATOM 3859 O O . PRO A 1 483 ? -20.715 32.227 35.199 1.00 32.97 483 PRO A O 1
ATOM 3862 N N . ARG A 1 484 ? -21.121 30.950 33.405 1.00 23.70 484 ARG A N 1
ATOM 3863 C CA . ARG A 1 484 ? -22.211 31.680 32.703 1.00 23.70 484 ARG A CA 1
ATOM 3864 C C . ARG A 1 484 ? -22.334 31.315 31.217 1.00 23.70 484 ARG A C 1
ATOM 3866 O O . ARG A 1 484 ? -21.399 31.391 30.434 1.00 23.70 484 ARG A O 1
ATOM 3873 N N . THR A 1 485 ? -23.570 30.985 30.871 1.00 22.86 485 THR A N 1
ATOM 3874 C CA . THR A 1 485 ? -24.185 30.766 29.558 1.00 22.86 485 THR A CA 1
ATOM 3875 C C . THR A 1 485 ? -24.398 32.061 28.763 1.00 22.86 485 THR A C 1
ATOM 3877 O O . THR A 1 485 ? -24.791 33.052 29.377 1.00 22.86 485 THR A O 1
ATOM 3880 N N . GLN A 1 486 ? -24.317 32.019 27.422 1.00 24.56 486 GLN A N 1
ATOM 3881 C CA . GLN A 1 486 ? -25.418 32.366 26.489 1.00 24.56 486 GLN A CA 1
ATOM 3882 C C . GLN A 1 486 ? -25.027 32.184 24.992 1.00 24.56 486 GLN A C 1
ATOM 3884 O O . GLN A 1 486 ? -23.841 32.089 24.684 1.00 24.56 486 GLN A O 1
ATOM 3889 N N . PRO A 1 487 ? -26.012 32.056 24.071 1.00 27.34 487 PRO A N 1
ATOM 3890 C CA . PRO A 1 487 ? -25.900 31.312 22.812 1.00 27.34 487 PRO A CA 1
ATOM 3891 C C . PRO A 1 487 ? -25.752 32.208 21.574 1.00 27.34 487 PRO A C 1
ATOM 3893 O O . PRO A 1 487 ? -26.262 33.325 21.564 1.00 27.34 487 PRO A O 1
ATOM 3896 N N . LEU A 1 488 ? -25.199 31.681 20.473 1.00 23.25 488 LEU A N 1
ATOM 3897 C CA . LEU A 1 488 ? -25.374 32.290 19.149 1.00 23.25 488 LEU A CA 1
ATOM 3898 C C . LEU A 1 488 ? -25.649 31.259 18.048 1.00 23.25 488 LEU A C 1
ATOM 3900 O O . LEU A 1 488 ? -25.063 30.181 17.980 1.00 23.25 488 LEU A O 1
ATOM 3904 N N . ARG A 1 489 ? -26.632 31.639 17.230 1.00 22.25 489 ARG A N 1
ATOM 3905 C CA . ARG A 1 489 ? -27.297 30.915 16.147 1.00 22.25 489 ARG A CA 1
ATOM 3906 C C . ARG A 1 489 ? -26.463 30.896 14.860 1.00 22.25 489 ARG A C 1
ATOM 3908 O O . ARG A 1 489 ? -25.766 31.857 14.576 1.00 22.25 489 ARG A O 1
ATOM 3915 N N . GLY A 1 490 ? -26.690 29.845 14.068 1.00 22.58 490 GLY A N 1
ATOM 3916 C CA . GLY A 1 490 ? -27.045 29.881 12.639 1.00 22.58 490 GLY A CA 1
ATOM 3917 C C . GLY A 1 490 ? -26.176 30.678 11.661 1.00 22.58 490 GLY A C 1
ATOM 3918 O O . GLY A 1 490 ? -26.217 31.900 11.642 1.00 22.58 490 GLY A O 1
ATOM 3919 N N . GLY A 1 491 ? -25.533 29.960 10.740 1.00 22.16 491 GLY A N 1
ATOM 3920 C CA . GLY A 1 491 ? -24.943 30.517 9.523 1.00 22.16 491 GLY A CA 1
ATOM 3921 C C . GLY A 1 491 ? -24.602 29.400 8.542 1.00 22.16 491 GLY A C 1
ATOM 3922 O O . GLY A 1 491 ? -23.577 28.738 8.672 1.00 22.16 491 GLY A O 1
ATOM 3923 N N . SER A 1 492 ? -25.521 29.135 7.621 1.00 23.52 492 SER A N 1
ATOM 3924 C CA . SER A 1 492 ? -25.355 28.272 6.456 1.00 23.52 492 SER A CA 1
ATOM 3925 C C . SER A 1 492 ? -24.655 29.053 5.348 1.00 23.52 492 SER A C 1
ATOM 3927 O O . SER A 1 492 ? -25.275 29.962 4.809 1.00 23.52 492 SER A O 1
ATOM 3929 N N . ASP A 1 493 ? -23.437 28.668 4.967 1.00 22.38 493 ASP A N 1
ATOM 3930 C CA . ASP A 1 493 ? -22.778 29.220 3.780 1.00 22.38 493 ASP A CA 1
ATOM 3931 C C . ASP A 1 493 ? -22.410 28.108 2.792 1.00 22.38 493 ASP A C 1
ATOM 3933 O O . ASP A 1 493 ? -21.528 27.273 3.010 1.00 22.38 493 ASP A O 1
ATOM 3937 N N . VAL A 1 494 ? -23.165 28.117 1.695 1.00 21.59 494 VAL A N 1
ATOM 3938 C CA . VAL A 1 494 ? -22.961 27.374 0.454 1.00 21.59 494 VAL A CA 1
ATOM 3939 C C . VAL A 1 494 ? -21.911 28.128 -0.361 1.00 21.59 494 VAL A C 1
ATOM 3941 O O . VAL A 1 494 ? -22.123 29.277 -0.732 1.00 21.59 494 VAL A O 1
ATOM 3944 N N . LEU A 1 495 ? -20.784 27.484 -0.664 1.00 20.41 495 LEU A N 1
ATOM 3945 C CA . LEU A 1 495 ? -19.735 28.040 -1.523 1.00 20.41 495 LEU A CA 1
ATOM 3946 C C . LEU A 1 495 ? -19.812 27.398 -2.915 1.00 20.41 495 LEU A C 1
ATOM 3948 O O . LEU A 1 495 ? -19.315 26.295 -3.144 1.00 20.41 495 LEU A O 1
ATOM 3952 N N . GLN A 1 496 ? -20.471 28.109 -3.834 1.00 20.67 496 GLN A N 1
ATOM 3953 C CA . GLN A 1 496 ? -20.382 27.922 -5.284 1.00 20.67 496 GLN A CA 1
ATOM 3954 C C . GLN A 1 496 ? -18.986 28.353 -5.762 1.00 20.67 496 GLN A C 1
ATOM 3956 O O . GLN A 1 496 ? -18.517 29.432 -5.410 1.00 20.67 496 GLN A O 1
ATOM 3961 N N . ILE A 1 497 ? -18.323 27.523 -6.571 1.00 21.78 497 ILE A N 1
ATOM 3962 C CA . ILE A 1 497 ? -17.053 27.865 -7.225 1.00 21.78 497 ILE A CA 1
ATOM 3963 C C . ILE A 1 497 ? -17.295 27.900 -8.735 1.00 21.78 497 ILE A C 1
ATOM 3965 O O . ILE A 1 497 ? -17.532 26.864 -9.356 1.00 21.78 497 ILE A O 1
ATOM 3969 N N . GLU A 1 498 ? -17.231 29.100 -9.313 1.00 20.09 498 GLU A N 1
ATOM 3970 C CA . GLU A 1 498 ? -17.223 29.340 -10.757 1.00 20.09 498 GLU A CA 1
ATOM 3971 C C . GLU A 1 498 ? -15.858 28.967 -11.356 1.00 20.09 498 GLU A C 1
ATOM 3973 O O . GLU A 1 498 ? -14.802 29.354 -10.852 1.00 20.09 498 GLU A O 1
ATOM 3978 N N . MET A 1 499 ? -15.871 28.201 -12.450 1.00 22.53 499 MET A N 1
ATOM 3979 C CA . MET A 1 499 ? -14.670 27.836 -13.201 1.00 22.53 499 MET A CA 1
ATOM 3980 C C . MET A 1 499 ? -14.490 28.779 -14.393 1.00 22.53 499 MET A C 1
ATOM 3982 O O . MET A 1 499 ? -15.205 28.680 -15.389 1.00 22.53 499 MET A O 1
ATOM 3986 N N . GLY A 1 500 ? -13.501 29.668 -14.305 1.00 20.27 500 GLY A N 1
ATOM 3987 C CA . GLY A 1 500 ? -13.028 30.466 -15.436 1.00 20.27 500 GLY A CA 1
ATOM 3988 C C . GLY A 1 500 ? -12.298 29.605 -16.476 1.00 20.27 500 GLY A C 1
ATOM 3989 O O . GLY A 1 500 ? -11.428 28.800 -16.142 1.00 20.27 500 GLY A O 1
ATOM 3990 N N . SER A 1 501 ? -12.666 29.780 -17.746 1.00 21.30 501 SER A N 1
ATOM 3991 C CA . SER A 1 501 ? -12.032 29.153 -18.914 1.00 21.30 501 SER A CA 1
ATOM 3992 C C . SER A 1 501 ? -10.744 29.878 -19.317 1.00 21.30 501 SER A C 1
ATOM 3994 O O . SER A 1 501 ? -10.719 31.107 -19.282 1.00 21.30 501 SER A O 1
ATOM 3996 N N . PRO A 1 502 ? -9.743 29.165 -19.864 1.00 23.72 502 PRO A N 1
ATOM 3997 C CA . PRO A 1 502 ? -8.862 29.734 -20.872 1.00 23.72 502 PRO A CA 1
ATOM 3998 C C . PRO A 1 502 ? -9.080 29.055 -22.227 1.00 23.72 502 PRO A C 1
ATOM 4000 O O . PRO A 1 502 ? -8.980 27.837 -22.385 1.00 23.72 502 PRO A O 1
ATOM 4003 N N . THR A 1 503 ? -9.370 29.897 -23.208 1.00 22.81 503 THR A N 1
ATOM 4004 C CA . THR A 1 503 ? -9.311 29.642 -24.643 1.00 22.81 503 THR A CA 1
ATOM 4005 C C . THR A 1 503 ? -7.866 29.373 -25.085 1.00 22.81 503 THR A C 1
ATOM 4007 O O . THR A 1 503 ? -6.931 30.032 -24.640 1.00 22.81 503 THR A O 1
ATOM 4010 N N . GLY A 1 504 ? -7.677 28.400 -25.981 1.00 23.00 504 GLY A N 1
ATOM 4011 C CA . GLY A 1 504 ? -6.379 28.090 -26.591 1.00 23.00 504 GLY A CA 1
ATOM 4012 C C . GLY A 1 504 ? -6.410 26.761 -27.345 1.00 23.00 504 GLY A C 1
ATOM 4013 O O . GLY A 1 504 ? -6.434 25.694 -26.741 1.00 23.00 504 GLY A O 1
ATOM 4014 N N . GLN A 1 505 ? -6.481 26.839 -28.672 1.00 22.55 505 GLN A N 1
ATOM 4015 C CA . GLN A 1 505 ? -6.640 25.726 -29.609 1.00 22.55 505 GLN A CA 1
ATOM 4016 C C . GLN A 1 505 ? -5.399 24.816 -29.706 1.00 22.55 505 GLN A C 1
ATOM 4018 O O . GLN A 1 505 ? -4.267 25.282 -29.651 1.00 22.55 505 GLN A O 1
ATOM 4023 N N . GLY A 1 506 ? -5.650 23.530 -29.986 1.00 26.56 506 GLY A N 1
ATOM 4024 C CA . GLY A 1 506 ? -4.791 22.711 -30.851 1.00 26.56 506 GLY A CA 1
ATOM 4025 C C . GLY A 1 506 ? -3.566 22.035 -30.227 1.00 26.56 506 GLY A C 1
ATOM 4026 O O . GLY A 1 506 ? -2.441 22.378 -30.567 1.00 26.56 506 GLY A O 1
ATOM 4027 N N . ALA A 1 507 ? -3.766 20.986 -29.424 1.00 21.42 507 ALA A N 1
ATOM 4028 C CA . ALA A 1 507 ? -2.772 19.920 -29.266 1.00 21.42 507 ALA A CA 1
ATOM 4029 C C . ALA A 1 507 ? -3.465 18.598 -28.894 1.00 21.42 507 ALA A C 1
ATOM 4031 O O . ALA A 1 507 ? -4.197 18.527 -27.906 1.00 21.42 507 ALA A O 1
ATOM 4032 N N . ASN A 1 508 ? -3.241 17.554 -29.696 1.00 23.91 508 ASN A N 1
ATOM 4033 C CA . ASN A 1 508 ? -3.588 16.171 -29.360 1.00 23.91 508 ASN A CA 1
ATOM 4034 C C . ASN A 1 508 ? -3.048 15.813 -27.963 1.00 23.91 508 ASN A C 1
ATOM 4036 O O . ASN A 1 508 ? -1.880 16.110 -27.691 1.00 23.91 508 ASN A O 1
ATOM 4040 N N . PRO A 1 509 ? -3.812 15.128 -27.092 1.00 23.09 509 PRO A N 1
ATOM 4041 C CA . PRO A 1 509 ? -3.284 14.634 -25.831 1.00 23.09 509 PRO A CA 1
ATOM 4042 C C . PRO A 1 509 ? -2.442 13.377 -26.095 1.00 23.09 509 PRO A C 1
ATOM 4044 O O . PRO A 1 509 ? -2.840 12.254 -25.810 1.00 23.09 509 PRO A O 1
ATOM 4047 N N . LEU A 1 510 ? -1.244 13.559 -26.651 1.00 25.05 510 LEU A N 1
ATOM 4048 C CA . LEU A 1 510 ? -0.185 12.564 -26.539 1.00 25.05 510 LEU A CA 1
ATOM 4049 C C . LEU A 1 510 ? 0.243 12.540 -25.072 1.00 25.05 510 LEU A C 1
ATOM 4051 O O . LEU A 1 510 ? 0.866 13.486 -24.594 1.00 25.05 510 LEU A O 1
ATOM 4055 N N . VAL A 1 511 ? -0.110 11.474 -24.353 1.00 26.53 511 VAL A N 1
ATOM 4056 C CA . VAL A 1 511 ? 0.311 11.257 -22.963 1.00 26.53 511 VAL A CA 1
ATOM 4057 C C . VAL A 1 511 ? 1.846 11.188 -22.928 1.00 26.53 511 VAL A C 1
ATOM 4059 O O . VAL A 1 511 ? 2.429 10.237 -23.463 1.00 26.53 511 VAL A O 1
ATOM 4062 N N . PRO A 1 512 ? 2.554 12.162 -22.328 1.00 23.28 512 PRO A N 1
ATOM 4063 C CA . PRO A 1 512 ? 3.997 12.069 -22.180 1.00 23.28 512 PRO A CA 1
ATOM 4064 C C . PRO A 1 512 ? 4.286 11.038 -21.082 1.00 23.28 512 PRO A C 1
ATOM 4066 O O . PRO A 1 512 ? 3.910 11.272 -19.944 1.00 23.28 512 PRO A O 1
ATOM 4069 N N . GLY A 1 513 ? 4.916 9.915 -21.453 1.00 25.11 513 GLY A N 1
ATOM 4070 C CA . GLY A 1 513 ? 5.621 8.927 -20.607 1.00 25.11 513 GLY A CA 1
ATOM 4071 C C . GLY A 1 513 ? 5.131 8.693 -19.165 1.00 25.11 513 GLY A C 1
ATOM 4072 O O . GLY A 1 513 ? 5.256 9.556 -18.306 1.00 25.11 513 GLY A O 1
ATOM 4073 N N . LEU A 1 514 ? 4.697 7.470 -18.856 1.00 26.36 514 LEU A N 1
ATOM 4074 C CA . LEU A 1 514 ? 4.395 7.040 -17.486 1.00 26.36 514 LEU A CA 1
ATOM 4075 C C . LEU A 1 514 ? 5.667 6.500 -16.817 1.00 26.36 514 LEU A C 1
ATOM 4077 O O . LEU A 1 514 ? 6.126 5.425 -17.168 1.00 26.36 514 LEU A O 1
ATOM 4081 N N . SER A 1 515 ? 6.250 7.189 -15.835 1.00 25.81 515 SER A N 1
ATOM 4082 C CA . SER A 1 515 ? 7.368 6.639 -15.047 1.00 25.81 515 SER A CA 1
ATOM 4083 C C . SER A 1 515 ? 6.943 6.116 -13.690 1.00 25.81 515 SER A C 1
ATOM 4085 O O . SER A 1 515 ? 6.217 6.785 -12.965 1.00 25.81 515 SER A O 1
ATOM 4087 N N . PHE A 1 516 ? 7.503 4.974 -13.301 1.00 30.06 516 PHE A N 1
ATOM 4088 C CA . PHE A 1 516 ? 7.331 4.379 -11.986 1.00 30.06 516 PHE A CA 1
ATOM 4089 C C . PHE A 1 516 ? 8.709 4.002 -11.428 1.00 30.06 516 PHE A C 1
ATOM 4091 O O . PHE A 1 516 ? 9.207 2.907 -11.652 1.00 30.06 516 PHE A O 1
ATOM 4098 N N . GLY A 1 517 ? 9.355 4.934 -10.729 1.00 23.92 517 GLY A N 1
ATOM 4099 C CA . GLY A 1 517 ? 10.605 4.692 -10.005 1.00 23.92 517 GLY A CA 1
ATOM 4100 C C . GLY A 1 517 ? 10.382 4.826 -8.505 1.00 23.92 517 GLY A C 1
ATOM 4101 O O . GLY A 1 517 ? 10.480 5.918 -7.951 1.00 23.92 517 GLY A O 1
ATOM 4102 N N . SER A 1 518 ? 10.037 3.746 -7.814 1.00 25.06 518 SER A N 1
ATOM 4103 C CA . SER A 1 518 ? 10.341 3.691 -6.386 1.00 25.06 518 SER A CA 1
ATOM 4104 C C . SER A 1 518 ? 11.843 3.466 -6.278 1.00 25.06 518 SER A C 1
ATOM 4106 O O . SER A 1 518 ? 12.324 2.476 -6.820 1.00 25.06 518 SER A O 1
ATOM 4108 N N . LYS A 1 519 ? 12.566 4.352 -5.583 1.00 26.81 519 LYS A N 1
ATOM 4109 C CA . LYS A 1 519 ? 13.925 4.069 -5.116 1.00 26.81 519 LYS A CA 1
ATOM 4110 C C . LYS A 1 519 ? 13.839 2.810 -4.248 1.00 26.81 519 LYS A C 1
ATOM 4112 O O . LYS A 1 519 ? 13.433 2.885 -3.093 1.00 26.81 519 LYS A O 1
ATOM 4117 N N . LEU A 1 520 ? 14.066 1.660 -4.867 1.00 26.48 520 LEU A N 1
ATOM 4118 C CA . LEU A 1 520 ? 14.142 0.369 -4.209 1.00 26.48 520 LEU A CA 1
ATOM 4119 C C . LEU A 1 520 ? 15.545 0.301 -3.622 1.00 26.48 520 LEU A C 1
ATOM 4121 O O . LEU A 1 520 ? 16.504 0.443 -4.374 1.00 26.48 520 LEU A O 1
ATOM 4125 N N . GLU A 1 521 ? 15.675 0.183 -2.306 1.00 28.33 521 GLU A N 1
ATOM 4126 C CA . GLU A 1 521 ? 16.980 0.074 -1.658 1.00 28.33 521 GLU A CA 1
ATOM 4127 C C . GLU A 1 521 ? 17.244 -1.392 -1.346 1.00 28.33 521 GLU A C 1
ATOM 4129 O O . GLU A 1 521 ? 16.821 -1.914 -0.318 1.00 28.33 521 GLU A O 1
ATOM 4134 N N . ILE A 1 522 ? 17.978 -2.062 -2.234 1.00 26.80 522 ILE A N 1
ATOM 4135 C CA . ILE A 1 522 ? 18.397 -3.436 -1.965 1.00 26.80 522 ILE A CA 1
ATOM 4136 C C . ILE A 1 522 ? 19.601 -3.413 -1.040 1.00 26.80 522 ILE A C 1
ATOM 4138 O O . ILE A 1 522 ? 20.732 -3.307 -1.502 1.00 26.80 522 ILE A O 1
ATOM 4142 N N . GLY A 1 523 ? 19.357 -3.457 0.265 1.00 28.17 523 GLY A N 1
ATOM 4143 C CA . GLY A 1 523 ? 20.392 -3.489 1.293 1.00 28.17 523 GLY A CA 1
ATOM 4144 C C . GLY A 1 523 ? 20.625 -4.899 1.826 1.00 28.17 523 GLY A C 1
ATOM 4145 O O . GLY A 1 523 ? 19.696 -5.693 1.929 1.00 28.17 523 GLY A O 1
ATOM 4146 N N . THR A 1 524 ? 21.870 -5.199 2.208 1.00 28.45 524 THR A N 1
ATOM 4147 C CA . THR A 1 524 ? 22.191 -6.363 3.041 1.00 28.45 524 THR A CA 1
ATOM 4148 C C . THR A 1 524 ? 22.780 -5.896 4.367 1.00 28.45 524 THR A C 1
ATOM 4150 O O . THR A 1 524 ? 23.858 -5.302 4.393 1.00 28.45 524 THR A O 1
ATOM 4153 N N . THR A 1 525 ? 22.095 -6.133 5.484 1.00 34.00 525 THR A N 1
ATOM 4154 C CA . THR A 1 525 ? 22.606 -5.823 6.829 1.00 34.00 525 THR A CA 1
ATOM 4155 C C . THR A 1 525 ? 23.173 -7.090 7.471 1.00 34.00 525 THR A C 1
ATOM 4157 O O . THR A 1 525 ? 22.583 -8.163 7.360 1.00 34.00 525 THR A O 1
ATOM 4160 N N . GLY A 1 526 ? 24.361 -6.985 8.076 1.00 30.17 526 GLY A N 1
ATOM 4161 C CA . GLY A 1 526 ? 24.961 -8.082 8.840 1.00 30.17 526 GLY A CA 1
ATOM 4162 C C . GLY A 1 526 ? 24.326 -8.172 10.227 1.00 30.17 526 GLY A C 1
ATOM 4163 O O . GLY A 1 526 ? 24.031 -7.140 10.833 1.00 30.17 526 GLY A O 1
ATOM 4164 N N . ARG A 1 527 ? 24.113 -9.394 10.724 1.00 32.97 527 ARG A N 1
ATOM 4165 C CA . ARG A 1 527 ? 23.917 -9.644 12.160 1.00 32.97 527 ARG A CA 1
ATOM 4166 C C . ARG A 1 527 ? 25.210 -9.272 12.897 1.00 32.97 527 ARG A C 1
ATOM 4168 O O . ARG A 1 527 ? 26.272 -9.354 12.295 1.00 32.97 527 ARG A O 1
ATOM 4175 N N . ASP A 1 528 ? 25.080 -8.817 14.143 1.00 32.91 528 ASP A N 1
ATOM 4176 C CA . ASP A 1 528 ? 26.112 -8.738 15.202 1.00 32.91 528 ASP A CA 1
ATOM 4177 C C . ASP A 1 528 ? 26.202 -7.346 15.835 1.00 32.91 528 ASP A C 1
ATOM 4179 O O . ASP A 1 528 ? 27.109 -6.559 15.551 1.00 32.91 528 ASP A O 1
ATOM 4183 N N . GLY A 1 529 ? 25.244 -7.072 16.727 1.00 28.94 529 GLY A N 1
ATOM 4184 C CA . GLY A 1 529 ? 25.293 -5.972 17.696 1.00 28.94 529 GLY A CA 1
ATOM 4185 C C . GLY A 1 529 ? 25.652 -6.408 19.126 1.00 28.94 529 GLY A C 1
ATOM 4186 O O . GLY A 1 529 ? 25.653 -5.565 20.012 1.00 28.94 529 GLY A O 1
ATOM 4187 N N . LEU A 1 530 ? 25.930 -7.697 19.377 1.00 29.69 530 LEU A N 1
ATOM 4188 C CA . LEU A 1 530 ? 26.045 -8.256 20.739 1.00 29.69 530 LEU A CA 1
ATOM 4189 C C . LEU A 1 530 ? 27.398 -8.919 21.081 1.00 29.69 530 LEU A C 1
ATOM 4191 O O . LEU A 1 530 ? 27.590 -9.276 22.237 1.00 29.69 530 LEU A O 1
ATOM 4195 N N . ASN A 1 531 ? 28.346 -9.020 20.138 1.00 35.03 531 ASN A N 1
ATOM 4196 C CA . ASN A 1 531 ? 29.665 -9.655 20.348 1.00 35.03 531 ASN A CA 1
ATOM 4197 C C . ASN A 1 531 ? 30.841 -8.661 20.487 1.00 35.03 531 ASN A C 1
ATOM 4199 O O . ASN A 1 531 ? 31.992 -9.075 20.547 1.00 35.03 531 ASN A O 1
ATOM 4203 N N . CYS A 1 532 ? 30.586 -7.349 20.540 1.00 34.50 532 CYS A N 1
ATOM 4204 C CA . CYS A 1 532 ? 31.619 -6.311 20.378 1.00 34.50 532 CYS A CA 1
ATOM 4205 C C . CYS A 1 532 ? 32.628 -6.155 21.539 1.00 34.50 532 CYS A C 1
ATOM 4207 O O . CYS A 1 532 ? 33.492 -5.290 21.451 1.00 34.50 532 CYS A O 1
ATOM 4209 N N . LEU A 1 533 ? 32.518 -6.924 22.628 1.00 34.50 533 LEU A N 1
ATOM 4210 C CA . LEU A 1 533 ? 33.387 -6.786 23.811 1.00 34.50 533 LEU A CA 1
ATOM 4211 C C . LEU A 1 533 ? 34.196 -8.047 24.150 1.00 34.50 533 LEU A C 1
ATOM 4213 O O . LEU A 1 533 ? 35.007 -8.017 25.073 1.00 34.50 533 LEU A O 1
ATOM 4217 N N . GLN A 1 534 ? 34.022 -9.149 23.415 1.00 35.00 534 GLN A N 1
ATOM 4218 C CA . GLN A 1 534 ? 34.851 -10.337 23.622 1.00 35.00 534 GLN A CA 1
ATOM 4219 C C . GLN A 1 534 ? 36.247 -10.120 23.013 1.00 35.00 534 GLN A C 1
ATOM 4221 O O . GLN A 1 534 ? 36.384 -9.952 21.804 1.00 35.00 534 GLN A O 1
ATOM 4226 N N . GLY A 1 535 ? 37.289 -10.144 23.854 1.00 36.66 535 GLY A N 1
ATOM 4227 C CA . GLY A 1 535 ? 38.693 -10.185 23.419 1.00 36.66 535 GLY A CA 1
ATOM 4228 C C . GLY A 1 535 ? 39.454 -8.851 23.345 1.00 36.66 535 GLY A C 1
ATOM 4229 O O . GLY A 1 535 ? 40.539 -8.834 22.760 1.00 36.66 535 GLY A O 1
ATOM 4230 N N . VAL A 1 536 ? 38.929 -7.758 23.916 1.00 38.62 536 VAL A N 1
ATOM 4231 C CA . VAL A 1 536 ? 39.642 -6.466 24.049 1.00 38.62 536 VAL A CA 1
ATOM 4232 C C . VAL A 1 536 ? 40.583 -6.509 25.263 1.00 38.62 536 VAL A C 1
ATOM 4234 O O . VAL A 1 536 ? 40.136 -6.841 26.368 1.00 38.62 536 VAL A O 1
ATOM 4237 N N . SER A 1 537 ? 41.875 -6.204 25.071 1.00 43.38 537 SER A N 1
ATOM 4238 C CA . SER A 1 537 ? 42.850 -6.127 26.174 1.00 43.38 537 SER A CA 1
ATOM 4239 C C . SER A 1 537 ? 42.741 -4.809 26.957 1.00 43.38 537 SER A C 1
ATOM 4241 O O . SER A 1 537 ? 42.183 -3.823 26.475 1.00 43.38 537 SER A O 1
ATOM 4243 N N . GLU A 1 538 ? 43.277 -4.781 28.179 1.00 40.34 538 GLU A N 1
ATOM 4244 C CA . GLU A 1 538 ? 43.260 -3.605 29.066 1.00 40.34 538 GLU A CA 1
ATOM 4245 C C . GLU A 1 538 ? 43.956 -2.382 28.434 1.00 40.34 538 GLU A C 1
ATOM 4247 O O . GLU A 1 538 ? 43.436 -1.268 28.470 1.00 40.34 538 GLU A O 1
ATOM 4252 N N . GLU A 1 539 ? 45.061 -2.608 27.723 1.00 43.25 539 GLU A N 1
ATOM 4253 C CA . GLU A 1 539 ? 45.818 -1.575 27.000 1.00 43.25 539 GLU A CA 1
ATOM 4254 C C . GLU A 1 539 ? 45.072 -1.020 25.772 1.00 43.25 539 GLU A C 1
ATOM 4256 O O . GLU A 1 539 ? 45.214 0.154 25.428 1.00 43.25 539 GLU A O 1
ATOM 4261 N N . GLU A 1 540 ? 44.265 -1.847 25.099 1.00 42.53 540 GLU A N 1
ATOM 4262 C CA . GLU A 1 540 ? 43.445 -1.438 23.949 1.00 42.53 540 GLU A CA 1
ATOM 4263 C C . GLU A 1 540 ? 42.244 -0.588 24.383 1.00 42.53 540 GLU A C 1
ATOM 4265 O O . GLU A 1 540 ? 41.855 0.344 23.678 1.00 42.53 540 GLU A O 1
ATOM 4270 N N . LEU A 1 541 ? 41.680 -0.868 25.559 1.00 44.00 541 LEU A N 1
ATOM 4271 C CA . LEU A 1 541 ? 40.606 -0.060 26.124 1.00 44.00 541 LEU A CA 1
ATOM 4272 C C . LEU A 1 541 ? 41.135 1.272 26.673 1.00 44.00 541 LEU A C 1
ATOM 4274 O O . LEU A 1 541 ? 40.516 2.302 26.424 1.00 44.00 541 LEU A O 1
ATOM 4278 N N . GLN A 1 542 ? 42.290 1.276 27.347 1.00 43.16 542 GLN A N 1
ATOM 4279 C CA . GLN A 1 542 ? 42.887 2.504 27.878 1.00 43.16 542 GLN A CA 1
ATOM 4280 C C . GLN A 1 542 ? 43.279 3.475 26.756 1.00 43.16 542 GLN A C 1
ATOM 4282 O O . GLN A 1 542 ? 42.916 4.643 26.810 1.00 43.16 542 GLN A O 1
ATOM 4287 N N . ARG A 1 543 ? 43.879 2.982 25.663 1.00 43.47 543 ARG A N 1
ATOM 4288 C CA . ARG A 1 543 ? 44.136 3.798 24.461 1.00 43.47 543 ARG A CA 1
ATOM 4289 C C . ARG A 1 543 ? 42.858 4.394 23.867 1.00 43.47 543 ARG A C 1
ATOM 4291 O O . ARG A 1 543 ? 42.844 5.558 23.486 1.00 43.47 543 ARG A O 1
ATOM 4298 N N . PHE A 1 544 ? 41.767 3.628 23.822 1.00 41.94 544 PHE A N 1
ATOM 4299 C CA . PHE A 1 544 ? 40.471 4.139 23.366 1.00 41.94 544 PHE A CA 1
ATOM 4300 C C . PHE A 1 544 ? 39.891 5.216 24.306 1.00 41.94 544 PHE A C 1
ATOM 4302 O O . PHE A 1 544 ? 39.300 6.186 23.829 1.00 41.94 544 PHE A O 1
ATOM 4309 N N . LEU A 1 545 ? 40.073 5.066 25.623 1.00 41.41 545 LEU A N 1
ATOM 4310 C CA . LEU A 1 545 ? 39.661 6.041 26.643 1.00 41.41 545 LEU A CA 1
ATOM 4311 C C . LEU A 1 545 ? 40.513 7.321 26.614 1.00 41.41 545 LEU A C 1
ATOM 4313 O O . LEU A 1 545 ? 39.979 8.406 26.831 1.00 41.41 545 LEU A O 1
ATOM 4317 N N . ASP A 1 546 ? 41.791 7.204 26.256 1.00 42.38 546 ASP A N 1
ATOM 4318 C CA . ASP A 1 546 ? 42.735 8.319 26.118 1.00 42.38 546 ASP A CA 1
ATOM 4319 C C . ASP A 1 546 ? 42.597 9.062 24.769 1.00 42.38 546 ASP A C 1
ATOM 4321 O O . ASP A 1 546 ? 43.303 10.035 24.504 1.00 42.38 546 ASP A O 1
ATOM 4325 N N . GLY A 1 547 ? 41.657 8.637 23.914 1.00 35.59 547 GLY A N 1
ATOM 4326 C CA . GLY A 1 547 ? 41.336 9.285 22.639 1.00 35.59 547 GLY A CA 1
ATOM 4327 C C . GLY A 1 547 ? 42.096 8.750 21.420 1.00 35.59 547 GLY A C 1
ATOM 4328 O O . GLY A 1 547 ? 41.905 9.274 20.318 1.00 35.59 547 GLY A O 1
ATOM 4329 N N . ASP A 1 548 ? 42.900 7.694 21.569 1.00 35.19 548 ASP A N 1
ATOM 4330 C CA . ASP A 1 548 ? 43.568 7.026 20.452 1.00 35.19 548 ASP A CA 1
ATOM 4331 C C . ASP A 1 548 ? 42.595 6.132 19.666 1.00 35.19 548 ASP A C 1
ATOM 4333 O O . ASP A 1 548 ? 41.789 5.369 20.208 1.00 35.19 548 ASP A O 1
ATOM 4337 N N . GLN A 1 549 ? 42.702 6.166 18.334 1.00 35.03 549 GLN A N 1
ATOM 4338 C CA . GLN A 1 549 ? 41.978 5.229 17.477 1.00 35.03 549 GLN A CA 1
ATOM 4339 C C . GLN A 1 549 ? 42.627 3.843 17.523 1.00 35.03 549 GLN A C 1
ATOM 4341 O O . GLN A 1 549 ? 43.519 3.530 16.735 1.00 35.03 549 GLN A O 1
ATOM 4346 N N . VAL A 1 550 ? 42.142 2.975 18.409 1.00 35.22 550 VAL A N 1
ATOM 4347 C CA . VAL A 1 550 ? 42.493 1.551 18.377 1.00 35.22 550 VAL A CA 1
ATOM 4348 C C . VAL A 1 550 ? 41.713 0.866 17.254 1.00 35.22 550 VAL A C 1
ATOM 4350 O O . VAL A 1 550 ? 40.499 0.689 17.325 1.00 35.22 550 VAL A O 1
ATOM 4353 N N . VAL A 1 551 ? 42.417 0.490 16.183 1.00 33.34 551 VAL A N 1
ATOM 4354 C CA . VAL A 1 551 ? 41.863 -0.263 15.050 1.00 33.34 551 VAL A CA 1
ATOM 4355 C C . VAL A 1 551 ? 42.363 -1.705 15.125 1.00 33.34 551 VAL A C 1
ATOM 4357 O O . VAL A 1 551 ? 43.456 -2.002 14.642 1.00 33.34 551 VAL A O 1
ATOM 4360 N N . ARG A 1 552 ? 41.553 -2.634 15.650 1.00 33.47 552 ARG A N 1
ATOM 4361 C CA . ARG A 1 552 ? 41.729 -4.053 15.307 1.00 33.47 552 ARG A CA 1
ATOM 4362 C C . ARG A 1 552 ? 41.096 -4.323 13.945 1.00 33.47 552 ARG A C 1
ATOM 4364 O O . ARG A 1 552 ? 39.931 -4.028 13.701 1.00 33.47 552 ARG A O 1
ATOM 4371 N N . ARG A 1 553 ? 41.899 -4.876 13.033 1.00 34.78 553 ARG A N 1
ATOM 4372 C CA . ARG A 1 553 ? 41.464 -5.406 11.735 1.00 34.78 553 ARG A CA 1
ATOM 4373 C C . ARG A 1 553 ? 41.348 -6.923 11.843 1.00 34.78 553 ARG A C 1
ATOM 4375 O O . ARG A 1 553 ? 42.309 -7.627 11.556 1.00 34.78 553 ARG A O 1
ATOM 4382 N N . THR A 1 554 ? 40.178 -7.429 12.205 1.00 33.84 554 THR A N 1
ATOM 4383 C CA . THR A 1 554 ? 39.811 -8.833 11.974 1.00 33.84 554 THR A CA 1
ATOM 4384 C C . THR A 1 554 ? 38.762 -8.865 10.861 1.00 33.84 554 THR A C 1
ATOM 4386 O O . THR A 1 554 ? 37.624 -8.447 11.070 1.00 33.84 554 THR A O 1
ATOM 4389 N N . PRO A 1 555 ? 39.120 -9.277 9.630 1.00 36.78 555 PRO A N 1
ATOM 4390 C CA . PRO A 1 555 ? 38.158 -9.357 8.543 1.00 36.78 555 PRO A CA 1
ATOM 4391 C C . PRO A 1 555 ? 37.212 -10.535 8.797 1.00 36.78 555 PRO A C 1
ATOM 4393 O O . PRO A 1 555 ? 37.522 -11.670 8.447 1.00 36.78 555 PRO A O 1
ATOM 4396 N N . SER A 1 556 ? 36.035 -10.283 9.372 1.00 44.59 556 SER A N 1
ATOM 4397 C CA . SER A 1 556 ? 34.900 -11.175 9.143 1.00 44.59 556 SER A CA 1
ATOM 4398 C C . SER A 1 556 ? 34.406 -10.909 7.721 1.00 44.59 556 SER A C 1
ATOM 4400 O O . SER A 1 556 ? 33.644 -9.981 7.438 1.00 44.59 556 SER A O 1
ATOM 4402 N N . GLU A 1 557 ? 34.939 -11.670 6.766 1.00 53.75 557 GLU A N 1
ATOM 4403 C CA . GLU A 1 557 ? 34.415 -11.653 5.408 1.00 53.75 557 GLU A CA 1
ATOM 4404 C C . GLU A 1 557 ? 32.988 -12.200 5.449 1.00 53.75 557 GLU A C 1
ATOM 4406 O O . GLU A 1 557 ? 32.783 -13.400 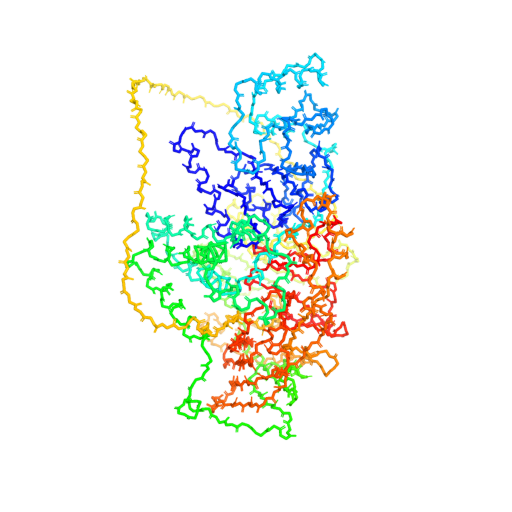5.619 1.00 53.75 557 GLU A O 1
ATOM 4411 N N . LEU A 1 558 ? 31.983 -11.332 5.289 1.00 59.81 558 LEU A N 1
ATOM 4412 C CA . LEU A 1 558 ? 30.661 -11.825 4.911 1.00 59.81 558 LEU A CA 1
ATOM 4413 C C . LEU A 1 558 ? 30.824 -12.489 3.538 1.00 59.81 558 LEU A C 1
ATOM 4415 O O . LEU A 1 558 ? 31.237 -11.795 2.596 1.00 59.81 558 LEU A O 1
ATOM 4419 N N . PRO A 1 559 ? 30.544 -13.797 3.419 1.00 71.00 559 PRO A N 1
ATOM 4420 C CA . PRO A 1 559 ? 30.749 -14.511 2.175 1.00 71.00 559 PRO A CA 1
ATOM 4421 C C . PRO A 1 559 ? 29.834 -13.937 1.096 1.00 71.00 559 PRO A C 1
ATOM 4423 O O . PRO A 1 559 ? 28.751 -13.413 1.370 1.00 71.00 559 PRO A O 1
ATOM 4426 N N . GLN A 1 560 ? 30.258 -14.036 -0.160 1.00 85.94 560 GLN A N 1
ATOM 4427 C CA . GLN A 1 560 ? 29.401 -13.632 -1.271 1.00 85.94 560 GLN A CA 1
ATOM 4428 C C . GLN A 1 560 ? 28.104 -14.443 -1.269 1.00 85.94 560 GLN A C 1
ATOM 4430 O O . GLN A 1 560 ? 28.126 -15.652 -1.034 1.00 85.94 560 GLN A O 1
ATOM 4435 N N . HIS A 1 561 ? 26.992 -13.793 -1.600 1.00 89.56 561 HIS A N 1
ATOM 4436 C CA . HIS A 1 561 ? 25.709 -14.461 -1.775 1.00 89.56 561 HIS A CA 1
ATOM 4437 C C . HIS A 1 561 ? 25.048 -14.020 -3.082 1.00 89.56 561 HIS A C 1
ATOM 4439 O O . HIS A 1 561 ? 24.978 -12.827 -3.386 1.00 89.56 561 HIS A O 1
ATOM 4445 N N . ASP A 1 562 ? 24.591 -14.992 -3.872 1.00 91.88 562 ASP A N 1
ATOM 4446 C CA . ASP A 1 562 ? 23.862 -14.768 -5.120 1.00 91.88 562 ASP A CA 1
ATOM 4447 C C . ASP A 1 562 ? 22.356 -14.684 -4.831 1.00 91.88 562 ASP A C 1
ATOM 4449 O O . ASP A 1 562 ? 21.685 -15.699 -4.652 1.00 91.88 562 ASP A O 1
ATOM 4453 N N . TRP A 1 563 ? 21.813 -13.467 -4.820 1.00 93.31 563 TRP A N 1
ATOM 4454 C CA . TRP A 1 563 ? 20.378 -13.227 -4.632 1.00 93.31 563 TRP A CA 1
ATOM 4455 C C . TRP A 1 563 ? 19.561 -13.544 -5.884 1.00 93.31 563 TRP A C 1
ATOM 4457 O O . TRP A 1 563 ? 18.433 -14.017 -5.783 1.00 93.31 563 TRP A O 1
ATOM 4467 N N . ALA A 1 564 ? 20.140 -13.302 -7.062 1.00 94.12 564 ALA A N 1
ATOM 4468 C CA . ALA A 1 564 ? 19.538 -13.644 -8.345 1.00 94.12 564 ALA A CA 1
ATOM 4469 C C . ALA A 1 564 ? 20.406 -14.655 -9.095 1.00 94.12 564 ALA A C 1
ATOM 4471 O O . ALA A 1 564 ? 21.637 -14.570 -9.063 1.00 94.12 564 ALA A O 1
ATOM 4472 N N . MET A 1 565 ? 19.750 -15.571 -9.804 1.00 91.50 565 MET A N 1
ATOM 4473 C CA . MET A 1 565 ? 20.377 -16.625 -10.605 1.00 91.50 565 MET A CA 1
ATOM 4474 C C . MET A 1 565 ? 19.723 -16.704 -11.991 1.00 91.50 565 MET A C 1
ATOM 4476 O O . MET A 1 565 ? 18.601 -16.225 -12.159 1.00 91.50 565 MET A O 1
ATOM 4480 N N . PRO A 1 566 ? 20.344 -17.366 -12.988 1.00 91.12 566 PRO A N 1
ATOM 4481 C CA . PRO A 1 566 ? 19.724 -17.548 -14.299 1.00 91.12 566 PRO A CA 1
ATOM 4482 C C . PRO A 1 566 ? 18.315 -18.156 -14.270 1.00 91.12 566 PRO A C 1
ATOM 4484 O O . PRO A 1 566 ? 17.470 -17.769 -15.072 1.00 91.12 566 PRO A O 1
ATOM 4487 N N . SER A 1 567 ? 18.061 -19.086 -13.344 1.00 90.50 567 SER A N 1
ATOM 4488 C CA . SER A 1 567 ? 16.756 -19.732 -13.149 1.00 90.50 567 SER A CA 1
ATOM 4489 C C . SER A 1 567 ? 15.737 -18.854 -12.416 1.00 90.50 567 SER A C 1
ATOM 4491 O O . SER A 1 567 ? 14.538 -19.064 -12.570 1.00 90.50 567 SER A O 1
ATOM 4493 N N . ALA A 1 568 ? 16.202 -17.869 -11.643 1.00 92.38 568 ALA A N 1
ATOM 4494 C CA . ALA A 1 568 ? 15.390 -16.977 -10.818 1.00 92.38 568 ALA A CA 1
ATOM 4495 C C . ALA A 1 568 ? 15.932 -15.533 -10.912 1.00 92.38 568 ALA A C 1
ATOM 4497 O O . ALA A 1 568 ? 16.575 -15.039 -9.979 1.00 92.38 568 ALA A O 1
ATOM 4498 N N . PRO A 1 569 ? 15.762 -14.863 -12.071 1.00 94.88 569 PRO A N 1
ATOM 4499 C CA . PRO A 1 569 ? 16.339 -13.545 -12.296 1.00 94.88 569 PRO A CA 1
ATOM 4500 C C . PRO A 1 569 ? 15.536 -12.444 -11.597 1.00 94.88 569 PRO A C 1
ATOM 4502 O O . PRO A 1 569 ? 14.305 -12.490 -11.538 1.00 94.88 569 PRO A O 1
ATOM 4505 N N . PHE A 1 570 ? 16.231 -11.408 -11.127 1.00 96.50 570 PHE A N 1
ATOM 4506 C CA . PHE A 1 570 ? 15.611 -10.226 -10.513 1.00 96.50 570 PHE A CA 1
ATOM 4507 C C . PHE A 1 570 ? 15.434 -9.097 -11.523 1.00 96.50 570 PHE A C 1
ATOM 4509 O O . PHE A 1 570 ? 16.063 -9.080 -12.580 1.00 96.50 570 PHE A O 1
ATOM 4516 N N . GLY A 1 571 ? 14.588 -8.121 -11.199 1.00 95.06 571 GLY A N 1
ATOM 4517 C CA . GLY A 1 571 ? 14.369 -6.935 -12.025 1.00 95.06 571 GLY A CA 1
ATOM 4518 C C . GLY A 1 571 ? 13.783 -7.251 -13.404 1.00 95.06 571 GLY A C 1
ATOM 4519 O O . GLY A 1 571 ? 13.878 -6.433 -14.316 1.00 95.06 571 GLY A O 1
ATOM 4520 N N . LYS A 1 572 ? 13.189 -8.438 -13.593 1.00 95.19 572 LYS A N 1
ATOM 4521 C CA . LYS A 1 572 ? 12.588 -8.817 -14.875 1.00 95.19 572 LYS A CA 1
ATOM 4522 C C . LYS A 1 572 ? 11.285 -8.046 -15.065 1.00 95.19 572 LYS A C 1
ATOM 4524 O O . LYS A 1 572 ? 10.331 -8.251 -14.311 1.00 95.19 572 LYS A O 1
ATOM 4529 N N . VAL A 1 573 ? 11.254 -7.185 -16.080 1.00 96.94 573 VAL A N 1
ATOM 4530 C CA . VAL A 1 573 ? 10.043 -6.475 -16.507 1.00 96.94 573 VAL A CA 1
ATOM 4531 C C . VAL A 1 573 ? 9.104 -7.468 -17.181 1.00 96.94 573 VAL A C 1
ATOM 4533 O O . VAL A 1 573 ? 9.499 -8.161 -18.118 1.00 96.94 573 VAL A O 1
ATOM 4536 N N . GLN A 1 574 ? 7.862 -7.537 -16.715 1.00 96.69 574 GLN A N 1
ATOM 4537 C CA . GLN A 1 574 ? 6.838 -8.431 -17.242 1.00 96.69 574 GLN A CA 1
ATOM 4538 C C . GLN A 1 574 ? 5.546 -7.660 -17.494 1.00 96.69 574 GLN A C 1
ATOM 4540 O O . GLN A 1 574 ? 5.046 -6.975 -16.607 1.00 96.69 574 GLN A O 1
ATOM 4545 N N . TYR A 1 575 ? 4.980 -7.824 -18.683 1.00 97.75 575 TYR A N 1
ATOM 4546 C CA . TYR A 1 575 ? 3.661 -7.317 -19.041 1.00 97.75 575 TYR A CA 1
ATOM 4547 C C . TYR A 1 575 ? 2.694 -8.493 -19.150 1.00 97.75 575 TYR A C 1
ATOM 4549 O O . TYR A 1 575 ? 2.985 -9.478 -19.831 1.00 97.75 575 TYR A O 1
ATOM 4557 N N . ARG A 1 576 ? 1.578 -8.432 -18.431 1.00 97.44 576 ARG A N 1
ATOM 4558 C CA . ARG A 1 576 ? 0.536 -9.459 -18.444 1.00 97.44 576 ARG A CA 1
ATOM 4559 C C . ARG A 1 576 ? -0.723 -8.888 -19.059 1.00 97.44 576 ARG A C 1
ATOM 4561 O O . ARG A 1 576 ? -1.128 -7.793 -18.682 1.00 97.44 576 ARG A O 1
ATOM 4568 N N . THR A 1 577 ? -1.338 -9.658 -19.939 1.00 97.25 577 THR A N 1
ATOM 4569 C CA . THR A 1 577 ? -2.707 -9.441 -20.402 1.00 97.25 577 THR A CA 1
ATOM 4570 C C . THR A 1 577 ? -3.589 -10.532 -19.819 1.00 97.25 577 THR A C 1
ATOM 4572 O O . THR A 1 577 ? -3.115 -11.641 -19.538 1.00 97.25 577 THR A O 1
ATOM 4575 N N . TYR A 1 578 ? -4.856 -10.206 -19.610 1.00 95.75 578 TYR A N 1
ATOM 4576 C CA . TYR A 1 578 ? -5.830 -11.128 -19.049 1.00 95.75 578 TYR A CA 1
ATOM 4577 C C . TYR A 1 578 ? -6.963 -11.368 -20.048 1.00 95.75 578 TYR A C 1
ATOM 4579 O O . TYR A 1 578 ? -7.304 -10.499 -20.850 1.00 95.75 578 TYR A O 1
ATOM 4587 N N . ALA A 1 579 ? -7.525 -12.567 -20.013 1.00 95.00 579 ALA A N 1
ATOM 4588 C CA . ALA A 1 579 ? -8.767 -12.895 -20.692 1.00 95.00 579 ALA A CA 1
ATOM 4589 C C . ALA A 1 579 ? -9.959 -12.578 -19.783 1.00 95.00 579 ALA A C 1
ATOM 4591 O O . ALA A 1 579 ? -9.818 -12.444 -18.569 1.00 95.00 579 ALA A O 1
ATOM 4592 N N . GLU A 1 580 ? -11.157 -12.529 -20.357 1.00 92.12 580 GLU A N 1
ATOM 4593 C CA . GLU A 1 580 ? -12.393 -12.350 -19.586 1.00 92.12 580 GLU A CA 1
ATOM 4594 C C . GLU A 1 580 ? -12.566 -13.426 -18.499 1.00 92.12 580 GLU A C 1
ATOM 4596 O O . GLU A 1 580 ? -12.853 -13.103 -17.349 1.00 92.12 580 GLU A O 1
ATOM 4601 N N . ALA A 1 581 ? -12.248 -14.683 -18.826 1.00 91.25 581 ALA A N 1
ATOM 4602 C CA . ALA A 1 581 ? -12.314 -15.814 -17.898 1.00 91.25 581 ALA A CA 1
ATOM 4603 C C . ALA A 1 581 ? -11.310 -15.736 -16.726 1.00 91.25 581 ALA A C 1
ATOM 4605 O O . ALA A 1 581 ? -11.416 -16.490 -15.761 1.00 91.25 581 ALA A O 1
ATOM 4606 N N . ASP A 1 582 ? -10.315 -14.837 -16.766 1.00 91.56 582 ASP A N 1
ATOM 4607 C CA . ASP A 1 582 ? -9.435 -14.614 -15.607 1.00 91.56 582 ASP A CA 1
ATOM 4608 C C . ASP A 1 582 ? -10.186 -14.001 -14.422 1.00 91.56 582 ASP A C 1
ATOM 4610 O O . ASP A 1 582 ? -9.793 -14.204 -13.270 1.00 91.56 582 ASP A O 1
ATOM 4614 N N . PHE A 1 583 ? -11.275 -13.281 -14.695 1.00 88.81 583 PHE A N 1
ATOM 4615 C CA . PHE A 1 583 ? -12.104 -12.674 -13.663 1.00 88.81 583 PHE A CA 1
ATOM 4616 C C . PHE A 1 583 ? -13.015 -13.700 -12.981 1.00 88.81 583 PHE A C 1
ATOM 4618 O O . PHE A 1 583 ? -13.345 -13.496 -11.820 1.00 88.81 583 PHE A O 1
ATOM 4625 N N . ASP A 1 584 ? -13.328 -14.837 -13.614 1.00 85.06 584 ASP A N 1
ATOM 4626 C CA . ASP A 1 584 ? -14.124 -15.912 -12.995 1.00 85.06 584 ASP A CA 1
ATOM 4627 C C . ASP A 1 584 ? -13.468 -16.442 -11.720 1.00 85.06 584 ASP A C 1
ATOM 4629 O O . ASP A 1 584 ? -14.117 -16.581 -10.688 1.00 85.06 584 ASP A O 1
ATOM 4633 N N . VAL A 1 585 ? -12.141 -16.600 -11.728 1.00 82.56 585 VAL A N 1
ATOM 4634 C CA . VAL A 1 585 ? -11.389 -17.004 -10.530 1.00 82.56 585 VAL A CA 1
ATOM 4635 C C . VAL A 1 585 ? -11.509 -15.966 -9.412 1.00 82.56 585 VAL A C 1
ATOM 4637 O O . VAL A 1 585 ? -11.548 -16.329 -8.236 1.00 82.56 585 VAL A O 1
ATOM 4640 N N . PHE A 1 586 ? -11.534 -14.678 -9.762 1.00 81.88 586 PHE A N 1
ATOM 4641 C CA . PHE A 1 586 ? -11.744 -13.602 -8.798 1.00 81.88 586 PHE A CA 1
ATOM 4642 C C . PHE A 1 586 ? -13.175 -13.646 -8.247 1.00 81.88 586 PHE A C 1
ATOM 4644 O O . PHE A 1 586 ? -13.347 -13.608 -7.030 1.00 81.88 586 PHE A O 1
ATOM 4651 N N . TRP A 1 587 ? -14.182 -13.838 -9.102 1.00 83.81 587 TRP A N 1
ATOM 4652 C CA . TRP A 1 587 ? -15.579 -13.977 -8.682 1.00 83.81 587 TRP A CA 1
ATOM 4653 C C . TRP A 1 587 ? -15.806 -15.167 -7.756 1.00 83.81 587 TRP A C 1
ATOM 4655 O O . TRP A 1 587 ? -16.502 -15.027 -6.757 1.00 83.81 587 TRP A O 1
ATOM 4665 N N . ASP A 1 588 ? -15.173 -16.301 -8.043 1.00 82.19 588 ASP A N 1
ATOM 4666 C CA . ASP A 1 588 ? -15.343 -17.527 -7.266 1.00 82.19 588 ASP A CA 1
ATOM 4667 C C . ASP A 1 588 ? -14.629 -17.477 -5.912 1.00 82.19 588 ASP A C 1
ATOM 4669 O O . ASP A 1 588 ? -15.085 -18.074 -4.937 1.00 82.19 588 ASP A O 1
ATOM 4673 N N . LYS A 1 589 ? -13.464 -16.817 -5.845 1.00 79.75 589 LYS A N 1
ATOM 4674 C CA . LYS A 1 589 ? -12.580 -16.886 -4.667 1.00 79.75 589 LYS A CA 1
ATOM 4675 C C . LYS A 1 589 ? -12.609 -15.651 -3.788 1.00 79.75 589 LYS A C 1
ATOM 4677 O O . LYS A 1 589 ? -12.296 -15.755 -2.604 1.00 79.75 589 LYS A O 1
ATOM 4682 N N . TYR A 1 590 ? -12.880 -14.491 -4.371 1.00 83.81 590 TYR A N 1
ATOM 4683 C CA . TYR A 1 590 ? -12.802 -13.218 -3.672 1.00 83.81 590 TYR A CA 1
ATOM 4684 C C . TYR A 1 590 ? -14.173 -12.613 -3.411 1.00 83.81 590 TYR A C 1
ATOM 4686 O O . TYR A 1 590 ? -14.340 -11.935 -2.400 1.00 83.81 590 TYR A O 1
ATOM 4694 N N . THR A 1 591 ? -15.148 -12.837 -4.289 1.00 83.31 591 THR A N 1
ATOM 4695 C CA . THR A 1 591 ? -16.404 -12.099 -4.219 1.00 83.31 591 THR A CA 1
ATOM 4696 C C . THR A 1 591 ? -17.421 -12.717 -3.271 1.00 83.31 591 THR A C 1
ATOM 4698 O O . THR A 1 591 ? -17.636 -13.923 -3.279 1.00 83.31 591 THR A O 1
ATOM 4701 N N . TRP A 1 592 ? -18.052 -11.879 -2.441 1.00 82.75 592 TRP A N 1
ATOM 4702 C CA . TRP A 1 592 ? -19.060 -12.321 -1.468 1.00 82.75 592 TRP A CA 1
ATOM 4703 C C . TRP A 1 592 ? -20.487 -12.156 -1.991 1.00 82.75 592 TRP A C 1
ATOM 4705 O O . TRP A 1 592 ? -21.234 -13.127 -2.074 1.00 82.75 592 TRP A O 1
ATOM 4715 N N . VAL A 1 593 ? -20.852 -10.944 -2.418 1.00 78.19 593 VAL A N 1
ATOM 4716 C CA . VAL A 1 593 ? -22.117 -10.654 -3.103 1.00 78.19 593 VAL A CA 1
ATOM 4717 C C . VAL A 1 593 ? -21.801 -10.275 -4.552 1.00 78.19 593 VAL A C 1
ATOM 4719 O O . VAL A 1 593 ? -21.350 -9.163 -4.792 1.00 78.19 593 VAL A O 1
ATOM 4722 N N . PRO A 1 594 ? -22.001 -11.159 -5.545 1.00 64.69 594 PRO A N 1
ATOM 4723 C CA . PRO A 1 594 ? -21.550 -10.903 -6.917 1.00 64.69 594 PRO A CA 1
ATOM 4724 C C . PRO A 1 594 ? -22.280 -9.759 -7.635 1.00 64.69 594 PRO A C 1
ATOM 4726 O O . PRO A 1 594 ? -21.629 -9.018 -8.366 1.00 64.69 594 PRO A O 1
ATOM 4729 N N . GLY A 1 595 ? -23.591 -9.601 -7.404 1.00 73.94 595 GLY A N 1
ATOM 4730 C CA . GLY A 1 595 ? -24.474 -8.507 -7.856 1.00 73.94 595 GLY A CA 1
ATOM 4731 C C . GLY A 1 595 ? -23.972 -7.588 -8.987 1.00 73.94 595 GLY A C 1
ATOM 4732 O O . GLY A 1 595 ? -23.558 -8.040 -10.054 1.00 73.94 595 GLY A O 1
ATOM 4733 N N . GLY A 1 596 ? -24.036 -6.272 -8.756 1.00 68.69 596 GLY A N 1
ATOM 4734 C CA . GLY A 1 596 ? -23.514 -5.254 -9.682 1.00 68.69 596 GLY A CA 1
ATOM 4735 C C . GLY A 1 596 ? -21.982 -5.212 -9.763 1.00 68.69 596 GLY A C 1
ATOM 4736 O O . GLY A 1 596 ? -21.424 -4.625 -10.687 1.00 68.69 596 GLY A O 1
ATOM 4737 N N . PHE A 1 597 ? -21.285 -5.885 -8.845 1.00 76.81 597 PHE A N 1
ATOM 4738 C CA . PHE A 1 597 ? -19.825 -5.885 -8.783 1.00 76.81 597 PHE A CA 1
ATOM 4739 C C . PHE A 1 597 ? -19.166 -6.615 -9.950 1.00 76.81 597 PHE A C 1
ATOM 4741 O O . PHE A 1 597 ? -18.059 -6.239 -10.333 1.00 76.81 597 PHE A O 1
ATOM 4748 N N . LYS A 1 598 ? -19.865 -7.563 -10.593 1.00 78.69 598 LYS A N 1
ATOM 4749 C CA . LYS A 1 598 ? -19.430 -8.158 -11.872 1.00 78.69 598 LYS A CA 1
ATOM 4750 C C . LYS A 1 598 ? -19.177 -7.120 -12.962 1.00 78.69 598 LYS A C 1
ATOM 4752 O O . LYS A 1 598 ? -18.350 -7.337 -13.839 1.00 78.69 598 LYS A O 1
ATOM 4757 N N . VAL A 1 599 ? -19.892 -6.002 -12.923 1.00 78.94 599 VAL A N 1
ATOM 4758 C CA . VAL A 1 599 ? -19.748 -4.917 -13.894 1.00 78.94 599 VAL A CA 1
ATOM 4759 C C . VAL A 1 599 ? -18.666 -3.923 -13.463 1.00 78.94 599 VAL A C 1
ATOM 4761 O O . VAL A 1 599 ? -18.007 -3.332 -14.315 1.00 78.94 599 VAL A O 1
ATOM 4764 N N . ASP A 1 600 ? -18.462 -3.763 -12.155 1.00 76.94 600 ASP A N 1
ATOM 4765 C CA . ASP A 1 600 ? -17.484 -2.835 -11.582 1.00 76.94 600 ASP A CA 1
ATOM 4766 C C . ASP A 1 600 ? -16.052 -3.381 -11.633 1.00 76.94 600 ASP A C 1
ATOM 4768 O O . ASP A 1 600 ? -15.186 -2.820 -12.309 1.00 76.94 600 ASP A O 1
ATOM 4772 N N . PHE A 1 601 ? -15.811 -4.533 -10.999 1.00 77.62 601 PHE A N 1
ATOM 4773 C CA . PHE A 1 601 ? -14.491 -5.176 -10.987 1.00 77.62 601 PHE A CA 1
ATOM 4774 C C . PHE A 1 601 ? -14.263 -6.096 -12.186 1.00 77.62 601 PHE A C 1
ATOM 4776 O O . PHE A 1 601 ? -13.148 -6.573 -12.401 1.00 77.62 601 PHE A O 1
ATOM 4783 N N . GLY A 1 602 ? -15.303 -6.333 -12.985 1.00 78.75 602 GLY A N 1
ATOM 4784 C CA . GLY A 1 602 ? -15.206 -7.159 -14.173 1.00 78.75 602 GLY A CA 1
ATOM 4785 C C . GLY A 1 602 ? -14.844 -6.420 -15.428 1.00 78.75 602 GLY A C 1
ATOM 4786 O O . GLY A 1 602 ? -14.695 -5.199 -15.485 1.00 78.75 602 GLY A O 1
ATOM 4787 N N . LYS A 1 603 ? -14.700 -7.225 -16.474 1.00 88.06 603 LYS A N 1
ATOM 4788 C CA . LYS A 1 603 ? -14.445 -6.772 -17.835 1.00 88.06 603 LYS A CA 1
ATOM 4789 C C . LYS A 1 603 ? -15.415 -7.484 -18.784 1.00 88.06 603 LYS A C 1
ATOM 4791 O O . LYS A 1 603 ? -14.968 -8.237 -19.645 1.00 88.06 603 LYS A O 1
ATOM 4796 N N . PRO A 1 604 ? -16.738 -7.302 -18.598 1.00 87.81 604 PRO A N 1
ATOM 4797 C CA . PRO A 1 604 ? -17.730 -8.047 -19.362 1.00 87.81 604 PRO A CA 1
ATOM 4798 C C . PRO A 1 604 ? -17.599 -7.752 -20.858 1.00 87.81 604 PRO A C 1
ATOM 4800 O O . PRO A 1 604 ? -17.466 -6.595 -21.266 1.00 87.81 604 PRO A O 1
ATOM 4803 N N . ASN A 1 605 ? -17.663 -8.803 -21.667 1.00 91.50 605 ASN A N 1
ATOM 4804 C CA . ASN A 1 605 ? -17.479 -8.810 -23.116 1.00 91.50 605 ASN A CA 1
ATOM 4805 C C . ASN A 1 605 ? -16.088 -8.365 -23.598 1.00 91.50 605 ASN A C 1
ATOM 4807 O O . ASN A 1 605 ? -15.921 -8.081 -24.787 1.00 91.50 605 ASN A O 1
ATOM 4811 N N . CYS A 1 606 ? -15.076 -8.278 -22.726 1.00 92.88 606 CYS A N 1
ATOM 4812 C CA . CYS A 1 606 ? -13.737 -7.887 -23.170 1.00 92.88 606 CYS A CA 1
ATOM 4813 C C . CYS A 1 606 ? -13.107 -8.900 -24.135 1.00 92.88 606 CYS A C 1
ATOM 4815 O O . CYS A 1 606 ? -12.275 -8.505 -24.956 1.00 92.88 606 CYS A O 1
ATOM 4817 N N . ALA A 1 607 ? -13.552 -10.163 -24.123 1.00 94.62 607 ALA A N 1
ATOM 4818 C CA . ALA A 1 607 ? -13.141 -11.161 -25.109 1.00 94.62 607 ALA A CA 1
ATOM 4819 C C . ALA A 1 607 ? -13.468 -10.729 -26.552 1.00 94.62 607 ALA A C 1
ATOM 4821 O O . ALA A 1 607 ? -12.656 -10.942 -27.450 1.00 94.62 607 ALA A O 1
ATOM 4822 N N . ALA A 1 608 ? -14.592 -10.033 -26.772 1.00 92.75 608 ALA A N 1
ATOM 4823 C CA . ALA A 1 608 ? -14.971 -9.518 -28.092 1.00 92.75 608 ALA A CA 1
ATOM 4824 C C . ALA A 1 608 ? -13.999 -8.445 -28.621 1.00 92.75 608 ALA A C 1
ATOM 4826 O O . ALA A 1 608 ? -13.860 -8.282 -29.828 1.00 92.75 608 ALA A O 1
ATOM 4827 N N . GLY A 1 609 ? -13.293 -7.743 -27.727 1.00 91.81 609 GLY A N 1
ATOM 4828 C CA . GLY A 1 609 ? -12.226 -6.801 -28.081 1.00 91.81 609 GLY A CA 1
ATOM 4829 C C . GLY A 1 609 ? -10.835 -7.425 -28.175 1.00 91.81 609 GLY A C 1
ATOM 4830 O O . GLY A 1 609 ? -9.852 -6.687 -28.243 1.00 91.81 609 GLY A O 1
ATOM 4831 N N . GLY A 1 610 ? -10.731 -8.757 -28.123 1.00 93.38 610 GLY A N 1
ATOM 4832 C CA . GLY A 1 610 ? -9.461 -9.478 -28.157 1.00 93.38 610 GLY A CA 1
ATOM 4833 C C . GLY A 1 610 ? -8.736 -9.530 -26.809 1.00 93.38 610 GLY A C 1
ATOM 4834 O O . GLY A 1 610 ? -7.504 -9.578 -26.784 1.00 93.38 610 GLY A O 1
ATOM 4835 N N . ALA A 1 611 ? -9.448 -9.488 -25.678 1.00 95.94 611 ALA A N 1
ATOM 4836 C CA . ALA A 1 611 ? -8.836 -9.761 -24.378 1.00 95.94 611 ALA A CA 1
ATOM 4837 C C . ALA A 1 611 ? -8.374 -11.222 -24.303 1.00 95.94 611 ALA A C 1
ATOM 4839 O O . ALA A 1 611 ? -9.176 -12.152 -24.348 1.00 95.94 611 ALA A O 1
ATOM 4840 N N . GLU A 1 612 ? -7.067 -11.417 -24.167 1.00 95.19 612 GLU A N 1
ATOM 4841 C CA . GLU A 1 612 ? -6.432 -12.730 -24.191 1.00 95.19 612 GLU A CA 1
ATOM 4842 C C . GLU A 1 612 ? -5.394 -12.821 -23.082 1.00 95.19 612 GLU A C 1
ATOM 4844 O O . GLU A 1 612 ? -4.662 -11.864 -22.802 1.00 95.19 612 GLU A O 1
ATOM 4849 N N . ARG A 1 613 ? -5.301 -13.999 -22.466 1.00 96.81 613 ARG A N 1
ATOM 4850 C CA . ARG A 1 613 ? -4.321 -14.265 -21.419 1.00 96.81 613 ARG A CA 1
ATOM 4851 C C . ARG A 1 613 ? -2.927 -14.355 -22.033 1.00 96.81 613 ARG A C 1
ATOM 4853 O O . ARG A 1 613 ? -2.684 -15.174 -22.915 1.00 96.81 613 ARG A O 1
ATOM 4860 N N . GLY A 1 614 ? -1.992 -13.576 -21.502 1.00 97.19 614 GLY A N 1
ATOM 4861 C CA . GLY A 1 614 ? -0.635 -13.519 -22.029 1.00 97.19 614 GLY A CA 1
ATOM 4862 C C . GLY A 1 614 ? 0.393 -13.082 -20.996 1.00 97.19 614 GLY A C 1
ATOM 4863 O O . GLY A 1 614 ? 0.114 -12.318 -20.069 1.00 97.19 614 GLY A O 1
ATOM 4864 N N . VAL A 1 615 ? 1.614 -13.593 -21.150 1.00 97.81 615 VAL A N 1
ATOM 4865 C CA . VAL A 1 615 ? 2.792 -13.133 -20.412 1.00 97.81 615 VAL A CA 1
ATOM 4866 C C . VAL A 1 615 ? 3.848 -12.731 -21.425 1.00 97.81 615 VAL A C 1
ATOM 4868 O O . VAL A 1 615 ? 4.352 -13.560 -22.178 1.00 97.81 615 VAL A O 1
ATOM 4871 N N . HIS A 1 616 ? 4.195 -11.452 -21.418 1.00 97.62 616 HIS A N 1
ATOM 4872 C CA . HIS A 1 616 ? 5.063 -10.847 -22.411 1.00 97.62 616 HIS A CA 1
ATOM 4873 C C . HIS A 1 616 ? 6.264 -10.186 -21.743 1.00 97.62 616 HIS A C 1
ATOM 4875 O O . HIS A 1 616 ? 6.162 -9.579 -20.672 1.00 97.62 616 HIS A O 1
ATOM 4881 N N . TYR A 1 617 ? 7.411 -10.283 -22.408 1.00 96.94 617 TYR A N 1
ATOM 4882 C CA . TYR A 1 617 ? 8.672 -9.722 -21.944 1.00 96.94 617 TYR A CA 1
ATOM 4883 C C . TYR A 1 617 ? 9.224 -8.765 -23.002 1.00 96.94 617 TYR A C 1
ATOM 4885 O O . TYR A 1 617 ? 9.195 -9.101 -24.190 1.00 96.94 617 TYR A O 1
ATOM 4893 N N . PRO A 1 618 ? 9.724 -7.585 -22.609 1.00 98.00 618 PRO A N 1
ATOM 4894 C CA . PRO A 1 618 ? 10.396 -6.703 -23.542 1.00 98.00 618 PRO A CA 1
ATOM 4895 C C . PRO A 1 618 ? 11.825 -7.203 -23.803 1.00 98.00 618 PRO A C 1
ATOM 4897 O O . PRO A 1 618 ? 12.435 -7.847 -22.947 1.00 98.00 618 PRO A O 1
ATOM 4900 N N . LYS A 1 619 ? 12.373 -6.877 -24.976 1.00 98.00 619 LYS A N 1
ATOM 4901 C CA . LYS A 1 619 ? 13.767 -7.168 -25.336 1.00 98.00 619 LYS A CA 1
ATOM 4902 C C . LYS A 1 619 ? 14.660 -5.974 -25.024 1.00 98.00 619 LYS A C 1
ATOM 4904 O O . LYS A 1 619 ? 14.293 -4.842 -25.339 1.00 98.00 619 LYS A O 1
ATOM 4909 N N . LEU A 1 620 ? 15.832 -6.209 -24.446 1.00 98.25 620 LEU A N 1
ATOM 4910 C CA . LEU A 1 620 ? 16.879 -5.208 -24.283 1.00 98.25 620 LEU A CA 1
ATOM 4911 C C . LEU A 1 620 ? 17.411 -4.813 -25.667 1.00 98.25 620 LEU A C 1
ATOM 4913 O O . LEU A 1 620 ? 17.938 -5.644 -26.399 1.00 98.25 620 LEU A O 1
ATOM 4917 N N . VAL A 1 621 ? 17.261 -3.540 -26.035 1.00 97.75 621 VAL A N 1
ATOM 4918 C CA . VAL A 1 621 ? 17.692 -3.022 -27.349 1.00 97.75 621 VAL A CA 1
ATOM 4919 C C . VAL A 1 621 ? 18.889 -2.081 -27.256 1.00 97.75 621 VAL A C 1
ATOM 4921 O O . VAL A 1 621 ? 19.556 -1.810 -28.255 1.00 97.75 621 VAL A O 1
ATOM 4924 N N . ALA A 1 622 ? 19.155 -1.541 -26.068 1.00 96.94 622 ALA A N 1
ATOM 4925 C CA . ALA A 1 622 ? 20.330 -0.727 -25.810 1.00 96.94 622 ALA A CA 1
ATOM 4926 C C . ALA A 1 622 ? 20.645 -0.681 -24.314 1.00 96.94 622 ALA A C 1
ATOM 4928 O O . ALA A 1 622 ? 19.737 -0.634 -23.482 1.00 96.94 622 ALA A O 1
ATOM 4929 N N . ALA A 1 623 ? 21.935 -0.638 -23.994 1.00 97.06 623 ALA A N 1
ATOM 4930 C CA . ALA A 1 623 ? 22.426 -0.364 -22.657 1.00 97.06 623 ALA A CA 1
ATOM 4931 C C . ALA A 1 623 ? 23.537 0.686 -22.706 1.00 97.06 623 ALA A C 1
ATOM 4933 O O . ALA A 1 623 ? 24.263 0.807 -23.698 1.00 97.06 623 ALA A O 1
ATOM 4934 N N . TRP A 1 624 ? 23.664 1.437 -21.622 1.00 95.88 624 TRP A N 1
ATOM 4935 C CA . TRP A 1 624 ? 24.703 2.430 -21.431 1.00 95.88 624 TRP A CA 1
ATOM 4936 C C . TRP A 1 624 ? 25.277 2.331 -20.026 1.00 95.88 624 TRP A C 1
ATOM 4938 O O . TRP A 1 624 ? 24.559 1.995 -19.085 1.00 95.88 624 TRP A O 1
ATOM 4948 N N . LYS A 1 625 ? 26.549 2.689 -19.892 1.00 94.25 625 LYS A N 1
ATOM 4949 C CA . LYS A 1 625 ? 27.214 2.909 -18.607 1.00 94.25 625 LYS A CA 1
ATOM 4950 C C . LYS A 1 625 ? 27.691 4.350 -18.510 1.00 94.25 625 LYS A C 1
ATOM 4952 O O . LYS A 1 625 ? 27.946 4.985 -19.535 1.00 94.25 625 LYS A O 1
ATOM 4957 N N . LYS A 1 626 ? 27.842 4.852 -17.293 1.00 89.31 626 LYS A N 1
ATOM 4958 C CA . LYS A 1 626 ? 28.595 6.080 -17.045 1.00 89.31 626 LYS A CA 1
ATOM 4959 C C . LYS A 1 626 ? 30.030 5.715 -16.629 1.00 89.31 626 LYS A C 1
ATOM 4961 O O . LYS A 1 626 ? 30.231 4.650 -16.045 1.00 89.31 626 LYS A O 1
ATOM 4966 N N . PRO A 1 627 ? 31.044 6.536 -16.942 1.00 72.69 627 PRO A N 1
ATOM 4967 C CA . PRO A 1 627 ? 32.343 6.433 -16.291 1.00 72.69 627 PRO A CA 1
ATOM 4968 C C . PRO A 1 627 ? 32.162 6.793 -14.812 1.00 72.69 627 PRO A C 1
ATOM 4970 O O . PRO A 1 627 ? 31.891 7.949 -14.489 1.00 72.69 627 PRO A O 1
ATOM 4973 N N . ASP A 1 628 ? 32.238 5.805 -13.926 1.00 71.50 628 ASP A N 1
ATOM 4974 C CA . ASP A 1 628 ? 32.017 5.996 -12.491 1.00 71.50 628 ASP A CA 1
ATOM 4975 C C . ASP A 1 628 ? 33.335 5.962 -11.702 1.00 71.50 628 ASP A C 1
ATOM 4977 O O . ASP A 1 628 ? 34.347 5.403 -12.136 1.00 71.50 628 ASP A O 1
ATOM 4981 N N . GLU A 1 629 ? 33.319 6.547 -10.504 1.00 68.50 629 GLU A N 1
ATOM 4982 C CA . GLU A 1 629 ? 34.424 6.433 -9.557 1.00 68.50 629 GLU A CA 1
ATOM 4983 C C . GLU A 1 629 ? 34.634 4.978 -9.113 1.00 68.50 629 GLU A C 1
ATOM 4985 O O . GLU A 1 629 ? 33.689 4.186 -8.998 1.00 68.50 629 GLU A O 1
ATOM 4990 N N . ARG A 1 630 ? 35.885 4.636 -8.773 1.00 74.62 630 ARG A N 1
ATOM 4991 C CA . ARG A 1 630 ? 36.258 3.311 -8.263 1.00 74.62 630 ARG A CA 1
ATOM 4992 C C . ARG A 1 630 ? 35.345 2.909 -7.095 1.00 74.62 630 ARG A C 1
ATOM 4994 O O . ARG A 1 630 ? 35.377 3.530 -6.034 1.00 74.62 630 ARG A O 1
ATOM 5001 N N . GLY A 1 631 ? 34.573 1.838 -7.286 1.00 79.69 631 GLY A N 1
ATOM 5002 C CA . GLY A 1 631 ? 33.681 1.283 -6.263 1.00 79.69 631 GLY A CA 1
ATOM 5003 C C . GLY A 1 631 ? 32.196 1.627 -6.414 1.00 79.69 631 GLY A C 1
ATOM 5004 O O . GLY A 1 631 ? 31.433 1.227 -5.541 1.00 79.69 631 GLY A O 1
ATOM 5005 N N . SER A 1 632 ? 31.778 2.283 -7.500 1.00 90.12 632 SER A N 1
ATOM 5006 C CA . SER A 1 632 ? 30.369 2.538 -7.854 1.00 90.12 632 SER A CA 1
ATOM 5007 C C . SER A 1 632 ? 30.065 2.124 -9.297 1.00 90.12 632 SER A C 1
ATOM 5009 O O . SER A 1 632 ? 30.994 1.871 -10.064 1.00 90.12 632 SER A O 1
ATOM 5011 N N . PHE A 1 633 ? 28.782 2.023 -9.658 1.00 92.56 633 PHE A N 1
ATOM 5012 C CA . PHE A 1 633 ? 28.377 1.935 -11.064 1.00 92.56 633 PHE A CA 1
ATOM 5013 C C . PHE A 1 633 ? 26.996 2.552 -11.325 1.00 92.56 633 PHE A C 1
ATOM 5015 O O . PHE A 1 633 ? 26.132 2.538 -10.446 1.00 92.56 633 PHE A O 1
ATOM 5022 N N . SER A 1 634 ? 26.776 2.983 -12.566 1.00 94.44 634 SER A N 1
ATOM 5023 C CA . SER A 1 634 ? 25.521 3.501 -13.107 1.00 94.44 634 SER A CA 1
ATOM 5024 C C . SER A 1 634 ? 25.259 2.893 -14.487 1.00 94.44 634 SER A C 1
ATOM 5026 O O . SER A 1 634 ? 26.040 3.069 -15.426 1.00 94.44 634 SER A O 1
ATOM 5028 N N . LEU A 1 635 ? 24.136 2.192 -14.628 1.00 95.56 635 LEU A N 1
ATOM 5029 C CA . LEU A 1 635 ? 23.682 1.568 -15.866 1.00 95.56 635 LEU A CA 1
ATOM 5030 C C . LEU A 1 635 ? 22.323 2.128 -16.278 1.00 95.56 635 LEU A C 1
ATOM 5032 O O . LEU A 1 635 ? 21.447 2.349 -15.445 1.00 95.56 635 LEU A O 1
ATOM 5036 N N . LYS A 1 636 ? 22.125 2.290 -17.585 1.00 95.81 636 LYS A N 1
ATOM 5037 C CA . LYS A 1 636 ? 20.824 2.586 -18.189 1.00 95.81 636 LYS A CA 1
ATOM 5038 C C . LYS A 1 636 ? 20.495 1.560 -19.242 1.00 95.81 636 LYS A C 1
ATOM 5040 O O . LYS A 1 636 ? 21.318 1.280 -20.105 1.00 95.81 636 LYS A O 1
ATOM 5045 N N . LEU A 1 637 ? 19.279 1.045 -19.197 1.00 97.25 637 LEU A N 1
ATOM 5046 C CA . LEU A 1 637 ? 18.760 0.048 -20.118 1.00 97.25 637 LEU A CA 1
ATOM 5047 C C . LEU A 1 637 ? 17.560 0.633 -20.850 1.00 97.25 637 LEU A C 1
ATOM 5049 O O . LEU A 1 637 ? 16.730 1.304 -20.239 1.00 97.25 637 LEU A O 1
ATOM 5053 N N . LYS A 1 638 ? 17.448 0.345 -22.146 1.00 97.75 638 LYS A N 1
ATOM 5054 C CA . LYS A 1 638 ? 16.228 0.547 -22.923 1.00 97.75 638 LYS A CA 1
ATOM 5055 C C . LYS A 1 638 ? 15.732 -0.804 -23.407 1.00 97.75 638 LYS A C 1
ATOM 5057 O O . LYS A 1 638 ? 16.417 -1.476 -24.180 1.00 97.75 638 LYS A O 1
ATOM 5062 N N . LEU A 1 639 ? 14.532 -1.170 -22.982 1.00 98.38 639 LEU A N 1
ATOM 5063 C CA . LEU A 1 639 ? 13.832 -2.373 -23.398 1.00 98.38 639 LEU A CA 1
ATOM 5064 C C . LEU A 1 639 ? 12.641 -1.999 -24.284 1.00 98.38 639 LEU A C 1
ATOM 5066 O O . LEU A 1 639 ? 12.054 -0.937 -24.092 1.00 98.38 639 LEU A O 1
ATOM 5070 N N . LYS A 1 640 ? 12.276 -2.847 -25.247 1.00 98.44 640 LYS A N 1
ATOM 5071 C CA . LYS A 1 640 ? 11.121 -2.641 -26.135 1.00 98.44 640 LYS A CA 1
ATOM 5072 C C . LYS A 1 640 ? 10.216 -3.863 -26.175 1.00 98.44 640 LYS A C 1
ATOM 5074 O O . LYS A 1 640 ? 10.702 -4.989 -26.281 1.00 98.44 640 LYS A O 1
ATOM 5079 N N . PHE A 1 641 ? 8.909 -3.632 -26.126 1.00 98.31 641 PHE A N 1
ATOM 5080 C CA . PHE A 1 641 ? 7.920 -4.666 -26.420 1.00 98.31 641 PHE A CA 1
ATOM 5081 C C . PHE A 1 641 ? 7.744 -4.839 -27.933 1.00 98.31 641 PHE A C 1
ATOM 5083 O O . PHE A 1 641 ? 8.115 -3.968 -28.722 1.00 98.31 641 PHE A O 1
ATOM 5090 N N . ALA A 1 642 ? 7.189 -5.983 -28.340 1.00 97.81 642 ALA A N 1
ATOM 5091 C CA . ALA A 1 642 ? 6.798 -6.210 -29.727 1.00 97.81 642 ALA A CA 1
ATOM 5092 C C . ALA A 1 642 ? 5.744 -5.178 -30.157 1.00 97.81 642 ALA A C 1
ATOM 5094 O O . ALA A 1 642 ? 4.825 -4.880 -29.393 1.00 97.81 642 ALA A O 1
ATOM 5095 N N . GLN A 1 643 ? 5.868 -4.653 -31.378 1.00 97.62 643 GLN A N 1
ATOM 5096 C CA . GLN A 1 643 ? 5.001 -3.583 -31.884 1.00 97.62 643 GLN A CA 1
ATOM 5097 C C . GLN A 1 643 ? 3.516 -3.970 -31.868 1.00 97.62 643 GLN A C 1
ATOM 5099 O O . GLN A 1 643 ? 2.678 -3.148 -31.509 1.00 97.62 643 GLN A O 1
ATOM 5104 N N . GLU A 1 644 ? 3.205 -5.230 -32.168 1.00 96.38 644 GLU A N 1
ATOM 5105 C CA . GLU A 1 644 ? 1.849 -5.772 -32.091 1.00 96.38 644 GLU A CA 1
ATOM 5106 C C . GLU A 1 644 ? 1.238 -5.598 -30.692 1.00 96.38 644 GLU A C 1
ATOM 5108 O O . GLU A 1 644 ? 0.125 -5.096 -30.571 1.00 96.38 644 GLU A O 1
ATOM 5113 N N . LEU A 1 645 ? 1.973 -5.919 -29.619 1.00 97.00 645 LEU A N 1
ATOM 5114 C CA . LEU A 1 645 ? 1.493 -5.756 -28.238 1.00 97.00 645 LEU A CA 1
ATOM 5115 C C . LEU A 1 645 ? 1.285 -4.286 -27.871 1.00 97.00 645 LEU A C 1
ATOM 5117 O O . LEU A 1 645 ? 0.347 -3.953 -27.144 1.00 97.00 645 LEU A O 1
ATOM 5121 N N . VAL A 1 646 ? 2.161 -3.410 -28.369 1.00 97.50 646 VAL A N 1
ATOM 5122 C CA . VAL A 1 646 ? 2.069 -1.960 -28.154 1.00 97.50 646 VAL A CA 1
ATOM 5123 C C . VAL A 1 646 ? 0.805 -1.405 -28.803 1.00 97.50 646 VAL A C 1
ATOM 5125 O O . VAL A 1 646 ? 0.107 -0.603 -28.188 1.00 97.50 646 VAL A O 1
ATOM 5128 N N . GLN A 1 647 ? 0.486 -1.851 -30.018 1.00 95.25 647 GLN A N 1
ATOM 5129 C CA . GLN A 1 647 ? -0.662 -1.369 -30.787 1.00 95.25 647 GLN A CA 1
ATOM 5130 C C . GLN A 1 647 ? -1.984 -1.988 -30.324 1.00 95.25 647 GLN A C 1
ATOM 5132 O O . GLN A 1 647 ? -2.970 -1.275 -30.160 1.00 95.25 647 GLN A O 1
ATOM 5137 N N . THR A 1 648 ? -2.013 -3.299 -30.087 1.00 94.69 648 THR A N 1
ATOM 5138 C CA . THR A 1 648 ? -3.269 -4.048 -29.910 1.00 94.69 648 THR A CA 1
ATOM 5139 C C . THR A 1 648 ? -3.629 -4.300 -28.453 1.00 94.69 648 THR A C 1
ATOM 5141 O O . THR A 1 648 ? -4.810 -4.324 -28.124 1.00 94.69 648 THR A O 1
ATOM 5144 N N . LYS A 1 649 ? -2.636 -4.472 -27.569 1.00 95.69 649 LYS A N 1
ATOM 5145 C CA . LYS A 1 649 ? -2.874 -4.857 -26.169 1.00 95.69 649 LYS A CA 1
ATOM 5146 C C . LYS A 1 649 ? -2.625 -3.734 -25.172 1.00 95.69 649 LYS A C 1
ATOM 5148 O O . LYS A 1 649 ? -3.122 -3.814 -24.057 1.00 95.69 649 LYS A O 1
ATOM 5153 N N . GLY A 1 650 ? -1.883 -2.698 -25.562 1.00 96.06 650 GLY A N 1
ATOM 5154 C CA . GLY A 1 650 ? -1.596 -1.541 -24.716 1.00 96.06 650 GLY A CA 1
ATOM 5155 C C . GLY A 1 650 ? -0.179 -1.482 -24.149 1.00 96.06 650 GLY A C 1
ATOM 5156 O O . GLY A 1 650 ? 0.119 -0.538 -23.425 1.00 96.06 650 GLY A O 1
ATOM 5157 N N . ALA A 1 651 ? 0.713 -2.429 -24.456 1.00 97.38 651 ALA A N 1
ATOM 5158 C CA . ALA A 1 651 ? 2.063 -2.443 -23.883 1.00 97.38 651 ALA A CA 1
ATOM 5159 C C . ALA A 1 651 ? 2.815 -1.116 -24.140 1.00 97.38 651 ALA A C 1
ATOM 5161 O O . ALA A 1 651 ? 2.575 -0.454 -25.152 1.00 97.38 651 ALA A O 1
ATOM 5162 N N . PRO A 1 652 ? 3.733 -0.686 -23.256 1.00 96.75 652 PRO A N 1
ATOM 5163 C CA . PRO A 1 652 ? 4.526 0.508 -23.523 1.00 96.75 652 PRO A CA 1
ATOM 5164 C C . PRO A 1 652 ? 5.487 0.300 -24.689 1.00 96.75 652 PRO A C 1
ATOM 5166 O O . PRO A 1 652 ? 6.041 -0.784 -24.854 1.00 96.75 652 PRO A O 1
ATOM 5169 N N . GLU A 1 653 ? 5.730 1.352 -25.474 1.00 96.88 653 GLU A N 1
ATOM 5170 C CA . GLU A 1 653 ? 6.678 1.284 -26.592 1.00 96.88 653 GLU A CA 1
ATOM 5171 C C . GLU A 1 653 ? 8.081 0.896 -26.105 1.00 96.88 653 GLU A C 1
ATOM 5173 O O . GLU A 1 653 ? 8.767 0.065 -26.710 1.00 96.88 653 GLU A O 1
ATOM 5178 N N . ALA A 1 654 ? 8.508 1.489 -24.988 1.00 97.00 654 ALA A N 1
ATOM 5179 C CA . ALA A 1 654 ? 9.757 1.137 -24.343 1.00 97.00 654 ALA A CA 1
ATOM 5180 C C . ALA A 1 654 ? 9.669 1.223 -22.820 1.00 97.00 654 ALA A C 1
ATOM 5182 O O . ALA A 1 654 ? 8.871 1.964 -22.251 1.00 97.00 654 ALA A O 1
ATOM 5183 N N . VAL A 1 655 ? 10.551 0.483 -22.161 1.00 97.38 655 VAL A N 1
ATOM 5184 C CA . VAL A 1 655 ? 10.794 0.572 -20.725 1.00 97.38 655 VAL A CA 1
ATOM 5185 C C . VAL A 1 655 ? 12.245 0.968 -20.528 1.00 97.38 655 VAL A C 1
ATOM 5187 O O . VAL A 1 655 ? 13.146 0.322 -21.058 1.00 97.38 655 VAL A O 1
ATOM 5190 N N . TRP A 1 656 ? 12.475 2.043 -19.790 1.00 96.88 656 TRP A N 1
ATOM 5191 C CA . TRP A 1 656 ? 13.803 2.435 -19.351 1.00 96.88 656 TRP A CA 1
ATOM 5192 C C . TRP A 1 656 ? 14.019 1.963 -17.928 1.00 96.88 656 TRP A C 1
ATOM 5194 O O . TRP A 1 656 ? 13.142 2.139 -17.086 1.00 96.88 656 TRP A O 1
ATOM 5204 N N . VAL A 1 657 ? 15.184 1.379 -17.675 1.00 96.25 657 VAL A N 1
ATOM 5205 C CA . VAL A 1 657 ? 15.597 0.957 -16.337 1.00 96.25 657 VAL A CA 1
ATOM 5206 C C . VAL A 1 657 ? 16.941 1.600 -16.040 1.00 96.25 657 VAL A C 1
ATOM 5208 O O . VAL A 1 657 ? 17.897 1.410 -16.792 1.00 96.25 657 VAL A O 1
ATOM 5211 N N . GLU A 1 658 ? 17.009 2.382 -14.973 1.00 94.62 658 GLU A N 1
ATOM 5212 C CA . GLU A 1 658 ? 18.252 2.933 -14.441 1.00 94.62 658 GLU A CA 1
ATOM 5213 C C . GLU A 1 658 ? 18.633 2.145 -13.192 1.00 94.62 658 GLU A C 1
ATOM 5215 O O . GLU A 1 658 ? 17.813 1.957 -12.298 1.00 94.62 658 GLU A O 1
ATOM 5220 N N . ILE A 1 659 ? 19.864 1.641 -13.165 1.00 95.19 659 ILE A N 1
ATOM 5221 C CA . ILE A 1 659 ? 20.402 0.844 -12.066 1.00 95.19 659 ILE A CA 1
ATOM 5222 C C . ILE A 1 659 ? 21.653 1.550 -11.578 1.00 95.19 659 ILE A C 1
ATOM 5224 O O . ILE A 1 659 ? 22.582 1.752 -12.361 1.00 95.19 659 ILE A O 1
ATOM 5228 N N . SER A 1 660 ? 21.714 1.890 -10.296 1.00 93.44 660 SER A N 1
ATOM 5229 C CA . SER A 1 660 ? 22.925 2.472 -9.720 1.00 93.44 660 SER A CA 1
ATOM 5230 C C . SER A 1 660 ? 23.287 1.850 -8.380 1.00 93.44 660 SER A C 1
ATOM 5232 O O . SER A 1 660 ? 22.427 1.512 -7.571 1.00 93.44 660 SER A O 1
ATOM 5234 N N . SER A 1 661 ? 24.589 1.675 -8.162 1.00 92.25 661 SER A N 1
ATOM 5235 C CA . SER A 1 661 ? 25.163 1.290 -6.876 1.00 92.25 661 SER A CA 1
ATOM 5236 C C . SER A 1 661 ? 26.073 2.423 -6.407 1.00 92.25 661 SER A C 1
ATOM 5238 O O . SER A 1 661 ? 27.161 2.598 -6.975 1.00 92.25 661 SER A O 1
ATOM 5240 N N . PRO A 1 662 ? 25.646 3.208 -5.403 1.00 86.56 662 PRO A N 1
ATOM 5241 C CA . PRO A 1 662 ? 26.467 4.275 -4.855 1.00 86.56 662 PRO A CA 1
ATOM 5242 C C . PRO A 1 662 ? 27.716 3.725 -4.153 1.00 86.56 662 PRO A C 1
ATOM 5244 O O . PRO A 1 662 ? 27.743 2.607 -3.647 1.00 86.56 662 PRO A O 1
ATOM 5247 N N . LYS A 1 663 ? 28.773 4.538 -4.095 1.00 81.62 663 LYS A N 1
ATOM 5248 C CA . LYS A 1 663 ? 30.090 4.149 -3.557 1.00 81.62 663 LYS A CA 1
ATOM 5249 C C . LYS A 1 663 ? 30.092 3.825 -2.058 1.00 81.62 663 LYS A C 1
ATOM 5251 O O . LYS A 1 663 ? 30.867 2.980 -1.611 1.00 81.62 663 LYS A O 1
ATOM 5256 N N . HIS A 1 664 ? 29.279 4.548 -1.291 1.00 77.94 664 HIS A N 1
ATOM 5257 C CA . HIS A 1 664 ? 29.238 4.505 0.176 1.00 77.94 664 HIS A CA 1
ATOM 5258 C C . HIS A 1 664 ? 27.914 3.955 0.718 1.00 77.94 664 HIS A C 1
ATOM 5260 O O . HIS A 1 664 ? 27.685 4.006 1.922 1.00 77.94 664 HIS A O 1
ATOM 5266 N N . ASP A 1 665 ? 27.055 3.445 -0.164 1.00 75.81 665 ASP A N 1
ATOM 5267 C CA . ASP A 1 665 ? 25.753 2.896 0.189 1.00 75.81 665 ASP A CA 1
ATOM 5268 C C . ASP A 1 665 ? 25.720 1.405 -0.168 1.00 75.81 665 ASP A C 1
ATOM 5270 O O . ASP A 1 665 ? 26.202 0.982 -1.220 1.00 75.81 665 ASP A O 1
ATOM 5274 N N . LEU A 1 666 ? 25.166 0.603 0.737 1.00 79.31 666 LEU A N 1
ATOM 5275 C CA . LEU A 1 666 ? 24.949 -0.824 0.523 1.00 79.31 666 LEU A CA 1
ATOM 5276 C C . LEU A 1 666 ? 23.768 -1.086 -0.412 1.00 79.31 666 LEU A C 1
ATOM 5278 O O . LEU A 1 666 ? 23.590 -2.228 -0.832 1.00 79.31 666 LEU A O 1
ATOM 5282 N N . SER A 1 667 ? 22.973 -0.065 -0.720 1.00 85.88 667 SER A N 1
ATOM 5283 C CA . SER A 1 667 ? 21.805 -0.168 -1.575 1.00 85.88 667 SER A CA 1
ATOM 5284 C C . SER A 1 667 ? 22.164 -0.316 -3.061 1.00 85.88 667 SER A C 1
ATOM 5286 O O . SER A 1 667 ? 23.173 0.187 -3.569 1.00 85.88 667 SER A O 1
ATOM 5288 N N . LEU A 1 668 ? 21.305 -1.034 -3.781 1.00 90.50 668 LEU A N 1
ATOM 5289 C CA . LEU A 1 668 ? 21.209 -0.966 -5.235 1.00 90.50 668 LEU A CA 1
ATOM 5290 C C . LEU A 1 668 ? 19.905 -0.258 -5.578 1.00 90.50 668 LEU A C 1
ATOM 5292 O O . LEU A 1 668 ? 18.849 -0.747 -5.196 1.00 90.50 668 LEU A O 1
ATOM 5296 N N . HIS A 1 669 ? 19.987 0.850 -6.306 1.00 92.38 669 HIS A N 1
ATOM 5297 C CA . HIS A 1 669 ? 18.835 1.641 -6.712 1.00 92.38 669 HIS A CA 1
ATOM 5298 C C . HIS A 1 669 ? 18.353 1.185 -8.084 1.00 92.38 669 HIS A C 1
ATOM 5300 O O . HIS A 1 669 ? 19.168 1.015 -8.996 1.00 92.38 669 HIS A O 1
ATOM 5306 N N . VAL A 1 670 ? 17.036 1.047 -8.246 1.00 93.25 670 VAL A N 1
ATOM 5307 C CA . VAL A 1 670 ? 16.405 0.719 -9.529 1.00 93.25 670 VAL A CA 1
ATOM 5308 C C . VAL A 1 670 ? 15.234 1.655 -9.801 1.00 93.25 670 VAL A C 1
ATOM 5310 O O . VAL A 1 670 ? 14.237 1.624 -9.087 1.00 93.25 670 VAL A O 1
ATOM 5313 N N . ASP A 1 671 ? 15.335 2.447 -10.865 1.00 92.50 671 ASP A N 1
ATOM 5314 C CA . ASP A 1 671 ? 14.275 3.336 -11.343 1.00 92.50 671 ASP A CA 1
ATOM 5315 C C . ASP A 1 671 ? 13.725 2.839 -12.683 1.00 92.50 671 ASP A C 1
ATOM 5317 O O . ASP A 1 671 ? 14.489 2.481 -13.582 1.00 92.50 671 ASP A O 1
ATOM 5321 N N . VAL A 1 672 ? 12.396 2.842 -12.841 1.00 92.62 672 VAL A N 1
ATOM 5322 C CA . VAL A 1 672 ? 11.727 2.393 -14.070 1.00 92.62 672 VAL A CA 1
ATOM 5323 C C . VAL A 1 672 ? 10.905 3.522 -14.700 1.00 92.62 672 VAL A C 1
ATOM 5325 O O . VAL A 1 672 ? 10.186 4.276 -14.040 1.00 92.62 672 VAL A O 1
ATOM 5328 N N . VAL A 1 673 ? 10.990 3.651 -16.024 1.00 93.19 673 VAL A N 1
ATOM 5329 C CA . VAL A 1 673 ? 10.175 4.582 -16.813 1.00 93.19 673 VAL A CA 1
ATOM 5330 C C . VAL A 1 673 ? 9.504 3.848 -17.966 1.00 93.19 673 VAL A C 1
ATOM 5332 O O . VAL A 1 673 ? 10.191 3.294 -18.817 1.00 93.19 673 VAL A O 1
ATOM 5335 N N . LEU A 1 674 ? 8.175 3.877 -18.044 1.00 93.69 674 LEU A N 1
ATOM 5336 C CA . LEU A 1 674 ? 7.427 3.428 -19.218 1.00 93.69 674 LEU A CA 1
ATOM 5337 C C . LEU A 1 674 ? 7.319 4.591 -20.219 1.00 93.69 674 LEU A C 1
ATOM 5339 O O . LEU A 1 674 ? 6.635 5.596 -20.017 1.00 93.69 674 LEU A O 1
ATOM 5343 N N . GLU A 1 675 ? 8.015 4.465 -21.339 1.00 94.44 675 GLU A N 1
ATOM 5344 C CA . GLU A 1 675 ? 7.945 5.412 -22.445 1.00 94.44 675 GLU A CA 1
ATOM 5345 C C . GLU A 1 675 ? 6.737 5.078 -23.325 1.00 94.44 675 GLU A C 1
ATOM 5347 O O . GLU A 1 675 ? 6.612 3.948 -23.797 1.00 94.44 675 GLU A O 1
ATOM 5352 N N . ARG A 1 676 ? 5.876 6.080 -23.566 1.00 93.69 676 ARG A N 1
ATOM 5353 C CA . ARG A 1 676 ? 4.719 5.988 -24.476 1.00 93.69 676 ARG A CA 1
ATOM 5354 C C . ARG A 1 676 ? 3.893 4.719 -24.236 1.00 93.69 676 ARG A C 1
ATOM 5356 O O . ARG A 1 676 ? 3.754 3.863 -25.104 1.00 93.69 676 ARG A O 1
ATOM 5363 N N . LYS A 1 677 ? 3.368 4.595 -23.015 1.00 93.88 677 LYS A N 1
ATOM 5364 C CA . LYS A 1 677 ? 2.385 3.564 -22.675 1.00 93.88 677 LYS A CA 1
ATOM 5365 C C . LYS A 1 677 ? 1.109 3.807 -23.475 1.00 93.88 677 LYS A C 1
ATOM 5367 O O . LYS A 1 677 ? 0.463 4.833 -23.273 1.00 93.88 677 LYS A O 1
ATOM 5372 N N . THR A 1 678 ? 0.770 2.879 -24.366 1.00 95.25 678 THR A N 1
ATOM 5373 C CA . THR A 1 678 ? -0.468 2.958 -25.140 1.00 95.25 678 THR A CA 1
ATOM 5374 C C . THR A 1 678 ? -1.661 2.907 -24.192 1.00 95.25 678 THR A C 1
ATOM 5376 O O . THR A 1 678 ? -1.746 2.040 -23.316 1.00 95.25 678 THR A O 1
ATOM 5379 N N . LEU A 1 679 ? -2.575 3.859 -24.364 1.00 93.38 679 LEU A N 1
ATOM 5380 C CA . LEU A 1 679 ? -3.853 3.868 -23.672 1.00 93.38 679 LEU A CA 1
ATOM 5381 C C . LEU A 1 679 ? -4.664 2.647 -24.126 1.00 93.38 679 LEU A C 1
ATOM 5383 O O . LEU A 1 679 ? -4.869 2.456 -25.322 1.00 93.38 679 LEU A O 1
ATOM 5387 N N . THR A 1 680 ? -5.107 1.828 -23.178 1.00 93.69 680 THR A N 1
ATOM 5388 C CA . THR A 1 680 ? -5.882 0.613 -23.442 1.00 93.69 680 THR A CA 1
ATOM 5389 C C . THR A 1 680 ? -6.978 0.460 -22.405 1.00 93.69 680 THR A C 1
ATOM 5391 O O . THR A 1 680 ? -6.850 0.934 -21.273 1.00 93.69 680 THR A O 1
ATOM 5394 N N . ARG A 1 681 ? -8.054 -0.211 -22.805 1.00 91.56 681 ARG A N 1
ATOM 5395 C CA . ARG A 1 681 ? -9.127 -0.635 -21.909 1.00 91.56 681 ARG A CA 1
ATOM 5396 C C . ARG A 1 681 ? -9.039 -2.120 -21.551 1.00 91.56 681 ARG A C 1
ATOM 5398 O O . ARG A 1 681 ? -9.684 -2.559 -20.597 1.00 91.56 681 ARG A O 1
ATOM 5405 N N . LEU A 1 682 ? -8.248 -2.881 -22.306 1.00 94.56 682 LEU A N 1
ATOM 5406 C CA . LEU A 1 682 ? -8.037 -4.303 -22.075 1.00 94.56 682 LEU A CA 1
ATOM 5407 C C . LEU A 1 682 ? -7.389 -4.529 -20.701 1.00 94.56 682 LEU A C 1
ATOM 5409 O O . LEU A 1 682 ? -6.580 -3.711 -20.256 1.00 94.56 682 LEU A O 1
ATOM 5413 N N . PRO A 1 683 ? -7.734 -5.624 -20.007 1.00 94.31 683 PRO A N 1
ATOM 5414 C CA . PRO A 1 683 ? -7.166 -5.907 -18.700 1.00 94.31 683 PRO A CA 1
ATOM 5415 C C . PRO A 1 683 ? -5.679 -6.257 -18.810 1.00 94.31 683 PRO A C 1
ATOM 5417 O O . PRO A 1 683 ? -5.275 -7.190 -19.509 1.00 94.31 683 PRO A O 1
ATOM 5420 N N . GLU A 1 684 ? -4.863 -5.511 -18.072 1.00 94.56 684 GLU A N 1
ATOM 5421 C CA . GLU A 1 684 ? -3.407 -5.587 -18.121 1.00 94.56 684 GLU A CA 1
ATOM 5422 C C . GLU A 1 684 ? -2.775 -5.408 -16.734 1.00 94.56 684 GLU A C 1
ATOM 5424 O O . GLU A 1 684 ? -3.377 -4.852 -15.817 1.00 94.56 684 GLU A O 1
ATOM 5429 N N . ALA A 1 685 ? -1.531 -5.861 -16.581 1.00 94.44 685 ALA A N 1
ATOM 5430 C CA . ALA A 1 685 ? -0.688 -5.524 -15.438 1.00 94.44 685 ALA A CA 1
ATOM 5431 C C . ALA A 1 685 ? 0.790 -5.497 -15.842 1.00 94.44 685 ALA A C 1
ATOM 5433 O O . ALA A 1 685 ? 1.260 -6.363 -16.580 1.00 94.44 685 ALA A O 1
ATOM 5434 N N . THR A 1 686 ? 1.546 -4.540 -15.305 1.00 94.31 686 THR A N 1
ATOM 5435 C CA . THR A 1 686 ? 3.005 -4.471 -15.474 1.00 94.31 686 THR A CA 1
ATOM 5436 C C . THR A 1 686 ? 3.690 -4.775 -14.148 1.00 94.31 686 THR A C 1
ATOM 5438 O O . THR A 1 686 ? 3.311 -4.229 -13.118 1.00 94.31 686 THR A O 1
ATOM 5441 N N . TRP A 1 687 ? 4.710 -5.629 -14.177 1.00 94.88 687 TRP A N 1
ATOM 5442 C CA . TRP A 1 687 ? 5.433 -6.102 -12.999 1.00 94.88 687 TRP A CA 1
ATOM 5443 C C . TRP A 1 687 ? 6.936 -5.882 -13.156 1.00 94.88 687 TRP A C 1
ATOM 5445 O O . TRP A 1 687 ? 7.496 -6.128 -14.227 1.00 94.88 687 TRP A O 1
ATOM 5455 N N . LEU A 1 688 ? 7.593 -5.506 -12.060 1.00 94.56 688 LEU A N 1
ATOM 5456 C CA . LEU A 1 688 ? 9.035 -5.649 -11.875 1.00 94.56 688 LEU A CA 1
ATOM 5457 C C . LEU A 1 688 ? 9.259 -6.726 -10.812 1.00 94.56 688 LEU A C 1
ATOM 5459 O O . LEU A 1 688 ? 8.785 -6.587 -9.687 1.00 94.56 688 LEU A O 1
ATOM 5463 N N . ARG A 1 689 ? 9.912 -7.830 -11.179 1.00 94.06 689 ARG A N 1
ATOM 5464 C CA . ARG A 1 689 ? 9.921 -9.040 -10.343 1.00 94.06 689 ARG A CA 1
ATOM 5465 C C . ARG A 1 689 ? 11.178 -9.188 -9.495 1.00 94.06 689 ARG A C 1
ATOM 5467 O O . ARG A 1 689 ? 12.287 -9.119 -10.019 1.00 94.06 689 ARG A O 1
ATOM 5474 N N . TRP A 1 690 ? 10.973 -9.506 -8.220 1.00 93.38 690 TRP A N 1
ATOM 5475 C CA . TRP A 1 690 ? 12.001 -9.830 -7.230 1.00 93.38 690 TRP A CA 1
ATOM 5476 C C . TRP A 1 690 ? 11.599 -11.140 -6.557 1.00 93.38 690 TRP A C 1
ATOM 5478 O O . TRP A 1 690 ? 10.772 -11.153 -5.652 1.00 93.38 690 TRP A O 1
ATOM 5488 N N . MET A 1 691 ? 12.079 -12.261 -7.090 1.00 91.00 691 MET A N 1
ATOM 5489 C CA . MET A 1 691 ? 11.666 -13.595 -6.648 1.00 91.00 691 MET A CA 1
ATOM 5490 C C . MET A 1 691 ? 12.911 -14.445 -6.418 1.00 91.00 691 MET A C 1
ATOM 5492 O O . MET A 1 691 ? 13.378 -15.062 -7.380 1.00 91.00 691 MET A O 1
ATOM 5496 N N . PRO A 1 692 ? 13.505 -14.410 -5.207 1.00 91.38 692 PRO A N 1
ATOM 5497 C CA . PRO A 1 692 ? 14.635 -15.275 -4.881 1.00 91.38 692 PRO A CA 1
ATOM 5498 C C . PRO A 1 692 ? 14.263 -16.739 -5.091 1.00 91.38 692 PRO A C 1
ATOM 5500 O O . PRO A 1 692 ? 13.113 -17.128 -4.906 1.00 91.38 692 PRO A O 1
ATOM 5503 N N . ASP A 1 693 ? 15.249 -17.541 -5.483 1.00 92.81 693 ASP A N 1
ATOM 5504 C CA . ASP A 1 693 ? 15.110 -18.994 -5.483 1.00 92.81 693 ASP A CA 1
ATOM 5505 C C . ASP A 1 693 ? 14.978 -19.475 -4.032 1.00 92.81 693 ASP A C 1
ATOM 5507 O O . ASP A 1 693 ? 15.773 -19.064 -3.184 1.00 92.81 693 ASP A O 1
ATOM 5511 N N . ASP A 1 694 ? 14.015 -20.354 -3.747 1.00 91.81 694 ASP A N 1
ATOM 5512 C CA . ASP A 1 694 ? 13.770 -20.878 -2.394 1.00 91.81 694 ASP A CA 1
ATOM 5513 C C . ASP A 1 694 ? 15.007 -21.562 -1.792 1.00 91.81 694 ASP A C 1
ATOM 5515 O O . ASP A 1 694 ? 15.141 -21.639 -0.575 1.00 91.81 694 ASP A O 1
ATOM 5519 N N . ARG A 1 695 ? 15.945 -22.028 -2.629 1.00 91.81 695 ARG A N 1
ATOM 5520 C CA . ARG A 1 695 ? 17.219 -22.618 -2.185 1.00 91.81 695 ARG A CA 1
ATOM 5521 C C . ARG A 1 695 ? 18.239 -21.586 -1.709 1.00 91.81 695 ARG A C 1
ATOM 5523 O O . ARG A 1 695 ? 19.207 -21.963 -1.063 1.00 91.81 695 ARG A O 1
ATOM 5530 N N . ASN A 1 696 ? 18.046 -20.306 -2.025 1.00 91.06 696 ASN A N 1
ATOM 5531 C CA . ASN A 1 696 ? 18.964 -19.227 -1.657 1.00 91.06 696 ASN A CA 1
ATOM 5532 C C . ASN A 1 696 ? 18.449 -18.398 -0.476 1.00 91.06 696 ASN A C 1
ATOM 5534 O O . ASN A 1 696 ? 19.172 -17.530 0.012 1.00 91.06 696 ASN A O 1
ATOM 5538 N N . VAL A 1 697 ? 17.236 -18.660 0.016 1.00 94.00 697 VAL A N 1
ATOM 5539 C CA . VAL A 1 697 ? 16.620 -17.896 1.106 1.00 94.00 697 VAL A CA 1
ATOM 5540 C C . VAL A 1 697 ? 15.927 -18.786 2.127 1.00 94.00 697 VAL A C 1
ATOM 5542 O O . VAL A 1 697 ? 15.439 -19.867 1.821 1.00 94.00 697 VAL A O 1
ATOM 5545 N N . GLN A 1 698 ? 15.804 -18.303 3.360 1.00 95.19 698 GLN A N 1
ATOM 5546 C CA . GLN A 1 698 ? 14.944 -18.944 4.352 1.00 95.19 698 GLN A CA 1
ATOM 5547 C C . GLN A 1 698 ? 13.496 -18.506 4.119 1.00 95.19 698 GLN A C 1
ATOM 5549 O O . GLN A 1 698 ? 13.083 -17.456 4.604 1.00 95.19 698 GLN A O 1
ATOM 5554 N N . VAL A 1 699 ? 12.697 -19.308 3.411 1.00 92.31 699 VAL A N 1
ATOM 5555 C CA . VAL A 1 699 ? 11.315 -18.951 3.017 1.00 92.31 699 VAL A CA 1
ATOM 5556 C C . VAL A 1 699 ? 10.443 -18.497 4.202 1.00 92.31 699 VAL A C 1
ATOM 5558 O O . VAL A 1 699 ? 9.667 -17.558 4.083 1.00 92.31 699 VAL A O 1
ATOM 5561 N N . ARG A 1 700 ? 10.594 -19.084 5.395 1.00 93.81 700 ARG A N 1
ATOM 5562 C CA . ARG A 1 700 ? 9.816 -18.679 6.590 1.00 93.81 700 ARG A CA 1
ATOM 5563 C C . ARG A 1 700 ? 10.278 -17.370 7.245 1.00 93.81 700 ARG A C 1
ATOM 5565 O O . ARG A 1 700 ? 9.660 -16.911 8.202 1.00 93.81 700 ARG A O 1
ATOM 5572 N N . SER A 1 701 ? 11.365 -16.778 6.756 1.00 95.19 701 SER A N 1
ATOM 5573 C CA . SER A 1 701 ? 11.917 -15.520 7.267 1.00 95.19 701 SER A CA 1
ATOM 5574 C C . SER A 1 701 ? 11.363 -14.278 6.568 1.00 95.19 701 SER A C 1
ATOM 5576 O O . SER A 1 701 ? 11.756 -13.172 6.934 1.00 95.19 701 SER A O 1
ATOM 5578 N N . TRP A 1 702 ? 10.459 -14.439 5.590 1.00 95.31 702 TRP A N 1
ATOM 5579 C CA . TRP A 1 702 ? 9.802 -13.305 4.945 1.00 95.31 702 TRP A CA 1
ATOM 5580 C C . TRP A 1 702 ? 9.113 -12.415 5.981 1.00 95.31 702 TRP A C 1
ATOM 5582 O O . TRP A 1 702 ? 8.347 -12.900 6.813 1.00 95.31 702 TRP A O 1
ATOM 5592 N N . ARG A 1 703 ? 9.368 -11.110 5.934 1.00 95.94 703 ARG A N 1
ATOM 5593 C CA . ARG A 1 703 ? 8.668 -10.106 6.744 1.00 95.94 703 ARG A CA 1
ATOM 5594 C C . ARG A 1 703 ? 8.290 -8.914 5.884 1.00 95.94 703 ARG A C 1
ATOM 5596 O O . ARG A 1 703 ? 9.104 -8.449 5.092 1.00 95.94 703 ARG A O 1
ATOM 5603 N N . LEU A 1 704 ? 7.077 -8.413 6.069 1.00 96.19 704 LEU A N 1
ATOM 5604 C CA . LEU A 1 704 ? 6.560 -7.215 5.418 1.00 96.19 704 LEU A CA 1
ATOM 5605 C C . LEU A 1 704 ? 6.543 -6.075 6.434 1.00 96.19 704 LEU A C 1
ATOM 5607 O O . LEU A 1 704 ? 5.884 -6.195 7.463 1.00 96.19 704 LEU A O 1
ATOM 5611 N N . SER A 1 705 ? 7.258 -4.984 6.176 1.00 96.19 705 SER A N 1
ATOM 5612 C CA . SER A 1 705 ? 7.231 -3.823 7.068 1.00 96.19 705 SER A CA 1
ATOM 5613 C C . SER A 1 705 ? 5.964 -3.006 6.833 1.00 96.19 705 SER A C 1
ATOM 5615 O O . SER A 1 705 ? 5.770 -2.449 5.749 1.00 96.19 705 SER A O 1
ATOM 5617 N N . LYS A 1 706 ? 5.093 -2.936 7.841 1.00 96.19 706 LYS A N 1
ATOM 5618 C CA . LYS A 1 706 ? 3.877 -2.117 7.829 1.00 96.19 706 LYS A CA 1
ATOM 5619 C C . LYS A 1 706 ? 3.816 -1.275 9.096 1.00 96.19 706 LYS A C 1
ATOM 5621 O O . LYS A 1 706 ? 3.943 -1.803 10.198 1.00 96.19 706 LYS A O 1
ATOM 5626 N N . LEU A 1 707 ? 3.603 0.035 8.957 1.00 95.38 707 LEU A N 1
ATOM 5627 C CA . LEU A 1 707 ? 3.550 0.987 10.079 1.00 95.38 707 LEU A CA 1
ATOM 5628 C C . LEU A 1 707 ? 4.770 0.898 11.028 1.00 95.38 707 LEU A C 1
ATOM 5630 O O . LEU A 1 707 ? 4.669 1.162 12.229 1.00 95.38 707 LEU A O 1
ATOM 5634 N N . GLY A 1 708 ? 5.936 0.546 10.486 1.00 91.69 708 GLY A N 1
ATOM 5635 C CA . GLY A 1 708 ? 7.189 0.349 11.212 1.00 91.69 708 GLY A CA 1
ATOM 5636 C C . GLY A 1 708 ? 7.269 -0.955 12.008 1.00 91.69 708 GLY A C 1
ATOM 5637 O O . GLY A 1 708 ? 8.122 -1.059 12.884 1.00 91.69 708 GLY A O 1
ATOM 5638 N N . SER A 1 709 ? 6.379 -1.920 11.761 1.00 93.06 709 SER A N 1
ATOM 5639 C CA . SER A 1 709 ? 6.377 -3.236 12.412 1.00 93.06 709 SER A CA 1
ATOM 5640 C C . SER A 1 709 ? 6.455 -4.367 11.380 1.00 93.06 709 SER A C 1
ATOM 5642 O O . SER A 1 709 ? 5.856 -4.259 10.307 1.00 93.06 709 SER A O 1
ATOM 5644 N N . PRO A 1 710 ? 7.183 -5.459 11.672 1.00 94.81 710 PRO A N 1
ATOM 5645 C CA . PRO A 1 710 ? 7.285 -6.594 10.766 1.00 94.81 710 PRO A CA 1
ATOM 5646 C C . PRO A 1 710 ? 6.046 -7.493 10.864 1.00 94.81 710 PRO A C 1
ATOM 5648 O O . PRO A 1 710 ? 5.702 -7.979 11.938 1.00 94.81 710 PRO A O 1
ATOM 5651 N N . ILE A 1 711 ? 5.425 -7.775 9.722 1.00 95.38 711 ILE A N 1
ATOM 5652 C CA . ILE A 1 711 ? 4.312 -8.717 9.574 1.00 95.38 711 ILE A CA 1
ATOM 5653 C C . ILE A 1 711 ? 4.815 -9.996 8.906 1.00 95.38 711 ILE A C 1
ATOM 5655 O O . ILE A 1 711 ? 5.548 -9.939 7.918 1.00 95.38 711 ILE A O 1
ATOM 5659 N N . ASP A 1 712 ? 4.426 -11.154 9.439 1.00 94.62 712 ASP A N 1
ATOM 5660 C CA . ASP A 1 712 ? 4.708 -12.455 8.829 1.00 94.62 712 ASP A CA 1
ATOM 5661 C C . ASP A 1 712 ? 3.624 -12.786 7.781 1.00 94.62 712 ASP A C 1
ATOM 5663 O O . ASP A 1 712 ? 2.474 -13.032 8.157 1.00 94.62 712 ASP A O 1
ATOM 5667 N N . PRO A 1 713 ? 3.950 -12.820 6.473 1.00 93.75 713 PRO A N 1
ATOM 5668 C CA . PRO A 1 713 ? 2.972 -13.132 5.435 1.00 93.75 713 PRO A CA 1
ATOM 5669 C C . PRO A 1 713 ? 2.500 -14.597 5.455 1.00 93.75 713 PRO A C 1
ATOM 5671 O O . PRO A 1 713 ? 1.546 -14.944 4.760 1.00 93.75 713 PRO A O 1
ATOM 5674 N N . GLY A 1 714 ? 3.138 -15.466 6.248 1.00 92.50 714 GLY A N 1
ATOM 5675 C CA . GLY A 1 714 ? 2.689 -16.833 6.508 1.00 92.50 714 GLY A CA 1
ATOM 5676 C C . GLY A 1 714 ? 1.597 -16.944 7.579 1.00 92.50 714 GLY A C 1
ATOM 5677 O O . GLY A 1 714 ? 0.943 -17.983 7.658 1.00 92.50 714 GLY A O 1
ATOM 5678 N N . LEU A 1 715 ? 1.368 -15.893 8.375 1.00 93.81 715 LEU A N 1
ATOM 5679 C CA . LEU A 1 715 ? 0.387 -15.860 9.470 1.00 93.81 715 LEU A CA 1
ATOM 5680 C C . LEU A 1 715 ? -0.793 -14.938 9.146 1.00 93.81 715 LEU A C 1
ATOM 5682 O O . LEU A 1 715 ? -1.175 -14.083 9.940 1.00 93.81 715 LEU A O 1
ATOM 5686 N N . ILE A 1 716 ? -1.365 -15.112 7.954 1.00 95.50 716 ILE A N 1
ATOM 5687 C CA . ILE A 1 716 ? -2.518 -14.340 7.483 1.00 95.50 716 ILE A CA 1
ATOM 5688 C C . ILE A 1 716 ? -3.768 -15.211 7.500 1.00 95.50 716 ILE A C 1
ATOM 5690 O O . ILE A 1 716 ? -3.813 -16.299 6.907 1.00 95.50 716 ILE A O 1
ATOM 5694 N N . MET A 1 717 ? -4.818 -14.699 8.128 1.00 94.69 717 MET A N 1
ATOM 5695 C CA . MET A 1 717 ? -6.102 -15.371 8.255 1.00 94.69 717 MET A CA 1
ATOM 5696 C C . MET A 1 717 ? -6.717 -15.706 6.888 1.00 94.69 717 MET A C 1
ATOM 5698 O O . MET A 1 717 ? -6.422 -15.085 5.864 1.00 94.69 717 MET A O 1
ATOM 5702 N N . LEU A 1 718 ? -7.587 -16.718 6.844 1.00 93.00 718 LEU A N 1
ATOM 5703 C CA . LEU A 1 718 ? -8.363 -17.005 5.635 1.00 93.00 718 LEU A CA 1
ATOM 5704 C C . LEU A 1 718 ? -9.218 -15.786 5.249 1.00 93.00 718 LEU A C 1
ATOM 5706 O O . LEU A 1 718 ? -9.782 -15.131 6.128 1.00 93.00 718 LEU A O 1
ATOM 5710 N N . ASN A 1 719 ? -9.298 -15.511 3.944 1.00 92.12 719 ASN A N 1
ATOM 5711 C CA . ASN A 1 719 ? -9.888 -14.305 3.345 1.00 92.12 719 ASN A CA 1
ATOM 5712 C C . ASN A 1 719 ? -9.204 -12.984 3.758 1.00 92.12 719 ASN A C 1
ATOM 5714 O O . ASN A 1 719 ? -9.709 -11.912 3.447 1.00 92.12 719 ASN A O 1
ATOM 5718 N N . GLY A 1 720 ? -8.050 -13.052 4.430 1.00 92.50 720 GLY A N 1
ATOM 5719 C CA . GLY A 1 720 ? -7.151 -11.920 4.626 1.00 92.50 720 GLY A CA 1
ATOM 5720 C C . GLY A 1 720 ? -6.256 -11.661 3.410 1.00 92.50 720 GLY A C 1
ATOM 5721 O O . GLY A 1 720 ? -6.247 -12.414 2.429 1.00 92.50 720 GLY A O 1
ATOM 5722 N N . SER A 1 721 ? -5.478 -10.585 3.473 1.00 90.50 721 SER A N 1
ATOM 5723 C CA . SER A 1 721 ? -4.666 -10.113 2.349 1.00 90.50 721 SER A CA 1
ATOM 5724 C C . SER A 1 721 ? -3.435 -10.983 2.120 1.00 90.50 721 SER A C 1
ATOM 5726 O O . SER A 1 721 ? -2.441 -10.806 2.795 1.00 90.50 721 SER A O 1
ATOM 5728 N N . ARG A 1 722 ? -3.492 -11.965 1.210 1.00 88.56 722 ARG A N 1
ATOM 5729 C CA . ARG A 1 722 ? -2.372 -12.902 0.941 1.00 88.56 722 ARG A CA 1
ATOM 5730 C C . ARG A 1 722 ? -1.633 -12.657 -0.374 1.00 88.56 722 ARG A C 1
ATOM 5732 O O . ARG A 1 722 ? -0.561 -13.213 -0.587 1.00 88.56 722 ARG A O 1
ATOM 5739 N N . GLY A 1 723 ? -2.248 -11.915 -1.295 1.00 85.44 723 GLY A N 1
ATOM 5740 C CA . GLY A 1 723 ? -1.763 -11.769 -2.674 1.00 85.44 723 GLY A CA 1
ATOM 5741 C C . GLY A 1 723 ? -1.216 -10.387 -3.020 1.00 85.44 723 GLY A C 1
ATOM 5742 O O . GLY A 1 723 ? -0.465 -10.262 -3.985 1.00 85.44 723 GLY A O 1
ATOM 5743 N N . LEU A 1 724 ? -1.584 -9.352 -2.262 1.00 90.06 724 LEU A N 1
ATOM 5744 C CA . LEU A 1 724 ? -1.209 -7.968 -2.530 1.00 90.06 724 LEU A CA 1
ATOM 5745 C C . LEU A 1 724 ? -1.040 -7.225 -1.209 1.00 90.06 724 LEU A C 1
ATOM 5747 O O . LEU A 1 724 ? -1.922 -7.265 -0.368 1.00 90.06 724 LEU A O 1
ATOM 5751 N N . HIS A 1 725 ? 0.072 -6.520 -1.043 1.00 93.44 725 HIS A N 1
ATOM 5752 C CA . HIS A 1 725 ? 0.374 -5.800 0.187 1.00 93.44 725 HIS A CA 1
ATOM 5753 C C . HIS A 1 725 ? 0.897 -4.406 -0.115 1.00 93.44 725 HIS A C 1
ATOM 5755 O O . HIS A 1 725 ? 1.638 -4.217 -1.082 1.00 93.44 725 HIS A O 1
ATOM 5761 N N . ALA A 1 726 ? 0.583 -3.457 0.763 1.00 93.12 726 ALA A N 1
ATOM 5762 C CA . ALA A 1 726 ? 1.379 -2.250 0.894 1.00 93.12 726 ALA A CA 1
ATOM 5763 C C . ALA A 1 726 ? 2.402 -2.436 2.018 1.00 93.12 726 ALA A C 1
ATOM 5765 O O . ALA A 1 726 ? 2.087 -2.961 3.084 1.00 93.12 726 ALA A O 1
ATOM 5766 N N . VAL A 1 727 ? 3.631 -1.999 1.762 1.00 94.00 727 VAL A N 1
ATOM 5767 C CA . VAL A 1 727 ? 4.723 -1.972 2.742 1.00 94.00 727 VAL A CA 1
ATOM 5768 C C . VAL A 1 727 ? 5.288 -0.562 2.830 1.00 94.00 727 VAL A C 1
ATOM 5770 O O . VAL A 1 727 ? 5.241 0.189 1.852 1.00 94.00 727 VAL A O 1
ATOM 5773 N N . ASP A 1 728 ? 5.807 -0.175 3.990 1.00 93.06 728 ASP A N 1
ATOM 5774 C CA . ASP A 1 728 ? 6.463 1.120 4.192 1.00 93.06 728 ASP A CA 1
ATOM 5775 C C . ASP A 1 728 ? 7.926 1.100 3.704 1.00 93.06 728 ASP A C 1
ATOM 5777 O O . ASP A 1 728 ? 8.275 0.335 2.807 1.00 93.06 728 ASP A O 1
ATOM 5781 N N . ASP A 1 729 ? 8.773 2.028 4.158 1.00 90.25 729 ASP A N 1
ATOM 5782 C CA . ASP A 1 729 ? 10.179 2.096 3.725 1.00 90.25 729 ASP A CA 1
ATOM 5783 C C . ASP A 1 729 ? 11.037 0.932 4.255 1.00 90.25 729 ASP A C 1
ATOM 5785 O O . ASP A 1 729 ? 12.140 0.733 3.759 1.00 90.25 729 ASP A O 1
ATOM 5789 N N . GLY A 1 730 ? 10.547 0.148 5.223 1.00 90.81 730 GLY A N 1
ATOM 5790 C CA . GLY A 1 730 ? 11.198 -1.096 5.640 1.00 90.81 730 GLY A CA 1
ATOM 5791 C C . GLY A 1 730 ? 11.038 -2.243 4.633 1.00 90.81 730 GLY A C 1
ATOM 5792 O O . GLY A 1 730 ? 11.731 -3.251 4.760 1.00 90.81 730 GLY A O 1
ATOM 5793 N N . GLY A 1 731 ? 10.155 -2.085 3.638 1.00 93.31 731 GLY A N 1
ATOM 5794 C CA . GLY A 1 731 ? 10.037 -2.983 2.491 1.00 93.31 731 GLY A CA 1
ATOM 5795 C C . GLY A 1 731 ? 9.599 -4.409 2.831 1.00 93.31 731 GLY A C 1
ATOM 5796 O O . GLY A 1 731 ? 9.022 -4.686 3.889 1.00 93.31 731 GLY A O 1
ATOM 5797 N N . ALA A 1 732 ? 9.868 -5.323 1.901 1.00 95.56 732 ALA A N 1
ATOM 5798 C CA . ALA A 1 732 ? 9.776 -6.760 2.132 1.00 95.56 732 ALA A CA 1
ATOM 5799 C C . ALA A 1 732 ? 11.179 -7.322 2.386 1.00 95.56 732 ALA A C 1
ATOM 5801 O O . ALA A 1 732 ? 12.111 -7.056 1.629 1.00 95.56 732 ALA A O 1
ATOM 5802 N N . THR A 1 733 ? 11.345 -8.110 3.446 1.00 95.38 733 THR A N 1
ATOM 5803 C CA . THR A 1 733 ? 12.655 -8.636 3.846 1.00 95.38 733 THR A CA 1
ATOM 5804 C C . THR A 1 733 ? 12.671 -10.149 3.907 1.00 95.38 733 THR A C 1
ATOM 5806 O O . THR A 1 733 ? 11.671 -10.758 4.272 1.00 95.38 733 THR A O 1
ATOM 5809 N N . VAL A 1 734 ? 13.813 -10.750 3.578 1.00 95.12 734 VAL A N 1
ATOM 5810 C CA . VAL A 1 734 ? 14.044 -12.196 3.684 1.00 95.12 734 VAL A CA 1
ATOM 5811 C C . VAL A 1 734 ? 15.516 -12.468 3.992 1.00 95.12 734 VAL A C 1
ATOM 5813 O O . VAL A 1 734 ? 16.398 -11.721 3.570 1.00 95.12 734 VAL A O 1
ATOM 5816 N N . LEU A 1 735 ? 15.805 -13.510 4.763 1.00 93.38 735 LEU A N 1
ATOM 5817 C CA . LEU A 1 735 ? 17.171 -13.936 5.063 1.00 93.38 735 LEU A CA 1
ATOM 5818 C C . LEU A 1 735 ? 17.730 -14.834 3.954 1.00 93.38 735 LEU A C 1
ATOM 5820 O O . LEU A 1 735 ? 16.987 -15.606 3.346 1.00 93.38 735 LEU A O 1
ATOM 5824 N N . SER A 1 736 ? 19.045 -14.769 3.739 1.00 92.19 736 SER A N 1
ATOM 5825 C CA . SER A 1 736 ? 19.796 -15.738 2.935 1.00 92.19 736 SER A CA 1
ATOM 5826 C C . SER A 1 736 ? 19.600 -17.152 3.486 1.00 92.19 736 SER A C 1
ATOM 5828 O O . SER A 1 736 ? 19.246 -17.330 4.652 1.00 92.19 736 SER A O 1
ATOM 5830 N N . GLU A 1 737 ? 19.865 -18.170 2.671 1.00 92.00 737 GLU A N 1
ATOM 5831 C CA . GLU A 1 737 ? 19.801 -19.583 3.075 1.00 92.00 737 GLU A CA 1
ATOM 5832 C C . GLU A 1 737 ? 20.604 -19.842 4.366 1.00 92.00 737 GLU A C 1
ATOM 5834 O O . GLU A 1 737 ? 20.069 -20.394 5.330 1.00 92.00 737 GLU A O 1
ATOM 5839 N N . ARG A 1 738 ? 21.815 -19.280 4.461 1.00 87.62 738 ARG A N 1
ATOM 5840 C CA . ARG A 1 738 ? 22.683 -19.352 5.652 1.00 87.62 738 ARG A CA 1
ATOM 5841 C C . ARG A 1 738 ? 22.225 -18.489 6.832 1.00 87.62 738 ARG A C 1
ATOM 5843 O O . ARG A 1 738 ? 22.744 -18.632 7.935 1.00 87.62 738 ARG A O 1
ATOM 5850 N N . GLY A 1 739 ? 21.288 -17.565 6.622 1.00 86.12 739 GLY A N 1
ATOM 5851 C CA . GLY A 1 739 ? 20.803 -16.633 7.644 1.00 86.12 739 GLY A CA 1
ATOM 5852 C C . GLY A 1 739 ? 21.796 -15.534 8.044 1.00 86.12 739 GLY A C 1
ATOM 5853 O O . GLY A 1 739 ? 21.562 -14.833 9.030 1.00 86.12 739 GLY A O 1
ATOM 5854 N N . ASP A 1 740 ? 22.894 -15.387 7.301 1.00 82.38 740 ASP A N 1
ATOM 5855 C CA . ASP A 1 740 ? 23.997 -14.448 7.543 1.00 82.38 740 ASP A CA 1
ATOM 5856 C C . ASP A 1 740 ? 23.798 -13.080 6.866 1.00 82.38 740 ASP A C 1
ATOM 5858 O O . ASP A 1 740 ? 24.449 -12.096 7.224 1.00 82.38 740 ASP A O 1
ATOM 5862 N N . GLN A 1 741 ? 22.880 -12.996 5.902 1.00 85.69 741 GLN A N 1
ATOM 5863 C CA . GLN A 1 741 ? 22.537 -11.781 5.170 1.00 85.69 741 GLN A CA 1
ATOM 5864 C C . GLN A 1 741 ? 21.020 -11.632 5.084 1.00 85.69 741 GLN A C 1
ATOM 5866 O O . GLN A 1 741 ? 20.280 -12.611 5.048 1.00 85.69 741 GLN A O 1
ATOM 5871 N N . ARG A 1 742 ? 20.545 -10.389 5.027 1.00 88.44 742 ARG A N 1
ATOM 5872 C CA . ARG A 1 742 ? 19.131 -10.051 4.836 1.00 88.44 742 ARG A CA 1
ATOM 5873 C C . ARG A 1 742 ? 18.969 -9.281 3.540 1.00 88.44 742 ARG A C 1
ATOM 5875 O O . ARG A 1 742 ? 19.616 -8.258 3.403 1.00 88.44 742 ARG A O 1
ATOM 5882 N N . LEU A 1 743 ? 18.113 -9.726 2.636 1.00 90.50 743 LEU A N 1
ATOM 5883 C CA . LEU A 1 743 ? 17.668 -8.938 1.494 1.00 90.50 743 LEU A CA 1
ATOM 5884 C C . LEU A 1 743 ? 16.516 -8.040 1.933 1.00 90.50 743 LEU A C 1
ATOM 5886 O O . LEU A 1 743 ? 15.594 -8.514 2.596 1.00 90.50 743 LEU A O 1
ATOM 5890 N N . VAL A 1 744 ? 16.575 -6.769 1.553 1.00 92.44 744 VAL A N 1
ATOM 5891 C CA . VAL A 1 744 ? 15.462 -5.816 1.644 1.00 92.44 744 VAL A CA 1
ATOM 5892 C C . VAL A 1 744 ? 15.066 -5.447 0.219 1.00 92.44 744 VAL A C 1
ATOM 5894 O O . VAL A 1 744 ? 15.945 -5.209 -0.606 1.00 92.44 744 VAL A O 1
ATOM 5897 N N . ILE A 1 745 ? 13.772 -5.478 -0.084 1.00 90.06 745 ILE A N 1
ATOM 5898 C CA . ILE A 1 745 ? 13.185 -5.066 -1.365 1.00 90.06 745 ILE A CA 1
ATOM 5899 C C . ILE A 1 745 ? 12.274 -3.884 -1.076 1.00 90.06 745 ILE A C 1
ATOM 5901 O O . ILE A 1 745 ? 11.275 -4.077 -0.339 1.00 90.06 745 ILE A O 1
#

Secondary structure (DSSP, 8-state):
--S-B-GGGS-HHHHHHHHHHHHHHHHHTTPPPP-EEEEEES----TTHHHHHHHTT--EEEEEE-TTSPPPSS-BTS-EEEE-TTT--EEEEEEE-SSSS-SS---GGGSB--TT-S--B------TT--SPPHHHHHHHHHHHHHHSTT-------HHHHHHHHHHH-STTS-EE-SB---S--HHHHH-HHHHHHHHHHHHHGGG--HHHHHSHHHHHHHHHHTTTTBS--S--HHHH----S--SHHHHHHHHHTT-HHHHHHHHHHHHHHHHHHHHHHTTTTSHHHHHHHHHHHHHHHHTSPP--GGGGTPEEPP-SS-EEEE-SSEEEEE-TTT--EEEEEEPPB------S-TTHHHHHHHHHHHT-TTEEEEEETTEEEEEE--SS-PPPTTPPPPTTSEEEEE----S---TT---------SSS---HHHHHHHHHHHHHHS-------------------------------------------------------------EEE-------EEEP-SS-TTTT--HHHHHHHHTT----------BPPEEEEBTTB-BSEEEEEE--TTHHHHHHHHT-SS-TTHHHHT--TTGGGGT---EEE-PEEEEEEE----TT-EEEEEEEE--HHHHHHT--EEEEEEEEEE-TT-S--EEEEEEEEE----S-EEEEEE----TTTB-GGG-EEEETTEEE-TTSB-TTSS-S-----TT-EEEEBTTSSEEEE-

Foldseek 3Di:
DQAAFQQLLDFLVLLLLVLVVQQVVCVVVVHDRDQEAEHEQWQAAWLLCQVSSVVSNHAEYEYEHQQFFDHFPDPALEWAWEAAPWVRGTHIYHYQYRGRFADQKQAQSSWRDDPQDPDTHMDGDDDPPPDDDDPVSVVVRQVRHCVNPPPDDDDDDDPCVVRVVVVVVDDPSHHYDHFTFHTQLCVLCQVCLVLVQLLQLLVVLCVPQDPVLCPDPLLSQLSVLSSLLRRSDQFDFCLVQPPDQFQFWLVSVVVVVVVVPVSNVRRVVRNVVSSVSSVSSLVSSPPDPSSVSSVVSVVVVVVVQADDDPCVVVQWDWDDLVAWDWDFFQFWTFTAHSWFRFGQWTKGDWDQPPDPDPCCPLVVCVVVLQVVVDPQWDWADDPQWIWIFGHDDPDDDDNPDDDDQQTIWIDDDDDDDDDDDDDPDPDRDDDPDDDDDPVNVVSSVVSVCVVCPDDDDDDDDDDDDDDDDDDDDDDDDDDDDDDDDDDDDDDDDDDDDDDDDDDDDDDDPQPFWGWNFDFFWWFKDFDDPDCRPPPQDPVLVVCVVVPHSRRDRDGPTPHMATQHHNVRTFQGKKKWFAAQCVCVCCSVQTTNNCPSVCVRVGSPPSVVNVRDTDIFGWTWPIKIWHPDDHRKTKMKTKTATDVCCVNTVQAARIKIWIWIDDNPGSTITIIIIRGRGGDGSGDMDIDGDRDGDCQFFVVQQKWAAGSNDTDRLVSHGRSRHNPDRNGRPQAIWTATNVNRIITHD

pLDDT: mean 76.74, std 26.64, range [19.48, 98.62]